Protein 3CIN (pdb70)

InterPro domains:
  IPR002587 Myo-inositol-1-phosphate synthase [PIRSF015578] (1-375)
  IPR013021 Myo-inositol-1-phosphate synthase, GAPDH-like [PF01658] (212-317)
  IPR036291 NAD(P)-binding domain superfamily [SSF51735] (1-379)
  IPR052199 Myo-inositol 1-phosphate synthase [PTHR43125] (1-376)

Structure (mmCIF, N/CA/C/O backbone):
data_3CIN
#
_entry.id   3CIN
#
_cell.length_a   69.304
_cell.length_b   104.950
_cell.length_c   117.013
_cell.angle_alpha   90.000
_cell.angle_beta   90.000
_cell.angle_gamma   90.000
#
_symmetry.space_group_name_H-M   'I 2 2 2'
#
loop_
_entity.id
_entity.type
_entity.pdbx_description
1 polymer 'Myo-inositol-1-phosphate synthase-related protein'
2 non-polymer 'CHLORIDE ION'
3 non-polymer 'MAGNESIUM ION'
4 non-polymer NICOTINAMIDE-ADENINE-DINUCLEOTIDE
5 water water
#
loop_
_atom_site.group_PDB
_atom_site.id
_atom_site.type_symbol
_atom_site.label_atom_id
_atom_site.label_alt_id
_atom_site.label_comp_id
_atom_site.label_asym_id
_atom_site.label_entity_id
_atom_site.label_seq_id
_atom_site.pdbx_PDB_ins_code
_atom_site.Cartn_x
_atom_site.Cartn_y
_atom_site.Cartn_z
_atom_site.occupancy
_atom_site.B_iso_or_equiv
_atom_site.auth_seq_id
_atom_site.auth_comp_id
_atom_site.auth_asym_id
_atom_site.auth_atom_id
_atom_site.pdbx_PDB_model_num
ATOM 1 N N . HIS A 1 12 ? 4.575 35.713 49.711 1.00 60.73 0 HIS A N 1
ATOM 2 C CA . HIS A 1 12 ? 5.951 35.118 49.709 1.00 60.38 0 HIS A CA 1
ATOM 3 C C . HIS A 1 12 ? 5.913 33.661 49.226 1.00 57.95 0 HIS A C 1
ATOM 4 O O . HIS A 1 12 ? 6.002 32.736 50.031 1.00 58.64 0 HIS A O 1
ATOM 11 N N . MET A 1 13 ? 5.791 33.492 47.905 1.00 53.47 1 MET A N 1
ATOM 12 C CA . MET A 1 13 ? 5.464 32.220 47.252 1.00 52.54 1 MET A CA 1
ATOM 13 C C . MET A 1 13 ? 6.524 31.858 46.216 1.00 45.73 1 MET A C 1
ATOM 14 O O . MET A 1 13 ? 7.203 32.738 45.673 1.00 46.18 1 MET A O 1
ATOM 19 N N . VAL A 1 14 ? 6.652 30.567 45.927 1.00 35.16 2 VAL A N 1
ATOM 20 C CA . VAL A 1 14 ? 7.529 30.133 44.849 1.00 31.18 2 VAL A CA 1
ATOM 21 C C . VAL A 1 14 ? 6.836 29.028 44.068 1.00 31.81 2 VAL A C 1
ATOM 22 O O . VAL A 1 14 ? 6.432 28.016 44.632 1.00 30.83 2 VAL A O 1
ATOM 26 N N . LYS A 1 15 ? 6.693 29.227 42.765 1.00 28.17 3 LYS A N 1
ATOM 27 C CA . LYS A 1 15 ? 6.102 28.218 41.889 1.00 27.94 3 LYS A CA 1
ATOM 28 C C . LYS A 1 15 ? 7.247 27.460 41.238 1.00 26.81 3 LYS A C 1
ATOM 29 O O . LYS A 1 15 ? 8.147 28.076 40.655 1.00 28.33 3 LYS A O 1
ATOM 34 N N . VAL A 1 16 ? 7.159 26.138 41.265 1.00 27.58 4 VAL A N 1
ATOM 35 C CA . VAL A 1 16 ? 8.230 25.247 40.851 1.00 26.20 4 VAL A CA 1
ATOM 36 C C . VAL A 1 16 ? 7.761 24.291 39.767 1.00 28.75 4 VAL A C 1
ATOM 37 O O . VAL A 1 16 ? 6.715 23.636 39.900 1.00 29.29 4 VAL A O 1
ATOM 41 N N . LEU A 1 17 ? 8.612 24.159 38.735 1.00 28.73 5 LEU A N 1
ATOM 42 C CA . LEU A 1 17 ? 8.374 23.197 37.648 1.00 27.75 5 LEU A CA 1
ATOM 43 C C . LEU A 1 17 ? 9.490 22.149 37.730 1.00 29.57 5 LEU A C 1
ATOM 44 O O . LEU A 1 17 ? 10.640 22.521 37.797 1.00 30.76 5 LEU A O 1
ATOM 52 N N . ILE A 1 18 ? 9.143 20.881 37.633 1.00 28.20 6 ILE A N 1
ATOM 53 C CA . ILE A 1 18 ? 10.134 19.801 37.737 1.00 27.83 6 ILE A CA 1
ATOM 54 C C . ILE A 1 18 ? 10.370 19.197 36.375 1.00 29.47 6 ILE A C 1
ATOM 55 O O . ILE A 1 18 ? 9.412 18.848 35.675 1.00 29.08 6 ILE A O 1
ATOM 60 N N . LEU A 1 19 ? 11.632 18.985 36.034 1.00 27.56 7 LEU A N 1
ATOM 61 C CA . LEU A 1 19 ? 12.017 18.241 34.822 1.00 27.76 7 LEU A CA 1
ATOM 62 C C . LEU A 1 19 ? 12.603 16.920 35.296 1.00 30.75 7 LEU A C 1
ATOM 63 O O . LEU A 1 19 ? 13.651 16.902 35.932 1.00 30.90 7 LEU A O 1
ATOM 68 N N . GLY A 1 20 ? 11.872 15.842 35.030 1.00 27.77 8 GLY A N 1
ATOM 69 C CA . GLY A 1 20 ? 12.308 14.455 35.276 1.00 32.25 8 GLY A CA 1
ATOM 70 C C . GLY A 1 20 ? 11.685 13.956 36.552 1.00 30.68 8 GLY A C 1
ATOM 71 O O . GLY A 1 20 ? 12.253 14.193 37.651 1.00 31.55 8 GLY A O 1
ATOM 72 N N . GLN A 1 21 ? 10.559 13.269 36.440 1.00 29.94 9 GLN A N 1
ATOM 73 C CA . GLN A 1 21 ? 9.771 12.848 37.632 1.00 28.97 9 GLN A CA 1
ATOM 74 C C . GLN A 1 21 ? 10.143 11.441 38.118 1.00 26.52 9 GLN A C 1
ATOM 75 O O . GLN A 1 21 ? 9.388 10.489 37.969 1.00 30.06 9 GLN A O 1
ATOM 81 N N . GLY A 1 22 ? 11.369 11.330 38.652 1.00 26.53 10 GLY A N 1
ATOM 82 C CA . GLY A 1 22 ? 11.866 10.059 39.165 1.00 28.26 10 GLY A CA 1
ATOM 83 C C . GLY A 1 22 ? 12.012 10.068 40.694 1.00 27.23 10 GLY A C 1
ATOM 84 O O . GLY A 1 22 ? 11.211 10.674 41.421 1.00 28.22 10 GLY A O 1
ATOM 85 N N . TYR A 1 23 ? 13.028 9.387 41.185 1.00 27.81 11 TYR A N 1
ATOM 86 C CA . TYR A 1 23 ? 13.193 9.212 42.622 1.00 28.28 11 TYR A CA 1
ATOM 87 C C . TYR A 1 23 ? 13.452 10.511 43.342 1.00 28.47 11 TYR A C 1
ATOM 88 O O . TYR A 1 23 ? 12.756 10.802 44.326 1.00 29.66 11 TYR A O 1
ATOM 97 N N . VAL A 1 24 ? 14.426 11.283 42.884 1.00 26.38 12 VAL A N 1
ATOM 98 C CA . VAL A 1 24 ? 14.711 12.592 43.553 1.00 28.13 12 VAL A CA 1
ATOM 99 C C . VAL A 1 24 ? 13.511 13.493 43.548 1.00 27.79 12 VAL A C 1
ATOM 100 O O . VAL A 1 24 ? 13.072 14.028 44.597 1.00 28.84 12 VAL A O 1
ATOM 104 N N . ALA A 1 25 ? 12.952 13.673 42.362 1.00 29.38 13 ALA A N 1
ATOM 105 C CA . ALA A 1 25 ? 11.800 14.516 42.217 1.00 29.47 13 ALA A CA 1
ATOM 106 C C . ALA A 1 25 ? 10.620 14.100 43.076 1.00 27.85 13 ALA A C 1
ATOM 107 O O . ALA A 1 25 ? 9.885 14.948 43.642 1.00 28.44 13 ALA A O 1
ATOM 109 N N . SER A 1 26 ? 10.350 12.797 43.112 1.00 26.34 14 SER A N 1
ATOM 110 C CA . SER A 1 26 ? 9.237 12.297 43.822 1.00 26.92 14 SER A CA 1
ATOM 111 C C . SER A 1 26 ? 9.468 12.377 45.349 1.00 27.82 14 SER A C 1
ATOM 112 O O . SER A 1 26 ? 8.544 12.579 46.095 1.00 28.80 14 SER A O 1
ATOM 115 N N . THR A 1 27 ? 10.710 12.250 45.797 1.00 27.68 15 THR A N 1
ATOM 116 C CA . THR A 1 27 ? 11.008 12.391 47.220 1.00 29.78 15 THR A CA 1
ATOM 117 C C . THR A 1 27 ? 10.854 13.867 47.626 1.00 29.40 15 THR A C 1
ATOM 118 O O . THR A 1 27 ? 10.314 14.149 48.703 1.00 30.44 15 THR A O 1
ATOM 122 N N . PHE A 1 28 ? 11.306 14.778 46.777 1.00 30.81 16 PHE A N 1
ATOM 123 C CA . PHE A 1 28 ? 11.098 16.241 46.964 1.00 27.38 16 PHE A CA 1
ATOM 124 C C . PHE A 1 28 ? 9.641 16.534 47.135 1.00 30.72 16 PHE A C 1
ATOM 125 O O . PHE A 1 28 ? 9.233 17.215 48.076 1.00 31.55 16 PHE A O 1
ATOM 133 N N . VAL A 1 29 ? 8.822 15.970 46.265 1.00 29.37 17 VAL A N 1
ATOM 134 C CA . VAL A 1 29 ? 7.380 16.268 46.311 1.00 30.00 17 VAL A CA 1
ATOM 135 C C . VAL A 1 29 ? 6.733 15.670 47.546 1.00 29.11 17 VAL A C 1
ATOM 136 O O . VAL A 1 29 ? 5.931 16.320 48.253 1.00 29.31 17 VAL A O 1
ATOM 140 N N . ALA A 1 30 ? 7.077 14.432 47.824 1.00 28.57 18 ALA A N 1
ATOM 141 C CA . ALA A 1 30 ? 6.424 13.713 48.932 1.00 29.88 18 ALA A CA 1
ATOM 142 C C . ALA A 1 30 ? 6.852 14.328 50.276 1.00 30.01 18 ALA A C 1
ATOM 143 O O . ALA A 1 30 ? 6.034 14.481 51.211 1.00 28.97 18 ALA A O 1
ATOM 145 N N . GLY A 1 31 ? 8.136 14.640 50.377 1.00 28.67 19 GLY A N 1
ATOM 146 C CA . GLY A 1 31 ? 8.681 15.274 51.579 1.00 30.72 19 GLY A CA 1
ATOM 147 C C . GLY A 1 31 ? 8.044 16.633 51.811 1.00 30.89 19 GLY A C 1
ATOM 148 O O . GLY A 1 31 ? 7.658 16.983 52.944 1.00 30.17 19 GLY A O 1
ATOM 149 N N A LEU A 1 32 ? 7.932 17.411 50.742 0.50 30.58 20 LEU A N 1
ATOM 150 N N B LEU A 1 32 ? 7.952 17.420 50.741 0.50 30.63 20 LEU A N 1
ATOM 151 C CA A LEU A 1 32 ? 7.370 18.741 50.844 0.50 33.00 20 LEU A CA 1
ATOM 152 C CA B LEU A 1 32 ? 7.341 18.740 50.822 0.50 33.11 20 LEU A CA 1
ATOM 153 C C A LEU A 1 32 ? 5.914 18.677 51.272 0.50 33.28 20 LEU A C 1
ATOM 154 C C B LEU A 1 32 ? 5.929 18.629 51.327 0.50 33.40 20 LEU A C 1
ATOM 155 O O A LEU A 1 32 ? 5.446 19.533 52.015 0.50 34.05 20 LEU A O 1
ATOM 156 O O B LEU A 1 32 ? 5.504 19.397 52.176 0.50 35.16 20 LEU A O 1
ATOM 165 N N . GLU A 1 33 ? 5.183 17.690 50.767 1.00 31.53 21 GLU A N 1
ATOM 166 C CA . GLU A 1 33 ? 3.797 17.490 51.198 1.00 34.27 21 GLU A CA 1
ATOM 167 C C . GLU A 1 33 ? 3.699 17.248 52.693 1.00 34.82 21 GLU A C 1
ATOM 168 O O . GLU A 1 33 ? 2.865 17.868 53.363 1.00 33.92 21 GLU A O 1
ATOM 174 N N . LYS A 1 34 ? 4.545 16.360 53.231 1.00 33.69 22 LYS A N 1
ATOM 175 C CA . LYS A 1 34 ? 4.569 16.110 54.675 1.00 34.50 22 LYS A CA 1
ATOM 176 C C . LYS A 1 34 ? 4.970 17.337 55.447 1.00 32.98 22 LYS A C 1
ATOM 177 O O . LYS A 1 34 ? 4.426 17.571 56.514 1.00 34.45 22 LYS A O 1
ATOM 183 N N . LEU A 1 35 ? 5.884 18.135 54.908 1.00 33.71 23 LEU A N 1
ATOM 184 C CA . LEU A 1 35 ? 6.297 19.364 55.587 1.00 34.07 23 LEU A CA 1
ATOM 185 C C . LEU A 1 35 ? 5.231 20.444 55.656 1.00 40.87 23 LEU A C 1
ATOM 186 O O . LEU A 1 35 ? 5.133 21.132 56.667 1.00 44.39 23 LEU A O 1
ATOM 191 N N . ARG A 1 36 ? 4.468 20.634 54.584 1.00 37.09 24 ARG A N 1
ATOM 192 C CA . ARG A 1 36 ? 3.352 21.557 54.619 1.00 41.04 24 ARG A CA 1
ATOM 193 C C . ARG A 1 36 ? 2.212 20.975 55.492 1.00 43.47 24 ARG A C 1
ATOM 194 O O . ARG A 1 36 ? 1.456 21.736 56.077 1.00 45.04 24 ARG A O 1
ATOM 202 N N . LYS A 1 37 ? 2.104 19.645 55.599 1.00 39.87 25 LYS A N 1
ATOM 203 C CA . LYS A 1 37 ? 1.075 19.023 56.423 1.00 43.41 25 LYS A CA 1
ATOM 204 C C . LYS A 1 37 ? 1.600 18.753 57.862 1.00 45.57 25 LYS A C 1
ATOM 205 O O . LYS A 1 37 ? 0.920 18.125 58.670 1.00 47.10 25 LYS A O 1
ATOM 211 N N . GLY A 1 38 ? 2.797 19.236 58.183 1.00 42.18 26 GLY A N 1
ATOM 212 C CA . GLY A 1 38 ? 3.357 19.144 59.536 1.00 41.60 26 GLY A CA 1
ATOM 213 C C . GLY A 1 38 ? 3.576 17.749 60.046 1.00 41.32 26 GLY A C 1
ATOM 214 O O . GLY A 1 38 ? 3.666 17.527 61.265 1.00 45.03 26 GLY A O 1
ATOM 215 N N . GLU A 1 39 ? 3.619 16.791 59.138 1.00 39.20 27 GLU A N 1
ATOM 216 C CA . GLU A 1 39 ? 3.709 15.410 59.517 1.00 42.48 27 GLU A CA 1
ATOM 217 C C . GLU A 1 39 ? 5.139 15.112 59.841 1.00 41.49 27 GLU A C 1
ATOM 218 O O . GLU A 1 39 ? 5.418 14.062 60.400 1.00 43.95 27 GLU A O 1
ATOM 224 N N . ILE A 1 40 ? 6.056 16.004 59.447 1.00 37.64 28 ILE A N 1
ATOM 225 C CA . ILE A 1 40 ? 7.459 15.811 59.770 1.00 36.45 28 ILE A CA 1
ATOM 226 C C . ILE A 1 40 ? 8.167 17.130 59.994 1.00 35.55 28 ILE A C 1
ATOM 227 O O . ILE A 1 40 ? 7.743 18.152 59.471 1.00 31.68 28 ILE A O 1
ATOM 232 N N . GLU A 1 41 ? 9.307 17.074 60.677 1.00 33.68 29 GLU A N 1
ATOM 233 C CA . GLU A 1 41 ? 10.178 18.228 60.812 1.00 31.75 29 GLU A CA 1
ATOM 234 C C . GLU A 1 41 ? 11.101 18.307 59.616 1.00 31.54 29 GLU A C 1
ATOM 235 O O . GLU A 1 41 ? 11.367 17.293 58.993 1.00 30.25 29 GLU A O 1
ATOM 241 N N . PRO A 1 42 ? 11.609 19.520 59.278 1.00 30.22 30 PRO A N 1
ATOM 242 C CA . PRO A 1 42 ? 12.486 19.672 58.135 1.00 29.77 30 PRO A CA 1
ATOM 243 C C . PRO A 1 42 ? 13.941 19.234 58.322 1.00 29.86 30 PRO A C 1
ATOM 244 O O . PRO A 1 42 ? 14.859 19.928 57.855 1.00 28.09 30 PRO A O 1
ATOM 248 N N . TYR A 1 43 ? 14.146 18.078 58.944 1.00 27.12 31 TYR A N 1
ATOM 249 C CA . TYR A 1 43 ? 15.493 17.491 58.918 1.00 27.87 31 TYR A CA 1
ATOM 250 C C . TYR A 1 43 ? 15.945 17.275 57.502 1.00 28.31 31 TYR A C 1
ATOM 251 O O . TYR A 1 43 ? 15.136 16.993 56.590 1.00 29.15 31 TYR A O 1
ATOM 260 N N . GLY A 1 44 ? 17.230 17.457 57.260 1.00 27.14 32 GLY A N 1
ATOM 261 C CA . GLY A 1 44 ? 17.783 17.412 55.912 1.00 28.95 32 GLY A CA 1
ATOM 262 C C . GLY A 1 44 ? 17.579 18.643 55.030 1.00 28.29 32 GLY A C 1
ATOM 263 O O . GLY A 1 44 ? 18.093 18.718 53.888 1.00 32.41 32 GLY A O 1
ATOM 264 N N . VAL A 1 45 ? 16.830 19.614 55.534 1.00 29.74 33 VAL A N 1
ATOM 265 C CA . VAL A 1 45 ? 16.662 20.905 54.838 1.00 28.65 33 VAL A CA 1
ATOM 266 C C . VAL A 1 45 ? 17.551 21.916 55.590 1.00 28.24 33 VAL A C 1
ATOM 267 O O . VAL A 1 45 ? 17.207 22.352 56.700 1.00 28.46 33 VAL A O 1
ATOM 271 N N . PRO A 1 46 ? 18.722 22.231 55.027 1.00 28.43 34 PRO A N 1
ATOM 272 C CA . PRO A 1 46 ? 19.697 23.015 55.810 1.00 29.69 34 PRO A CA 1
ATOM 273 C C . PRO A 1 46 ? 19.204 24.267 56.457 1.00 29.99 34 PRO A C 1
ATOM 274 O O . PRO A 1 46 ? 19.486 24.453 57.655 1.00 32.21 34 PRO A O 1
ATOM 278 N N . LEU A 1 47 ? 18.438 25.089 55.745 1.00 30.22 35 LEU A N 1
ATOM 279 C CA . LEU A 1 47 ? 17.979 26.360 56.279 1.00 30.03 35 LEU A CA 1
ATOM 280 C C . LEU A 1 47 ? 16.594 26.263 56.882 1.00 29.31 35 LEU A C 1
ATOM 281 O O . LEU A 1 47 ? 16.095 27.226 57.413 1.00 31.99 35 LEU A O 1
ATOM 286 N N . ALA A 1 48 ? 16.002 25.068 56.863 1.00 29.92 36 ALA A N 1
ATOM 287 C CA . ALA A 1 48 ? 14.767 24.796 57.611 1.00 28.74 36 ALA A CA 1
ATOM 288 C C . ALA A 1 48 ? 13.776 25.948 57.484 1.00 29.84 36 ALA A C 1
ATOM 289 O O . ALA A 1 48 ? 13.416 26.287 56.365 1.00 29.59 36 ALA A O 1
ATOM 291 N N . ARG A 1 49 ? 13.311 26.502 58.597 1.00 31.15 37 ARG A N 1
ATOM 292 C CA . ARG A 1 49 ? 12.312 27.566 58.590 1.00 31.78 37 ARG A CA 1
ATOM 293 C C . ARG A 1 49 ? 12.905 28.962 58.754 1.00 32.41 37 ARG A C 1
ATOM 294 O O . ARG A 1 49 ? 12.183 29.908 59.118 1.00 31.07 37 ARG A O 1
ATOM 302 N N . GLU A 1 50 ? 14.198 29.107 58.474 1.00 30.33 38 GLU A N 1
ATOM 303 C CA . GLU A 1 50 ? 14.880 30.409 58.620 1.00 31.96 38 GLU A CA 1
ATOM 304 C C . GLU A 1 50 ? 14.616 31.370 57.464 1.00 33.47 38 GLU A C 1
ATOM 305 O O . GLU A 1 50 ? 14.867 32.559 57.583 1.00 33.67 38 GLU A O 1
ATOM 311 N N . LEU A 1 51 ? 14.133 30.855 56.338 1.00 34.64 39 LEU A N 1
ATOM 312 C CA . LEU A 1 51 ? 13.895 31.723 55.171 1.00 33.92 39 LEU A CA 1
ATOM 313 C C . LEU A 1 51 ? 12.498 32.312 55.252 1.00 35.95 39 LEU A C 1
ATOM 314 O O . LEU A 1 51 ? 11.628 31.765 55.928 1.00 39.59 39 LEU A O 1
ATOM 319 N N . PRO A 1 52 ? 12.275 33.440 54.570 1.00 38.23 40 PRO A N 1
ATOM 320 C CA . PRO A 1 52 ? 10.941 34.090 54.560 1.00 37.78 40 PRO A CA 1
ATOM 321 C C . PRO A 1 52 ? 9.840 33.304 53.861 1.00 37.25 40 PRO A C 1
ATOM 322 O O . PRO A 1 52 ? 8.666 33.613 54.046 1.00 38.12 40 PRO A O 1
ATOM 326 N N . ILE A 1 53 ? 10.213 32.356 53.003 1.00 32.80 41 ILE A N 1
ATOM 327 C CA . ILE A 1 53 ? 9.304 31.523 52.272 1.00 33.76 41 ILE A CA 1
ATOM 328 C C . ILE A 1 53 ? 9.148 30.242 53.087 1.00 32.70 41 ILE A C 1
ATOM 329 O O . ILE A 1 53 ? 10.153 29.585 53.439 1.00 30.49 41 ILE A O 1
ATOM 334 N N . GLY A 1 54 ? 7.915 29.948 53.480 1.00 33.91 42 GLY A N 1
ATOM 335 C CA . GLY A 1 54 ? 7.641 28.736 54.236 1.00 35.99 42 GLY A CA 1
ATOM 336 C C . GLY A 1 54 ? 7.294 27.568 53.333 1.00 36.97 42 GLY A C 1
ATOM 337 O O . GLY A 1 54 ? 7.082 27.747 52.136 1.00 37.89 42 GLY A O 1
ATOM 338 N N . PHE A 1 55 ? 7.187 26.378 53.909 1.00 35.04 43 PHE A N 1
ATOM 339 C CA . PHE A 1 55 ? 7.029 25.178 53.091 1.00 32.94 43 PHE A CA 1
ATOM 340 C C . PHE A 1 55 ? 5.663 25.164 52.386 1.00 33.30 43 PHE A C 1
ATOM 341 O O . PHE A 1 55 ? 5.569 24.686 51.257 1.00 36.69 43 PHE A O 1
ATOM 349 N N . GLU A 1 56 ? 4.647 25.716 53.029 1.00 30.87 44 GLU A N 1
ATOM 350 C CA . GLU A 1 56 ? 3.309 25.847 52.462 1.00 34.15 44 GLU A CA 1
ATOM 351 C C . GLU A 1 56 ? 3.252 26.774 51.245 1.00 34.21 44 GLU A C 1
ATOM 352 O O . GLU A 1 56 ? 2.301 26.704 50.461 1.00 36.69 44 GLU A O 1
ATOM 358 N N . ASP A 1 57 ? 4.247 27.647 51.125 1.00 34.78 45 ASP A N 1
ATOM 359 C CA . ASP A 1 57 ? 4.379 28.631 50.051 1.00 34.56 45 ASP A CA 1
ATOM 360 C C . ASP A 1 57 ? 5.097 28.112 48.777 1.00 32.81 45 ASP A C 1
ATOM 361 O O . ASP A 1 57 ? 5.285 28.876 47.830 1.00 34.49 45 ASP A O 1
ATOM 366 N N . ILE A 1 58 ? 5.546 26.848 48.773 1.00 30.39 46 ILE A N 1
ATOM 367 C CA . ILE A 1 58 ? 6.172 26.220 47.616 1.00 28.59 46 ILE A CA 1
ATOM 368 C C . ILE A 1 58 ? 5.076 25.442 46.874 1.00 30.64 46 ILE A C 1
ATOM 369 O O . ILE A 1 58 ? 4.451 24.541 47.455 1.00 31.10 46 ILE A O 1
ATOM 374 N N . LYS A 1 59 ? 4.782 25.830 45.627 1.00 28.73 47 LYS A N 1
ATOM 375 C CA . LYS A 1 59 ? 3.714 25.202 44.835 1.00 29.07 47 LYS A CA 1
ATOM 376 C C . LYS A 1 59 ? 4.300 24.513 43.616 1.00 29.32 47 LYS A C 1
ATOM 377 O O . LYS A 1 59 ? 4.974 25.156 42.821 1.00 28.37 47 LYS A O 1
ATOM 383 N N . ILE A 1 60 ? 4.029 23.218 43.445 1.00 28.94 48 ILE A N 1
ATOM 384 C CA . ILE A 1 60 ? 4.462 22.499 42.238 1.00 27.83 48 ILE A CA 1
ATOM 385 C C . ILE A 1 60 ? 3.470 22.772 41.130 1.00 30.27 48 ILE A C 1
ATOM 386 O O . ILE A 1 60 ? 2.281 22.335 41.213 1.00 30.30 48 ILE A O 1
ATOM 391 N N . VAL A 1 61 ? 3.895 23.521 40.113 1.00 27.44 49 VAL A N 1
ATOM 392 C CA . VAL A 1 61 ? 3.011 23.831 38.972 1.00 28.09 49 VAL A CA 1
ATOM 393 C C . VAL A 1 61 ? 3.151 22.919 37.747 1.00 29.83 49 VAL A C 1
ATOM 394 O O . VAL A 1 61 ? 2.366 22.997 36.807 1.00 30.52 49 VAL A O 1
ATOM 398 N N . GLY A 1 62 ? 4.142 22.049 37.730 1.00 29.51 50 GLY A N 1
ATOM 399 C CA . GLY A 1 62 ? 4.316 21.213 36.568 1.00 31.95 50 GLY A CA 1
ATOM 400 C C . GLY A 1 62 ? 5.391 20.189 36.753 1.00 30.59 50 GLY A C 1
ATOM 401 O O . GLY A 1 62 ? 6.264 20.356 37.594 1.00 28.98 50 GLY A O 1
ATOM 402 N N . SER A 1 63 ? 5.272 19.116 35.964 1.00 29.28 51 SER A N 1
ATOM 403 C CA . SER A 1 63 ? 6.219 18.038 35.971 1.00 28.55 51 SER A CA 1
ATOM 404 C C . SER A 1 63 ? 6.314 17.461 34.572 1.00 29.23 51 SER A C 1
ATOM 405 O O . SER A 1 63 ? 5.311 17.162 33.961 1.00 28.95 51 SER A O 1
ATOM 408 N N . TYR A 1 64 ? 7.532 17.330 34.072 1.00 26.37 52 TYR A N 1
ATOM 409 C CA . TYR A 1 64 ? 7.804 16.782 32.735 1.00 27.45 52 TYR A CA 1
ATOM 410 C C . TYR A 1 64 ? 8.610 15.495 32.794 1.00 28.76 52 TYR A C 1
ATOM 411 O O . TYR A 1 64 ? 9.499 15.328 33.634 1.00 28.96 52 TYR A O 1
ATOM 420 N N . ASP A 1 65 ? 8.303 14.594 31.875 1.00 27.83 53 ASP A N 1
ATOM 421 C CA . ASP A 1 65 ? 9.069 13.368 31.722 1.00 28.87 53 ASP A CA 1
ATOM 422 C C . ASP A 1 65 ? 9.070 12.961 30.237 1.00 29.84 53 ASP A C 1
ATOM 423 O O . ASP A 1 65 ? 8.475 13.644 29.393 1.00 30.79 53 ASP A O 1
ATOM 428 N N . VAL A 1 66 ? 9.767 11.869 29.952 1.00 27.42 54 VAL A N 1
ATOM 429 C CA . VAL A 1 66 ? 9.775 11.282 28.641 1.00 27.22 54 VAL A CA 1
ATOM 430 C C . VAL A 1 66 ? 9.321 9.845 28.698 1.00 29.22 54 VAL A C 1
ATOM 431 O O . VAL A 1 66 ? 9.172 9.237 27.671 1.00 29.48 54 VAL A O 1
ATOM 435 N N . ASP A 1 67 ? 9.093 9.306 29.900 1.00 30.11 55 ASP A N 1
ATOM 436 C CA . ASP A 1 67 ? 8.584 7.961 30.065 1.00 29.68 55 ASP A CA 1
ATOM 437 C C . ASP A 1 67 ? 7.115 7.864 29.694 1.00 33.17 55 ASP A C 1
ATOM 438 O O . ASP A 1 67 ? 6.245 8.538 30.259 1.00 31.40 55 ASP A O 1
ATOM 443 N N . ARG A 1 68 ? 6.819 7.007 28.717 1.00 31.43 56 ARG A N 1
ATOM 444 C CA . ARG A 1 68 ? 5.468 6.860 28.246 1.00 34.82 56 ARG A CA 1
ATOM 445 C C . ARG A 1 68 ? 4.554 6.332 29.360 1.00 35.28 56 ARG A C 1
ATOM 446 O O . ARG A 1 68 ? 3.366 6.607 29.359 1.00 34.60 56 ARG A O 1
ATOM 454 N N . ALA A 1 69 ? 5.131 5.572 30.283 1.00 34.41 57 ALA A N 1
ATOM 455 C CA . ALA A 1 69 ? 4.416 5.066 31.472 1.00 33.66 57 ALA A CA 1
ATOM 456 C C . ALA A 1 69 ? 4.006 6.183 32.456 1.00 32.60 57 ALA A C 1
ATOM 457 O O . ALA A 1 69 ? 3.077 5.983 33.230 1.00 32.99 57 ALA A O 1
ATOM 459 N N . LYS A 1 70 ? 4.680 7.342 32.415 1.00 27.93 58 LYS A N 1
ATOM 460 C CA . LYS A 1 70 ? 4.415 8.463 33.324 1.00 28.23 58 LYS A CA 1
ATOM 461 C C . LYS A 1 70 ? 3.649 9.604 32.688 1.00 29.55 58 LYS A C 1
ATOM 462 O O . LYS A 1 70 ? 2.870 10.264 33.359 1.00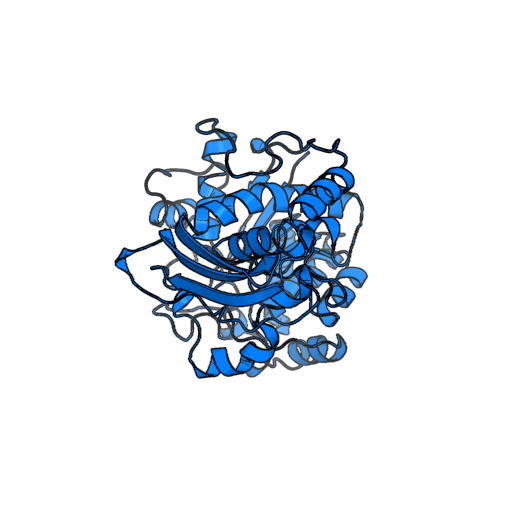 29.97 58 LYS A O 1
ATOM 468 N N . ILE A 1 71 ? 3.882 9.878 31.395 1.00 30.01 59 ILE A N 1
ATOM 469 C CA . ILE A 1 71 ? 3.261 11.031 30.735 1.00 30.33 59 ILE A CA 1
ATOM 470 C C . ILE A 1 71 ? 1.738 10.870 30.761 1.00 30.17 59 ILE A C 1
ATOM 471 O O . ILE A 1 71 ? 1.216 9.849 30.354 1.00 30.68 59 ILE A O 1
ATOM 476 N N . GLY A 1 72 ? 1.046 11.887 31.258 1.00 31.70 60 GLY A N 1
ATOM 477 C CA . GLY A 1 72 ? -0.415 11.893 31.359 1.00 31.22 60 GLY A CA 1
ATOM 478 C C . GLY A 1 72 ? -0.965 11.419 32.685 1.00 33.98 60 GLY A C 1
ATOM 479 O O . GLY A 1 72 ? -2.188 11.539 32.912 1.00 33.60 60 GLY A O 1
ATOM 480 N N A LYS A 1 73 ? -0.109 10.825 33.528 0.50 32.72 61 LYS A N 1
ATOM 481 N N B LYS A 1 73 ? -0.114 10.816 33.529 0.50 32.39 61 LYS A N 1
ATOM 482 C CA A LYS A 1 73 ? -0.488 10.451 34.896 0.50 30.57 61 LYS A CA 1
ATOM 483 C CA B LYS A 1 73 ? -0.498 10.437 34.898 0.50 30.05 61 LYS A CA 1
ATOM 484 C C A LYS A 1 73 ? -0.534 11.697 35.763 0.50 30.53 61 LYS A C 1
ATOM 485 C C B LYS A 1 73 ? -0.470 11.650 35.809 0.50 29.95 61 LYS A C 1
ATOM 486 O O A LYS A 1 73 ? 0.125 12.714 35.462 0.50 30.26 61 LYS A O 1
ATOM 487 O O B LYS A 1 73 ? 0.325 12.591 35.596 0.50 30.11 61 LYS A O 1
ATOM 498 N N . LYS A 1 74 ? -1.328 11.654 36.826 1.00 30.30 62 LYS A N 1
ATOM 499 C CA . LYS A 1 74 ? -1.242 12.732 37.819 1.00 31.69 62 LYS A CA 1
ATOM 500 C C . LYS A 1 74 ? 0.090 12.573 38.565 1.00 29.45 62 LYS A C 1
ATOM 501 O O . LYS A 1 74 ? 0.580 11.447 38.768 1.00 30.01 62 LYS A O 1
ATOM 505 N N . LEU A 1 75 ? 0.674 13.696 38.972 1.00 29.25 63 LEU A N 1
ATOM 506 C CA . LEU A 1 75 ? 1.877 13.696 39.796 1.00 31.50 63 LEU A CA 1
ATOM 507 C C . LEU A 1 75 ? 1.758 12.718 40.989 1.00 30.04 63 LEU A C 1
ATOM 508 O O . LEU A 1 75 ? 2.664 11.940 41.238 1.00 30.53 63 LEU A O 1
ATOM 513 N N . SER A 1 76 ? 0.631 12.737 41.696 1.00 29.29 64 SER A N 1
ATOM 514 C CA . SER A 1 76 ? 0.369 11.825 42.824 1.00 28.01 64 SER A CA 1
ATOM 515 C C . SER A 1 76 ? 0.516 10.331 42.513 1.00 30.12 64 SER A C 1
ATOM 516 O O . SER A 1 76 ? 1.012 9.577 43.351 1.00 31.13 64 SER A O 1
ATOM 519 N N . GLU A 1 77 ? 0.087 9.917 41.320 1.00 28.38 65 GLU A N 1
ATOM 520 C CA . GLU A 1 77 ? 0.117 8.495 40.908 1.00 32.45 65 GLU A CA 1
ATOM 521 C C . GLU A 1 77 ? 1.570 8.026 40.746 1.00 29.62 65 GLU A C 1
ATOM 522 O O . GLU A 1 77 ? 1.915 6.896 41.128 1.00 30.96 65 GLU A O 1
ATOM 528 N N . VAL A 1 78 ? 2.411 8.917 40.238 1.00 29.48 66 VAL A N 1
ATOM 529 C CA . VAL A 1 78 ? 3.828 8.634 40.043 1.00 28.70 66 VAL A CA 1
ATOM 530 C C . VAL A 1 78 ? 4.562 8.703 41.370 1.00 30.38 66 VAL A C 1
ATOM 531 O O . VAL A 1 78 ? 5.342 7.791 41.709 1.00 34.66 66 VAL A O 1
ATOM 535 N N . VAL A 1 79 ? 4.318 9.761 42.140 1.00 29.18 67 VAL A N 1
ATOM 536 C CA . VAL A 1 79 ? 4.950 9.878 43.491 1.00 30.59 67 VAL A CA 1
ATOM 537 C C . VAL A 1 79 ? 4.664 8.635 44.373 1.00 29.18 67 VAL A C 1
ATOM 538 O O . VAL A 1 79 ? 5.604 8.102 45.010 1.00 30.48 67 VAL A O 1
ATOM 542 N N . LYS A 1 80 ? 3.421 8.115 44.373 1.00 28.93 68 LYS A N 1
ATOM 543 C CA . LYS A 1 80 ? 3.083 6.929 45.168 1.00 30.43 68 LYS A CA 1
ATOM 544 C C . LYS A 1 80 ? 3.862 5.692 44.756 1.00 30.88 68 LYS A C 1
ATOM 545 O O . LYS A 1 80 ? 4.056 4.804 45.572 1.00 29.84 68 LYS A O 1
ATOM 551 N N . GLN A 1 81 ? 4.326 5.622 43.516 1.00 32.90 69 GLN A N 1
ATOM 552 C CA . GLN A 1 81 ? 5.164 4.509 43.119 1.00 35.78 69 GLN A CA 1
ATOM 553 C C . GLN A 1 81 ? 6.459 4.529 43.891 1.00 35.08 69 GLN A C 1
ATOM 554 O O . GLN A 1 81 ? 7.038 3.488 44.087 1.00 38.60 69 GLN A O 1
ATOM 560 N N . TYR A 1 82 ? 6.944 5.711 44.291 1.00 31.24 70 TYR A N 1
ATOM 561 C CA . TYR A 1 82 ? 8.197 5.804 45.057 1.00 31.20 70 TYR A CA 1
ATOM 562 C C . TYR A 1 82 ? 7.976 5.813 46.579 1.00 34.71 70 TYR A C 1
ATOM 563 O O . TYR A 1 82 ? 8.773 5.228 47.344 1.00 34.20 70 TYR A O 1
ATOM 572 N N . TRP A 1 83 ? 6.880 6.453 47.000 1.00 31.90 71 TRP A N 1
ATOM 573 C CA . TRP A 1 83 ? 6.510 6.605 48.414 1.00 31.70 71 TRP A CA 1
ATOM 574 C C . TRP A 1 83 ? 5.065 6.256 48.605 1.00 33.12 71 TRP A C 1
ATOM 575 O O . TRP A 1 83 ? 4.160 7.065 48.363 1.00 29.47 71 TRP A O 1
ATOM 586 N N . ASN A 1 84 ? 4.847 5.005 49.007 1.00 32.66 72 ASN A N 1
ATOM 587 C CA . ASN A 1 84 ? 3.522 4.408 49.023 1.00 35.47 72 ASN A CA 1
ATOM 588 C C . ASN A 1 84 ? 2.561 5.094 49.998 1.00 32.32 72 ASN A C 1
ATOM 589 O O . ASN A 1 84 ? 1.351 4.914 49.903 1.00 35.33 72 ASN A O 1
ATOM 594 N N . ASP A 1 85 ? 3.119 5.858 50.941 1.00 34.00 73 ASP A N 1
ATOM 595 C CA . ASP A 1 85 ? 2.313 6.555 51.961 1.00 40.52 73 ASP A CA 1
ATOM 596 C C . ASP A 1 85 ? 1.602 7.817 51.415 1.00 39.37 73 ASP A C 1
ATOM 597 O O . ASP A 1 85 ? 0.637 8.323 52.005 1.00 40.82 73 ASP A O 1
ATOM 602 N N . VAL A 1 86 ? 2.015 8.267 50.244 1.00 35.58 74 VAL A N 1
ATOM 603 C CA . VAL A 1 86 ? 1.410 9.439 49.629 1.00 36.13 74 VAL A CA 1
ATOM 604 C C . VAL A 1 86 ? 0.155 9.054 48.855 1.00 39.44 74 VAL A C 1
ATOM 605 O O . VAL A 1 86 ? 0.250 8.411 47.816 1.00 44.52 74 VAL A O 1
ATOM 609 N N . ASP A 1 87 ? -1.025 9.426 49.352 1.00 39.79 75 ASP A N 1
ATOM 610 C CA . ASP A 1 87 ? -2.269 9.129 48.643 1.00 40.47 75 ASP A CA 1
ATOM 611 C C . ASP A 1 87 ? -2.930 10.336 47.976 1.00 40.97 75 ASP A C 1
ATOM 612 O O . ASP A 1 87 ? -3.934 10.164 47.292 1.00 38.60 75 ASP A O 1
ATOM 617 N N . SER A 1 88 ? -2.386 11.528 48.187 1.00 38.51 76 SER A N 1
ATOM 618 C CA . SER A 1 88 ? -2.845 12.732 47.521 1.00 37.76 76 SER A CA 1
ATOM 619 C C . SER A 1 88 ? -1.821 13.831 47.666 1.00 35.89 76 SER A C 1
ATOM 620 O O . SER A 1 88 ? -0.901 13.741 48.499 1.00 37.27 76 SER A O 1
ATOM 623 N N . LEU A 1 89 ? -1.977 14.852 46.827 1.00 31.85 77 LEU A N 1
ATOM 624 C CA . LEU A 1 89 ? -1.108 16.008 46.855 1.00 31.51 77 LEU A CA 1
ATOM 625 C C . LEU A 1 89 ? -1.956 17.267 46.718 1.00 33.30 77 LEU A C 1
ATOM 626 O O . LEU A 1 89 ? -2.962 17.277 46.001 1.00 33.39 77 LEU A O 1
ATOM 631 N N . THR A 1 90 ? -1.481 18.334 47.353 1.00 37.13 78 THR A N 1
ATOM 632 C CA . THR A 1 90 ? -2.163 19.634 47.396 1.00 38.09 78 THR A CA 1
ATOM 633 C C . THR A 1 90 ? -2.245 20.252 45.998 1.00 37.72 78 THR A C 1
ATOM 634 O O . THR A 1 90 ? -3.253 20.831 45.625 1.00 39.53 78 THR A O 1
ATOM 638 N N . SER A 1 91 ? -1.141 20.189 45.267 1.00 36.11 79 SER A N 1
ATOM 639 C CA . SER A 1 91 ? -1.126 20.524 43.829 1.00 33.96 79 SER A CA 1
ATOM 640 C C . SER A 1 91 ? -0.711 19.252 43.095 1.00 33.76 79 SER A C 1
ATOM 641 O O . SER A 1 91 ? 0.337 18.678 43.398 1.00 32.33 79 SER A O 1
ATOM 644 N N . ASP A 1 92 ? -1.545 18.805 42.157 1.00 32.14 80 ASP A N 1
ATOM 645 C CA . ASP A 1 92 ? -1.408 17.481 41.529 1.00 31.77 80 ASP A CA 1
ATOM 646 C C . ASP A 1 92 ? -1.550 17.544 39.993 1.00 31.80 80 ASP A C 1
ATOM 647 O O . ASP A 1 92 ? -2.501 16.981 39.411 1.00 29.98 80 ASP A O 1
ATOM 652 N N . PRO A 1 93 ? -0.622 18.252 39.339 1.00 31.09 81 PRO A N 1
ATOM 653 C CA . PRO A 1 93 ? -0.636 18.421 37.906 1.00 31.82 81 PRO A CA 1
ATOM 654 C C . PRO A 1 93 ? -0.356 17.135 37.145 1.00 34.58 81 PRO A C 1
ATOM 655 O O . PRO A 1 93 ? 0.322 16.227 37.673 1.00 34.26 81 PRO A O 1
ATOM 659 N N . GLU A 1 94 ? -0.818 17.079 35.895 1.00 35.31 82 GLU A N 1
ATOM 660 C CA . GLU A 1 94 ? -0.520 15.929 35.063 1.00 36.31 82 GLU A CA 1
ATOM 661 C C . GLU A 1 94 ? 0.851 16.053 34.490 1.00 32.37 82 GLU A C 1
ATOM 662 O O . GLU A 1 94 ? 1.264 17.136 34.118 1.00 31.55 82 GLU A O 1
ATOM 668 N N . ILE A 1 95 ? 1.555 14.938 34.394 1.00 29.43 83 ILE A N 1
ATOM 669 C CA . ILE A 1 95 ? 2.927 14.950 33.888 1.00 28.29 83 ILE A CA 1
ATOM 670 C C . ILE A 1 95 ? 2.887 15.115 32.373 1.00 28.33 83 ILE A C 1
ATOM 671 O O . ILE A 1 95 ? 2.091 14.477 31.651 1.00 28.62 83 ILE A O 1
ATOM 676 N N . ARG A 1 96 ? 3.738 16.030 31.896 1.00 26.99 84 ARG A N 1
ATOM 677 C CA . ARG A 1 96 ? 3.771 16.429 30.524 1.00 27.81 84 ARG A CA 1
ATOM 678 C C . ARG A 1 96 ? 4.991 15.886 29.789 1.00 29.36 84 ARG A C 1
ATOM 679 O O . ARG A 1 96 ? 5.968 15.528 30.418 1.00 30.20 84 ARG A O 1
ATOM 687 N N . LYS A 1 97 ? 4.888 15.847 28.449 1.00 28.27 85 LYS A N 1
ATOM 688 C CA . LYS A 1 97 ? 5.977 15.352 27.600 1.00 29.27 85 LYS A CA 1
ATOM 689 C C . LYS A 1 97 ? 7.050 16.416 27.393 1.00 28.35 85 LYS A C 1
ATOM 690 O O . LYS A 1 97 ? 6.770 17.542 26.925 1.00 31.02 85 LYS A O 1
ATOM 696 N N . GLY A 1 98 ? 8.287 16.018 27.695 1.00 27.89 86 GLY A N 1
ATOM 697 C CA . GLY A 1 98 ? 9.474 16.792 27.406 1.00 27.40 86 GLY A CA 1
ATOM 698 C C . GLY A 1 98 ? 10.172 16.477 26.090 1.00 29.55 86 GLY A C 1
ATOM 699 O O . GLY A 1 98 ? 9.531 16.213 25.096 1.00 30.43 86 GLY A O 1
ATOM 700 N N . VAL A 1 99 ? 11.499 16.608 26.096 1.00 29.83 87 VAL A N 1
ATOM 701 C CA . VAL A 1 99 ? 12.374 16.290 24.975 1.00 29.40 87 VAL A CA 1
ATOM 702 C C . VAL A 1 99 ? 13.353 15.235 25.463 1.00 29.23 87 VAL A C 1
ATOM 703 O O . VAL A 1 99 ? 13.954 15.399 26.534 1.00 31.20 87 VAL A O 1
ATOM 707 N N . HIS A 1 100 ? 13.542 14.167 24.703 1.00 30.09 88 HIS A N 1
ATOM 708 C CA . HIS A 1 100 ? 14.296 13.013 25.221 1.00 29.86 88 HIS A CA 1
ATOM 709 C C . HIS A 1 100 ? 15.746 13.003 24.854 1.00 29.65 88 HIS A C 1
ATOM 710 O O . HIS A 1 100 ? 16.599 12.624 25.653 1.00 30.39 88 HIS A O 1
ATOM 717 N N A LEU A 1 101 ? 16.023 13.402 23.623 0.50 30.71 89 LEU A N 1
ATOM 718 N N B LEU A 1 101 ? 16.040 13.461 23.647 0.50 30.50 89 LEU A N 1
ATOM 719 C CA A LEU A 1 101 ? 17.336 13.206 23.035 0.50 31.52 89 LEU A CA 1
ATOM 720 C CA B LEU A 1 101 ? 17.367 13.297 23.078 0.50 31.21 89 LEU A CA 1
ATOM 721 C C A LEU A 1 101 ? 17.902 11.833 23.428 0.50 31.63 89 LEU A C 1
ATOM 722 C C B LEU A 1 101 ? 17.907 11.884 23.420 0.50 31.68 89 LEU A C 1
ATOM 723 O O A LEU A 1 101 ? 17.217 10.819 23.259 0.50 33.66 89 LEU A O 1
ATOM 724 O O B LEU A 1 101 ? 17.199 10.893 23.198 0.50 34.23 89 LEU A O 1
ATOM 733 N N . GLY A 1 102 ? 19.107 11.760 23.954 1.00 31.89 90 GLY A N 1
ATOM 734 C CA . GLY A 1 102 ? 19.679 10.429 24.243 1.00 30.77 90 GLY A CA 1
ATOM 735 C C . GLY A 1 102 ? 19.458 9.904 25.652 1.00 32.42 90 GLY A C 1
ATOM 736 O O . GLY A 1 102 ? 20.064 8.914 26.049 1.00 32.57 90 GLY A O 1
ATOM 737 N N . SER A 1 103 ? 18.627 10.599 26.439 1.00 31.07 91 SER A N 1
ATOM 738 C CA . SER A 1 103 ? 18.655 10.423 27.895 1.00 29.95 91 SER A CA 1
ATOM 739 C C . SER A 1 103 ? 18.468 8.979 28.390 1.00 26.74 91 SER A C 1
ATOM 740 O O . SER A 1 103 ? 19.245 8.514 29.213 1.00 27.51 91 SER A O 1
ATOM 743 N N . VAL A 1 104 ? 17.409 8.362 27.894 1.00 27.93 92 VAL A N 1
ATOM 744 C CA . VAL A 1 104 ? 16.964 7.022 28.351 1.00 29.50 92 VAL A CA 1
ATOM 745 C C . VAL A 1 104 ? 17.253 5.870 27.373 1.00 31.15 92 VAL A C 1
ATOM 746 O O . VAL A 1 104 ? 16.728 4.762 27.506 1.00 29.59 92 VAL A O 1
ATOM 750 N N . ARG A 1 105 ? 18.152 6.124 26.420 1.00 32.55 93 ARG A N 1
ATOM 751 C CA . ARG A 1 105 ? 18.459 5.178 25.354 1.00 35.18 93 ARG A CA 1
ATOM 752 C C . ARG A 1 105 ? 18.958 3.817 25.865 1.00 32.85 93 ARG A C 1
ATOM 753 O O . ARG A 1 105 ? 18.708 2.754 25.239 1.00 34.24 93 ARG A O 1
ATOM 761 N N . ASN A 1 106 ? 19.655 3.841 26.996 1.00 32.58 94 ASN A N 1
ATOM 762 C CA . ASN A 1 106 ? 20.196 2.662 27.600 1.00 34.17 94 ASN A CA 1
ATOM 763 C C . ASN A 1 106 ? 19.367 2.043 28.729 1.00 34.53 94 ASN A C 1
ATOM 764 O O . ASN A 1 106 ? 19.825 1.068 29.344 1.00 35.24 94 ASN A O 1
ATOM 769 N N . LEU A 1 107 ? 18.176 2.585 28.978 1.00 32.73 95 LEU A N 1
ATOM 770 C CA . LEU A 1 107 ? 17.289 2.131 30.036 1.00 31.97 95 LEU A CA 1
ATOM 771 C C . LEU A 1 107 ? 16.016 1.519 29.506 1.00 33.53 95 LEU A C 1
ATOM 772 O O . LEU A 1 107 ? 15.564 1.854 28.412 1.00 34.76 95 LEU A O 1
ATOM 777 N N . PRO A 1 108 ? 15.386 0.652 30.310 1.00 35.56 96 PRO A N 1
ATOM 778 C CA . PRO A 1 108 ? 14.157 -0.002 29.908 1.00 35.67 96 PRO A CA 1
ATOM 779 C C . PRO A 1 108 ? 12.949 0.911 30.060 1.00 36.08 96 PRO A C 1
ATOM 780 O O . PRO A 1 108 ? 12.037 0.616 30.832 1.00 37.78 96 PRO A O 1
ATOM 784 N N . ILE A 1 109 ? 12.989 2.029 29.337 1.00 38.00 97 ILE A N 1
ATOM 785 C CA . ILE A 1 109 ? 11.958 3.050 29.356 1.00 36.37 97 ILE A CA 1
ATOM 786 C C . ILE A 1 109 ? 11.540 3.259 27.915 1.00 39.01 97 ILE A C 1
ATOM 787 O O . ILE A 1 109 ? 12.393 3.431 27.040 1.00 38.83 97 ILE A O 1
ATOM 792 N N . GLU A 1 110 ? 10.229 3.262 27.671 1.00 35.29 98 GLU A N 1
ATOM 793 C CA . GLU A 1 110 ? 9.672 3.601 26.386 1.00 36.25 98 GLU A CA 1
ATOM 794 C C . GLU A 1 110 ? 9.564 5.122 26.312 1.00 35.51 98 GLU A C 1
ATOM 795 O O . GLU A 1 110 ? 8.729 5.729 26.997 1.00 34.60 98 GLU A O 1
ATOM 801 N N . ALA A 1 111 ? 10.438 5.732 25.513 1.00 32.07 99 ALA A N 1
ATOM 802 C CA . ALA A 1 111 ? 10.584 7.191 25.473 1.00 32.21 99 ALA A CA 1
ATOM 803 C C . ALA A 1 111 ? 9.650 7.886 24.505 1.00 32.45 99 ALA A C 1
ATOM 804 O O . ALA A 1 111 ? 9.377 7.384 23.406 1.00 33.37 99 ALA A O 1
ATOM 806 N N . GLU A 1 112 ? 9.141 9.050 24.901 1.00 34.64 100 GLU A N 1
ATOM 807 C CA . GLU A 1 112 ? 8.534 9.980 23.958 1.00 37.17 100 GLU A CA 1
ATOM 808 C C . GLU A 1 112 ? 8.945 11.419 24.217 1.00 37.14 100 GLU A C 1
ATOM 809 O O . GLU A 1 112 ? 9.215 11.837 25.345 1.00 33.92 100 GLU A O 1
ATOM 815 N N . GLY A 1 113 ? 9.003 12.180 23.138 1.00 31.57 101 GLY A N 1
ATOM 816 C CA . GLY A 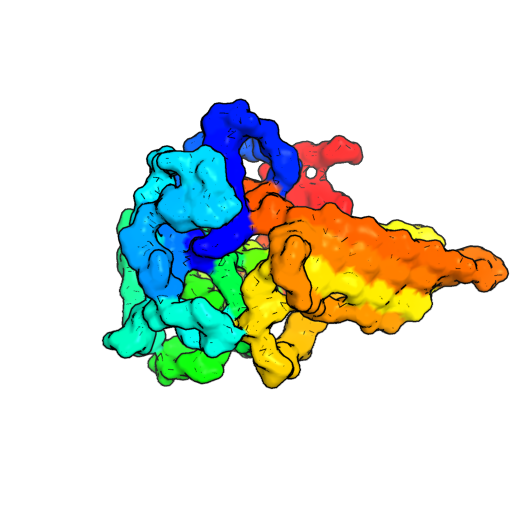1 113 ? 9.593 13.503 23.159 1.00 31.89 101 GLY A CA 1
ATOM 817 C C . GLY A 1 113 ? 8.997 14.413 22.129 1.00 29.13 101 GLY A C 1
ATOM 818 O O . GLY A 1 113 ? 8.567 13.971 21.051 1.00 29.24 101 GLY A O 1
ATOM 819 N N . LEU A 1 114 ? 8.922 15.685 22.458 1.00 31.80 102 LEU A N 1
ATOM 820 C CA . LEU A 1 114 ? 8.446 16.686 21.495 1.00 30.94 102 LEU A CA 1
ATOM 821 C C . LEU A 1 114 ? 9.235 16.582 20.183 1.00 33.88 102 LEU A C 1
ATOM 822 O O . LEU A 1 114 ? 8.671 16.700 19.102 1.00 34.16 102 LEU A O 1
ATOM 827 N N . GLU A 1 115 ? 10.522 16.275 20.260 1.00 30.69 103 GLU A N 1
ATOM 828 C CA . GLU A 1 115 ? 11.403 16.417 19.077 1.00 33.58 103 GLU A CA 1
ATOM 829 C C . GLU A 1 115 ? 11.263 15.218 18.125 1.00 35.40 103 GLU A C 1
ATOM 830 O O . GLU A 1 115 ? 11.909 15.166 17.085 1.00 37.18 103 GLU A O 1
ATOM 836 N N . ASP A 1 116 ? 10.390 14.275 18.493 1.00 34.82 104 ASP A N 1
ATOM 837 C CA . ASP A 1 116 ? 9.951 13.180 17.618 1.00 35.57 104 ASP A CA 1
ATOM 838 C C . ASP A 1 116 ? 9.053 13.694 16.491 1.00 35.70 104 ASP A C 1
ATOM 839 O O . ASP A 1 116 ? 8.931 13.052 15.450 1.00 34.82 104 ASP A O 1
ATOM 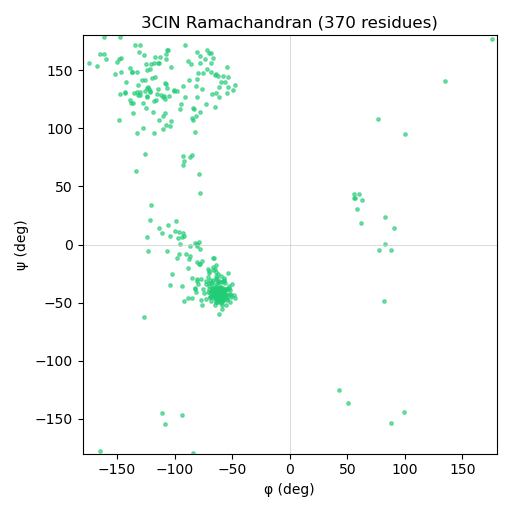844 N N . SER A 1 117 ? 8.400 14.834 16.707 1.00 39.30 105 SER A N 1
ATOM 845 C CA . SER A 1 117 ? 7.469 15.376 15.722 1.00 38.84 105 SER A CA 1
ATOM 846 C C . SER A 1 117 ? 7.797 16.791 15.275 1.00 39.05 105 SER A C 1
ATOM 847 O O . SER A 1 117 ? 7.001 17.415 14.548 1.00 38.36 105 SER A O 1
ATOM 850 N N . MET A 1 118 ? 8.937 17.323 15.716 1.00 36.75 106 MET A N 1
ATOM 851 C CA . MET A 1 118 ? 9.299 18.714 15.419 1.00 35.91 106 MET A CA 1
ATOM 852 C C . MET A 1 118 ? 10.794 18.916 15.625 1.00 35.01 106 MET A C 1
ATOM 853 O O . MET A 1 118 ? 11.469 18.060 16.198 1.00 34.42 106 MET A O 1
ATOM 858 N N . THR A 1 119 ? 11.336 20.016 15.098 1.00 33.05 107 THR A N 1
ATOM 859 C CA . THR A 1 119 ? 12.748 20.330 15.331 1.00 32.94 107 THR A CA 1
ATOM 860 C C . THR A 1 119 ? 13.020 20.752 16.783 1.00 30.06 107 THR A C 1
ATOM 861 O O . THR A 1 119 ? 12.110 21.114 17.516 1.00 30.08 107 THR A O 1
ATOM 865 N N . LEU A 1 120 ? 14.299 20.758 17.181 1.00 31.35 108 LEU A N 1
ATOM 866 C CA . LEU A 1 120 ? 14.633 21.215 18.533 1.00 32.44 108 LEU A CA 1
ATOM 867 C C . LEU A 1 120 ? 14.163 22.675 18.762 1.00 31.89 108 LEU A C 1
ATOM 868 O O . LEU A 1 120 ? 13.659 23.048 19.832 1.00 29.06 108 LEU A O 1
ATOM 873 N N . LYS A 1 121 ? 14.341 23.507 17.746 1.00 32.54 109 LYS A N 1
ATOM 874 C CA . LYS A 1 121 ? 13.967 24.906 17.867 1.00 34.35 109 LYS A CA 1
ATOM 875 C C . LYS A 1 121 ? 12.462 25.023 18.105 1.00 34.20 109 LYS A C 1
ATOM 876 O O . LYS A 1 121 ? 12.004 25.837 18.910 1.00 35.72 109 LYS A O 1
ATOM 882 N N . GLU A 1 122 ? 11.698 24.232 17.375 1.00 32.78 110 GLU A N 1
ATOM 883 C CA . GLU A 1 122 ? 10.253 24.176 17.582 1.00 33.79 110 GLU A CA 1
ATOM 884 C C . GLU A 1 122 ? 9.842 23.632 18.941 1.00 32.62 110 GLU A C 1
ATOM 885 O O . GLU A 1 122 ? 8.885 24.144 19.559 1.00 30.75 110 GLU A O 1
ATOM 891 N N . ALA A 1 123 ? 10.532 22.567 19.372 1.00 31.89 111 ALA A N 1
ATOM 892 C CA . ALA A 1 123 ? 10.288 21.917 20.674 1.00 31.75 111 ALA A CA 1
ATOM 893 C C . ALA A 1 123 ? 10.537 22.921 21.819 1.00 29.14 111 ALA A C 1
ATOM 894 O O . ALA A 1 123 ? 9.727 23.049 22.759 1.00 30.56 111 ALA A O 1
ATOM 896 N N . VAL A 1 124 ? 11.617 23.682 21.707 1.00 30.06 112 VAL A N 1
ATOM 897 C CA . VAL A 1 124 ? 11.904 24.739 22.666 1.00 30.91 112 VAL A CA 1
ATOM 898 C C . VAL A 1 124 ? 10.788 25.792 22.724 1.00 31.81 112 VAL A C 1
ATOM 899 O O . VAL A 1 124 ? 10.305 26.134 23.809 1.00 31.13 112 VAL A O 1
ATOM 903 N N . ASP A 1 125 ? 10.373 26.300 21.563 1.00 31.99 113 ASP A N 1
ATOM 904 C CA . ASP A 1 125 ? 9.278 27.279 21.529 1.00 33.42 113 ASP A CA 1
ATOM 905 C C . ASP A 1 125 ? 7.986 26.698 22.125 1.00 30.93 113 ASP A C 1
ATOM 906 O O . ASP A 1 125 ? 7.232 27.388 22.785 1.00 33.43 113 ASP A O 1
ATOM 911 N N . THR A 1 126 ? 7.734 25.427 21.889 1.00 30.91 114 THR A N 1
ATOM 912 C CA . THR A 1 126 ? 6.598 24.734 22.496 1.00 31.53 114 THR A CA 1
ATOM 913 C C . THR A 1 126 ? 6.701 24.647 24.032 1.00 31.85 114 THR A C 1
ATOM 914 O O . THR A 1 126 ? 5.733 24.921 24.743 1.00 30.57 114 THR A O 1
ATOM 918 N N . LEU A 1 127 ? 7.850 24.209 24.548 1.00 30.34 115 LEU A N 1
ATOM 919 C CA . LEU A 1 127 ? 8.111 24.282 25.986 1.00 29.30 115 LEU A CA 1
ATOM 920 C C . LEU A 1 127 ? 7.878 25.675 26.553 1.00 28.81 115 LEU A C 1
ATOM 921 O O . LEU A 1 127 ? 7.182 25.814 27.556 1.00 31.27 115 LEU A O 1
ATOM 926 N N . VAL A 1 128 ? 8.429 26.694 25.929 1.00 29.42 116 VAL A N 1
ATOM 927 C CA . VAL A 1 128 ? 8.323 28.053 26.419 1.00 30.33 116 VAL A CA 1
ATOM 928 C C . VAL A 1 128 ? 6.839 28.438 26.504 1.00 28.35 116 VAL A C 1
ATOM 929 O O . VAL A 1 128 ? 6.400 28.986 27.506 1.00 29.81 116 VAL A O 1
ATOM 933 N N . LYS A 1 129 ? 6.075 28.186 25.437 1.00 31.44 117 LYS A N 1
ATOM 934 C CA . LYS A 1 129 ? 4.656 28.491 25.493 1.00 29.39 117 LYS A CA 1
ATOM 935 C C . LYS A 1 129 ? 3.936 27.762 26.651 1.00 30.15 117 LYS A C 1
ATOM 936 O O . LYS A 1 129 ? 3.157 28.378 27.397 1.00 29.69 117 LYS A O 1
ATOM 941 N N . GLU A 1 130 ? 4.197 26.459 26.806 1.00 29.71 118 GLU A N 1
ATOM 942 C CA . GLU A 1 130 ? 3.614 25.718 27.956 1.00 30.28 118 GLU A CA 1
ATOM 943 C C . GLU A 1 130 ? 4.005 26.313 29.372 1.00 39.01 118 GLU A C 1
ATOM 944 O O . GLU A 1 130 ? 3.172 26.497 30.283 1.00 27.28 118 GLU A O 1
ATOM 950 N N . TRP A 1 131 ? 5.282 26.612 29.526 1.00 37.69 119 TRP A N 1
ATOM 951 C CA . TRP 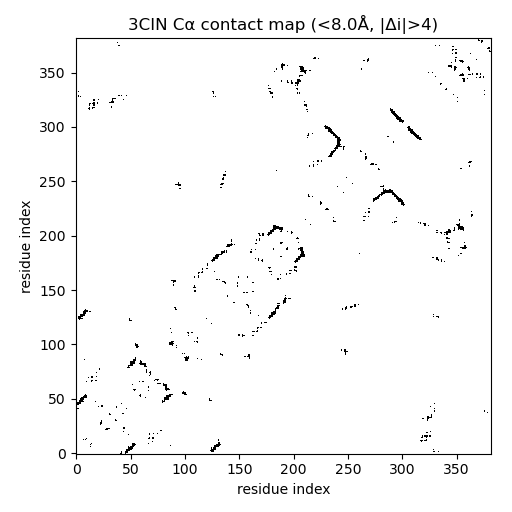A 1 131 ? 5.796 27.119 30.728 1.00 30.07 119 TRP A CA 1
ATOM 952 C C . TRP A 1 131 ? 5.235 28.501 31.045 1.00 28.99 119 TRP A C 1
ATOM 953 O O . TRP A 1 131 ? 5.021 28.812 32.190 1.00 29.46 119 TRP A O 1
ATOM 964 N N . THR A 1 132 ? 4.979 29.329 30.031 1.00 29.96 120 THR A N 1
ATOM 965 C CA . THR A 1 132 ? 4.395 30.631 30.268 1.00 30.50 120 THR A CA 1
ATOM 966 C C . THR A 1 132 ? 3.032 30.517 30.905 1.00 30.74 120 THR A C 1
ATOM 967 O O . THR A 1 132 ? 2.689 31.384 31.717 1.00 32.90 120 THR A O 1
ATOM 971 N N . GLU A 1 133 ? 2.272 29.448 30.604 1.00 30.44 121 GLU A N 1
ATOM 972 C CA . GLU A 1 133 ? 0.961 29.256 31.230 1.00 29.78 121 GLU A CA 1
ATOM 973 C C . GLU A 1 133 ? 1.034 28.668 32.636 1.00 32.74 121 GLU A C 1
ATOM 974 O O . GLU A 1 133 ? 0.202 28.966 33.457 1.00 32.38 121 GLU A O 1
ATOM 980 N N . LEU A 1 134 ? 2.042 27.833 32.884 1.00 31.55 122 LEU A N 1
ATOM 981 C CA . LEU A 1 134 ? 2.274 27.219 34.210 1.00 30.35 122 LEU A CA 1
ATOM 982 C C . LEU A 1 134 ? 2.918 28.239 35.168 1.00 32.51 122 LEU A C 1
ATOM 983 O O . LEU A 1 134 ? 2.728 28.186 36.382 1.00 31.89 122 LEU A O 1
ATOM 988 N N . ASP A 1 135 ? 3.672 29.156 34.586 1.00 30.58 123 ASP A N 1
ATOM 989 C CA . ASP A 1 135 ? 4.262 30.308 35.266 1.00 29.06 123 ASP A CA 1
ATOM 990 C C . ASP A 1 135 ? 5.232 30.024 36.412 1.00 28.06 123 ASP A C 1
ATOM 991 O O . ASP A 1 135 ? 5.208 30.714 37.448 1.00 31.44 123 ASP A O 1
ATOM 996 N N . PRO A 1 136 ? 6.151 29.044 36.239 1.00 27.61 124 PRO A N 1
ATOM 997 C CA . PRO A 1 136 ? 7.080 28.819 37.349 1.00 29.06 124 PRO A CA 1
ATOM 998 C C . PRO A 1 136 ? 8.057 29.942 37.580 1.00 27.48 124 PRO A C 1
ATOM 999 O O . PRO A 1 136 ? 8.486 30.598 36.622 1.00 28.55 124 PRO A O 1
ATOM 1003 N N . ASP A 1 137 ? 8.441 30.120 38.846 1.00 28.32 125 ASP A N 1
ATOM 1004 C CA . ASP A 1 137 ? 9.596 30.961 39.218 1.00 28.84 125 ASP A CA 1
ATOM 1005 C C . ASP A 1 137 ? 10.889 30.150 39.051 1.00 27.76 125 ASP A C 1
ATOM 1006 O O . ASP A 1 137 ? 11.937 30.723 38.685 1.00 28.72 125 ASP A O 1
ATOM 1011 N N . VAL A 1 138 ? 10.820 28.863 39.400 1.00 28.94 126 VAL A N 1
ATOM 1012 C CA . VAL A 1 138 ? 12.009 28.017 39.487 1.00 27.65 126 VAL A CA 1
ATOM 1013 C C . VAL A 1 138 ? 11.791 26.728 38.727 1.00 27.98 126 VAL A C 1
ATOM 1014 O O . VAL A 1 138 ? 10.769 26.034 38.929 1.00 28.44 126 VAL A O 1
ATOM 1018 N N . ILE A 1 139 ? 12.724 26.385 37.849 1.00 28.56 127 ILE A N 1
ATOM 1019 C CA . ILE A 1 139 ? 12.694 25.127 37.102 1.00 27.31 127 ILE A CA 1
ATOM 1020 C C . ILE A 1 139 ? 13.790 24.252 37.667 1.00 30.14 127 ILE A C 1
ATOM 1021 O O . ILE A 1 139 ? 14.936 24.700 37.713 1.00 30.09 127 ILE A O 1
ATOM 1026 N N . VAL A 1 140 ? 13.430 23.037 38.085 1.00 27.28 128 VAL A N 1
ATOM 1027 C CA . VAL A 1 140 ? 14.365 22.088 38.707 1.00 28.03 128 VAL A CA 1
ATOM 1028 C C . VAL A 1 140 ? 14.654 20.927 37.772 1.00 28.60 128 VAL A C 1
ATOM 1029 O O . VAL A 1 140 ? 13.717 20.262 37.318 1.00 31.21 128 VAL A O 1
ATOM 1033 N N . ASN A 1 141 ? 15.938 20.645 37.533 1.00 28.72 129 ASN A N 1
ATOM 1034 C CA . ASN A 1 141 ? 16.342 19.628 36.627 1.00 29.56 129 ASN A CA 1
ATOM 1035 C C . ASN A 1 141 ? 16.790 18.414 37.434 1.00 32.54 129 ASN A C 1
ATOM 1036 O O . ASN A 1 141 ? 17.866 18.434 38.071 1.00 33.83 129 ASN A O 1
ATOM 1041 N N . THR A 1 142 ? 15.949 17.370 37.428 1.00 31.11 130 THR A N 1
ATOM 1042 C CA . THR A 1 142 ? 16.259 16.064 38.032 1.00 31.54 130 THR A CA 1
ATOM 1043 C C . THR A 1 142 ? 16.204 14.882 36.996 1.00 32.70 130 THR A C 1
ATOM 1044 O O . THR A 1 142 ? 15.765 13.736 37.340 1.00 31.00 130 THR A O 1
ATOM 1048 N N . CYS A 1 143 ? 16.589 15.176 35.741 1.00 30.98 131 CYS A N 1
ATOM 1049 C CA . CYS A 1 143 ? 16.606 14.204 34.654 1.00 29.59 131 CYS A CA 1
ATOM 1050 C C . CYS A 1 143 ? 17.762 13.199 34.789 1.00 30.82 131 CYS A C 1
ATOM 1051 O O . CYS A 1 143 ? 18.727 13.465 35.474 1.00 31.14 131 CYS A O 1
ATOM 1054 N N . THR A 1 144 ? 17.626 12.052 34.113 1.00 28.30 132 THR A N 1
ATOM 1055 C CA . THR A 1 144 ? 18.618 10.995 34.001 1.00 29.65 132 THR A CA 1
ATOM 1056 C C . THR A 1 144 ? 19.988 11.571 33.641 1.00 29.66 132 THR A C 1
ATOM 1057 O O . THR A 1 144 ? 20.112 12.470 32.835 1.00 31.07 132 THR A O 1
ATOM 1061 N N . THR A 1 145 ? 21.029 11.064 34.297 1.00 29.62 133 THR A N 1
ATOM 1062 C CA . THR A 1 145 ? 22.410 11.437 33.956 1.00 29.84 133 THR A CA 1
ATOM 1063 C C . THR A 1 145 ? 22.732 11.243 32.472 1.00 30.67 133 THR A C 1
ATOM 1064 O O . THR A 1 145 ? 22.316 10.267 31.864 1.00 29.23 133 THR A O 1
ATOM 1068 N N . GLU A 1 146 ? 23.565 12.153 31.912 1.00 31.56 134 GLU A N 1
ATOM 1069 C CA . GLU A 1 146 ? 23.764 12.352 30.473 1.00 29.73 134 GLU A CA 1
ATOM 1070 C C . GLU A 1 146 ? 25.224 12.324 30.085 1.00 30.99 134 GLU A C 1
ATOM 1071 O O . GLU A 1 146 ? 26.081 12.771 30.856 1.00 30.53 134 GLU A O 1
ATOM 1077 N N . ALA A 1 147 ? 25.503 11.722 28.930 1.00 30.30 135 ALA A N 1
ATOM 1078 C CA . ALA A 1 147 ? 26.846 11.820 28.328 1.00 31.03 135 ALA A CA 1
ATOM 1079 C C . ALA A 1 147 ? 26.888 13.173 27.580 1.00 33.22 135 ALA A C 1
ATOM 1080 O O . ALA A 1 147 ? 26.424 13.266 26.451 1.00 37.28 135 ALA A O 1
ATOM 1082 N N . PHE A 1 148 ? 27.426 14.216 28.210 1.00 31.84 136 PHE A N 1
ATOM 1083 C CA . PHE A 1 148 ? 27.364 15.585 27.674 1.00 29.53 136 PHE A CA 1
ATOM 1084 C C . PHE A 1 148 ? 28.764 16.026 27.299 1.00 28.94 136 PHE A C 1
ATOM 1085 O O . PHE A 1 148 ? 29.772 15.451 27.773 1.00 28.86 136 PHE A O 1
ATOM 1093 N N . VAL A 1 149 ? 28.808 17.053 26.469 1.00 30.56 137 VAL A N 1
ATOM 1094 C CA . VAL A 1 149 ? 30.030 17.791 26.188 1.00 29.52 137 VAL A CA 1
ATOM 1095 C C . VAL A 1 149 ? 29.658 19.279 26.224 1.00 30.82 137 VAL A C 1
ATOM 1096 O O . VAL A 1 149 ? 28.762 19.695 25.507 1.00 27.96 137 VAL A O 1
ATOM 1100 N N . PRO A 1 150 ? 30.305 20.060 27.078 1.00 26.47 138 PRO A N 1
ATOM 1101 C CA . PRO A 1 150 ? 29.962 21.477 27.124 1.00 28.95 138 PRO A CA 1
ATOM 1102 C C . PRO A 1 150 ? 30.369 22.242 25.855 1.00 26.68 138 PRO A C 1
ATOM 1103 O O . PRO A 1 150 ? 31.178 21.781 25.012 1.00 27.08 138 PRO A O 1
ATOM 1107 N N . PHE A 1 151 ? 29.784 23.438 25.740 1.00 29.98 139 PHE A N 1
ATOM 1108 C CA . PHE A 1 151 ? 30.012 24.337 24.608 1.00 26.33 139 PHE A CA 1
ATOM 1109 C C . PHE A 1 151 ? 31.144 25.334 24.828 1.00 28.85 139 PHE A C 1
ATOM 1110 O O . PHE A 1 151 ? 31.969 25.537 23.957 1.00 32.53 139 PHE A O 1
ATOM 1118 N N . GLY A 1 152 ? 31.151 26.012 25.958 1.00 29.83 140 GLY A N 1
ATOM 1119 C CA . GLY A 1 152 ? 32.160 27.017 26.215 1.00 29.63 140 GLY A CA 1
ATOM 1120 C C . GLY A 1 152 ? 31.853 28.364 25.578 1.00 33.18 140 GLY A C 1
ATOM 1121 O O . GLY A 1 152 ? 31.967 29.397 26.239 1.00 35.65 140 GLY A O 1
ATOM 1122 N N . ASN A 1 153 ? 31.497 28.351 24.288 1.00 29.98 141 ASN A N 1
ATOM 1123 C CA . ASN A 1 153 ? 31.109 29.536 23.556 1.00 28.11 141 ASN A CA 1
ATOM 1124 C C . ASN A 1 153 ? 29.629 29.453 23.277 1.00 29.48 141 ASN A C 1
ATOM 1125 O O . ASN A 1 153 ? 29.162 28.476 22.718 1.00 29.85 141 ASN A O 1
ATOM 1130 N N . LYS A 1 154 ? 28.909 30.503 23.649 1.00 31.73 142 LYS A N 1
ATOM 1131 C CA . LYS A 1 154 ? 27.480 30.592 23.396 1.00 30.66 142 LYS A CA 1
ATOM 1132 C C . LYS A 1 154 ? 27.121 30.367 21.915 1.00 29.06 142 LYS A C 1
ATOM 1133 O O . LYS A 1 154 ? 26.118 29.713 21.621 1.00 30.50 142 LYS A O 1
ATOM 1139 N N . GLU A 1 155 ? 27.937 30.879 20.997 1.00 31.64 143 GLU A N 1
ATOM 1140 C CA . GLU A 1 155 ? 27.650 30.778 19.562 1.00 31.20 143 GLU A CA 1
ATOM 1141 C C . GLU A 1 155 ? 27.464 29.320 19.135 1.00 30.53 143 GLU A C 1
ATOM 1142 O O . GLU A 1 155 ? 26.588 28.982 18.339 1.00 29.50 143 GLU A O 1
ATOM 1148 N N . ASP A 1 156 ? 28.264 28.427 19.713 1.00 30.52 144 ASP A N 1
ATOM 1149 C CA . ASP A 1 156 ? 28.146 27.005 19.389 1.00 30.88 144 ASP A CA 1
ATOM 1150 C C . ASP A 1 156 ? 26.846 26.369 19.932 1.00 29.52 144 ASP A C 1
ATOM 1151 O O . ASP A 1 156 ? 26.234 25.515 19.271 1.00 30.90 144 ASP A O 1
ATOM 1156 N N . LEU A 1 157 ? 26.401 26.808 21.106 1.00 28.20 145 LEU A N 1
ATOM 1157 C CA . LEU A 1 157 ? 25.108 26.382 21.654 1.00 28.53 145 LEU A CA 1
ATOM 1158 C C . LEU A 1 157 ? 24.004 26.865 20.725 1.00 28.85 145 LEU A C 1
ATOM 1159 O O . LEU A 1 157 ? 23.124 26.109 20.360 1.00 30.83 145 LEU A O 1
ATOM 1164 N N . LEU A 1 158 ? 24.072 28.124 20.318 1.00 29.33 146 LEU A N 1
ATOM 1165 C CA . LEU A 1 158 ? 23.004 28.679 19.469 1.00 29.00 146 LEU A CA 1
ATOM 1166 C C . LEU A 1 158 ? 22.933 27.956 18.139 1.00 29.78 146 LEU A C 1
ATOM 1167 O O . LEU A 1 158 ? 21.849 27.632 17.659 1.00 31.19 146 LEU A O 1
ATOM 1172 N N . LYS A 1 159 ? 24.091 27.668 17.562 1.00 28.02 147 LYS A N 1
ATOM 1173 C CA . LYS A 1 159 ? 24.129 26.961 16.291 1.00 30.41 147 LYS A CA 1
ATOM 1174 C C . LYS A 1 159 ? 23.592 25.535 16.402 1.00 29.40 147 LYS A C 1
ATOM 1175 O O . LYS A 1 159 ? 22.878 25.053 15.498 1.00 30.95 147 LYS A O 1
ATOM 1181 N N . ALA A 1 160 ? 23.905 24.871 17.516 1.00 27.95 148 ALA A N 1
ATOM 1182 C CA . ALA A 1 160 ? 23.387 23.511 17.792 1.00 27.80 148 ALA A CA 1
ATOM 1183 C C . ALA A 1 160 ? 21.878 23.467 17.815 1.00 28.77 148 ALA A C 1
ATOM 1184 O O . ALA A 1 160 ? 21.241 22.605 17.155 1.00 30.77 148 ALA A O 1
ATOM 1186 N N . ILE A 1 161 ? 21.270 24.461 18.453 1.00 29.98 149 ILE A N 1
ATOM 1187 C CA . ILE A 1 161 ? 19.804 24.519 18.450 1.00 30.22 149 ILE A CA 1
ATOM 1188 C C . ILE A 1 161 ? 19.251 24.826 17.052 1.00 30.82 149 ILE A C 1
ATOM 1189 O O . ILE A 1 161 ? 18.299 24.146 16.528 1.00 31.51 149 ILE A O 1
ATOM 1194 N N . GLU A 1 162 ? 19.828 25.854 16.433 1.00 29.89 150 GLU A N 1
ATOM 1195 C CA . GLU A 1 162 ? 19.364 26.351 15.137 1.00 29.52 150 GLU A CA 1
ATOM 1196 C C . GLU A 1 162 ? 19.405 25.244 14.083 1.00 30.21 150 GLU A C 1
ATOM 1197 O O . GLU A 1 162 ? 18.516 25.141 13.244 1.00 33.11 150 GLU A O 1
ATOM 1203 N N . ASN A 1 163 ? 20.450 24.425 14.135 1.00 30.25 151 ASN A N 1
ATOM 1204 C CA . ASN A 1 163 ? 20.667 23.398 13.134 1.00 30.62 151 ASN A CA 1
ATOM 1205 C C . ASN A 1 163 ? 20.071 22.046 13.484 1.00 30.79 151 ASN A C 1
ATOM 1206 O O . ASN A 1 163 ? 20.371 21.064 12.782 1.00 32.80 151 ASN A O 1
ATOM 1211 N N . ASN A 1 164 ? 19.254 21.994 14.544 1.00 30.99 152 ASN A N 1
ATOM 1212 C CA . ASN A 1 164 ? 18.569 20.775 14.987 1.00 31.00 152 ASN A CA 1
ATOM 1213 C C . ASN A 1 164 ? 19.580 19.649 15.236 1.00 31.54 152 ASN A C 1
ATOM 1214 O O . ASN A 1 164 ? 19.394 18.509 14.782 1.00 29.47 152 ASN A O 1
ATOM 1219 N N . ASP A 1 165 ? 20.684 20.004 15.886 1.00 30.13 153 ASP A N 1
ATOM 1220 C CA . ASP A 1 165 ? 21.833 19.099 15.999 1.00 31.86 153 ASP A CA 1
ATOM 1221 C C . ASP A 1 165 ? 21.644 18.189 17.227 1.00 33.33 153 ASP A C 1
ATOM 1222 O O . ASP A 1 165 ? 22.302 18.322 18.297 1.00 31.87 153 ASP A O 1
ATOM 1227 N N . LYS A 1 166 ? 20.763 17.222 17.042 1.00 32.61 154 LYS A N 1
ATOM 1228 C CA . LYS A 1 166 ? 20.364 16.342 18.119 1.00 31.83 154 LYS A CA 1
ATOM 1229 C C . LYS A 1 166 ? 21.517 15.503 18.634 1.00 31.90 154 LYS A C 1
ATOM 1230 O O . LYS A 1 166 ? 21.625 15.313 19.853 1.00 38.40 154 LYS A O 1
ATOM 1236 N N . GLU A 1 167 ? 22.401 15.042 17.752 1.00 31.39 155 GLU A N 1
ATOM 1237 C CA . GLU A 1 167 ? 23.544 14.235 18.178 1.00 30.48 155 GLU A CA 1
ATOM 1238 C C . GLU A 1 167 ? 24.494 15.013 19.079 1.00 31.35 155 GLU A C 1
ATOM 1239 O O . GLU A 1 167 ? 25.234 14.409 19.872 1.00 37.89 155 GLU A O 1
ATOM 1241 N N . ARG A 1 168 ? 24.478 16.346 18.976 1.00 30.03 156 ARG A N 1
ATOM 1242 C CA . ARG A 1 168 ? 25.401 17.201 19.780 1.00 30.08 156 ARG A CA 1
ATOM 1243 C C . ARG A 1 168 ? 24.895 17.538 21.197 1.00 31.65 156 ARG A C 1
ATOM 1244 O O . ARG A 1 168 ? 25.678 17.789 22.098 1.00 29.58 156 ARG A O 1
ATOM 1252 N N . LEU A 1 169 ? 23.579 17.588 21.362 1.00 31.55 157 LEU A N 1
ATOM 1253 C CA . LEU A 1 169 ? 22.950 18.153 22.536 1.00 31.62 157 LEU A CA 1
ATOM 1254 C C . LEU A 1 169 ? 22.433 17.089 23.494 1.00 33.10 157 LEU A C 1
ATOM 1255 O O . LEU A 1 169 ? 22.118 15.972 23.075 1.00 32.58 157 LEU A O 1
ATOM 1260 N N . THR A 1 170 ? 22.367 17.433 24.766 1.00 27.57 158 THR A N 1
ATOM 1261 C CA . THR A 1 170 ? 21.626 16.630 25.725 1.00 30.49 158 THR A CA 1
ATOM 1262 C C . THR A 1 170 ? 20.329 17.347 26.114 1.00 28.80 158 THR A C 1
ATOM 1263 O O . THR A 1 170 ? 20.146 18.550 25.899 1.00 29.11 158 THR A O 1
ATOM 1267 N N . ALA A 1 171 ? 19.449 16.609 26.775 1.00 30.18 159 ALA A N 1
ATOM 1268 C CA . ALA A 1 171 ? 18.159 17.181 27.182 1.00 28.84 159 ALA A CA 1
ATOM 1269 C C . ALA A 1 171 ? 18.342 18.365 28.116 1.00 28.90 159 ALA A C 1
ATOM 1270 O O . ALA A 1 171 ? 17.680 19.378 27.966 1.00 29.34 159 ALA A O 1
ATOM 1272 N N . THR A 1 172 ? 19.179 18.233 29.124 1.00 29.09 160 THR A N 1
ATOM 1273 C CA . THR A 1 172 ? 19.431 19.318 30.078 1.00 30.33 160 THR A CA 1
ATOM 1274 C C . THR A 1 172 ? 19.934 20.562 29.357 1.00 28.39 160 THR A C 1
ATOM 1275 O O . THR A 1 172 ? 19.522 21.693 29.705 1.00 30.89 160 THR A O 1
ATOM 1279 N N . GLN A 1 173 ? 20.776 20.395 28.315 1.00 28.00 161 GLN A N 1
ATOM 1280 C CA . GLN A 1 173 ? 21.244 21.560 27.552 1.00 25.62 161 GLN A CA 1
ATOM 1281 C C . GLN A 1 173 ? 20.074 22.247 26.841 1.00 26.74 161 GLN A C 1
ATOM 1282 O O . GLN A 1 173 ? 19.985 23.438 26.811 1.00 30.88 161 GLN A O 1
ATOM 1288 N N . VAL A 1 174 ? 19.169 21.464 26.264 1.00 28.23 162 VAL A N 1
ATOM 1289 C CA . VAL A 1 174 ? 17.998 22.008 25.590 1.00 27.71 162 VAL A CA 1
ATOM 1290 C C . VAL A 1 174 ? 17.063 22.653 26.608 1.00 28.20 162 VAL A C 1
ATOM 1291 O O . VAL A 1 174 ? 16.532 23.786 26.369 1.00 28.53 162 VAL A O 1
ATOM 1295 N N . TYR A 1 175 ? 16.839 21.990 27.738 1.00 30.53 163 TYR A N 1
ATOM 1296 C CA . TYR A 1 175 ? 15.984 22.583 28.785 1.00 27.06 163 TYR A CA 1
ATOM 1297 C C . TYR A 1 175 ? 16.501 23.915 29.373 1.00 29.11 163 TYR A C 1
ATOM 1298 O O . TYR A 1 175 ? 15.702 24.838 29.566 1.00 28.64 163 TYR A O 1
ATOM 1307 N N . ALA A 1 176 ? 17.799 24.017 29.654 1.00 27.40 164 ALA A N 1
ATOM 1308 C CA . ALA A 1 176 ? 18.394 25.263 30.123 1.00 27.10 164 ALA A CA 1
ATOM 1309 C C . ALA A 1 176 ? 18.282 26.417 29.073 1.00 34.42 164 ALA A C 1
ATOM 1310 O O . ALA A 1 176 ? 18.096 27.589 29.412 1.00 30.16 164 ALA A O 1
ATOM 1312 N N . TYR A 1 177 ? 18.477 26.063 27.816 1.00 25.56 165 TYR A N 1
ATOM 1313 C CA . TYR A 1 177 ? 18.252 26.974 26.715 1.00 28.68 165 TYR A CA 1
ATOM 1314 C C . TYR A 1 177 ? 16.798 27.458 26.725 1.00 27.83 165 TYR A C 1
ATOM 1315 O O . TYR A 1 177 ? 16.559 28.678 26.694 1.00 27.59 165 TYR A O 1
ATOM 1324 N N . ALA A 1 178 ? 15.853 26.530 26.705 1.00 28.63 166 ALA A N 1
ATOM 1325 C CA . ALA A 1 178 ? 14.444 26.878 26.859 1.00 30.37 166 ALA A CA 1
ATOM 1326 C C . ALA A 1 178 ? 14.147 27.751 28.102 1.00 29.54 166 ALA A C 1
ATOM 1327 O O . ALA A 1 178 ? 13.346 28.695 28.022 1.00 27.98 166 ALA A O 1
ATOM 1329 N N . ALA A 1 179 ? 14.811 27.465 29.219 1.00 26.66 167 ALA A N 1
ATOM 1330 C CA . ALA A 1 179 ? 14.630 28.219 30.451 1.00 26.77 167 ALA A CA 1
ATOM 1331 C C . ALA A 1 179 ? 15.038 29.675 30.257 1.00 28.38 167 ALA A C 1
ATOM 1332 O O . ALA A 1 179 ? 14.373 30.569 30.811 1.00 28.86 167 ALA A O 1
ATOM 1334 N N . ALA A 1 180 ? 16.114 29.940 29.494 1.00 30.08 168 ALA A N 1
ATOM 1335 C CA . ALA A 1 180 ? 16.553 31.317 29.245 1.00 29.22 168 ALA A CA 1
ATOM 1336 C C . ALA A 1 180 ? 15.511 32.012 28.391 1.00 27.09 168 ALA A C 1
ATOM 1337 O O . ALA A 1 180 ? 15.172 33.172 28.635 1.00 30.91 168 ALA A O 1
ATOM 1339 N N . LEU A 1 181 ? 14.999 31.315 27.367 1.00 28.93 169 LEU A N 1
ATOM 1340 C CA . LEU A 1 181 ? 14.004 31.954 26.481 1.00 28.56 169 LEU A CA 1
ATOM 1341 C C . LEU A 1 181 ? 12.735 32.251 27.279 1.00 30.68 169 LEU A C 1
ATOM 1342 O O . LEU A 1 181 ? 12.139 33.348 27.147 1.00 29.80 169 LEU A O 1
ATOM 1347 N N . TYR A 1 182 ? 12.351 31.300 28.117 1.00 29.24 170 TYR A N 1
ATOM 1348 C CA . TYR A 1 182 ? 11.206 31.460 29.010 1.00 27.33 170 TYR A CA 1
ATOM 1349 C C . TYR A 1 182 ? 11.406 32.625 29.971 1.00 28.60 170 TYR A C 1
ATOM 1350 O O . TYR A 1 182 ? 10.524 33.493 30.135 1.00 30.71 170 TYR A O 1
ATOM 1359 N N . ALA A 1 183 ? 12.579 32.685 30.592 1.00 28.57 171 ALA A N 1
ATOM 1360 C CA . ALA A 1 183 ? 12.931 33.763 31.527 1.00 29.20 171 ALA A CA 1
ATOM 1361 C C . ALA A 1 183 ? 12.829 35.111 30.893 1.00 30.28 171 ALA A C 1
ATOM 1362 O O . ALA A 1 183 ? 12.310 36.084 31.510 1.00 27.30 171 ALA A O 1
ATOM 1364 N N . ASN A 1 184 ? 13.311 35.189 29.649 1.00 29.33 172 ASN A N 1
ATOM 1365 C CA . ASN A 1 184 ? 13.240 36.443 28.922 1.00 31.00 172 ASN A CA 1
ATOM 1366 C C . ASN A 1 184 ? 11.797 36.831 28.668 1.00 31.48 172 ASN A C 1
ATOM 1367 O O . ASN A 1 184 ? 11.434 37.975 28.918 1.00 33.52 172 ASN A O 1
ATOM 1372 N N . LYS A 1 185 ? 10.950 35.878 28.269 1.00 31.34 173 LYS A N 1
ATOM 1373 C CA . LYS A 1 185 ? 9.538 36.221 28.008 1.00 32.96 173 LYS A CA 1
ATOM 1374 C C . LYS A 1 185 ? 8.781 36.563 29.293 1.00 36.29 173 LYS A C 1
ATOM 1375 O O . LYS A 1 185 ? 7.800 37.334 29.287 1.00 32.80 173 LYS A O 1
ATOM 1378 N N . ARG A 1 186 ? 9.194 35.944 30.388 1.00 35.14 174 ARG A N 1
ATOM 1379 C CA . ARG A 1 186 ? 8.490 36.080 31.674 1.00 35.93 174 ARG A CA 1
ATOM 1380 C C . ARG A 1 186 ? 8.954 37.255 32.512 1.00 36.55 174 ARG A C 1
ATOM 1381 O O . ARG A 1 186 ? 8.222 37.689 33.410 1.00 39.66 174 ARG A O 1
ATOM 1389 N N . GLY A 1 187 ? 10.148 37.769 32.253 1.00 34.58 175 GLY A N 1
ATOM 1390 C CA . GLY A 1 187 ? 10.741 38.794 33.081 1.00 35.97 175 GLY A CA 1
ATOM 1391 C C . GLY A 1 187 ? 11.599 38.270 34.228 1.00 39.11 175 GLY A C 1
ATOM 1392 O O . GLY A 1 187 ? 11.927 39.008 35.157 1.00 45.15 175 GLY A O 1
ATOM 1393 N N . GLY A 1 188 ? 11.950 36.997 34.170 1.00 32.15 176 GLY A N 1
ATOM 1394 C CA . GLY A 1 188 ? 12.901 36.411 35.106 1.00 31.01 176 GLY A CA 1
ATOM 1395 C C . GLY A 1 188 ? 12.477 35.074 35.650 1.00 30.03 176 GLY A C 1
ATOM 1396 O O . GLY A 1 188 ? 11.307 34.859 36.020 1.00 31.88 176 GLY A O 1
ATOM 1397 N N . ALA A 1 189 ? 13.452 34.176 35.789 1.00 27.27 177 ALA A N 1
ATOM 1398 C CA . ALA A 1 189 ? 13.196 32.871 36.370 1.00 28.89 177 ALA A CA 1
ATOM 1399 C C . ALA A 1 189 ? 14.519 32.281 36.805 1.00 27.73 177 ALA A C 1
ATOM 1400 O O . ALA A 1 189 ? 15.573 32.909 36.619 1.00 26.55 177 ALA A O 1
ATOM 1402 N N . ALA A 1 190 ? 14.473 31.088 37.398 1.00 30.35 178 ALA A N 1
ATOM 1403 C CA . ALA A 1 190 ? 15.666 30.422 37.891 1.00 30.05 178 ALA A CA 1
ATOM 1404 C C . ALA A 1 190 ? 15.645 28.987 37.431 1.00 27.18 178 ALA A C 1
ATOM 1405 O O . ALA A 1 190 ? 14.554 28.359 37.261 1.00 28.39 178 ALA A O 1
ATOM 1407 N N . PHE A 1 191 ? 16.849 28.457 37.213 1.00 27.96 179 PHE A N 1
ATOM 1408 C CA . PHE A 1 191 ? 17.028 27.089 36.756 1.00 28.27 179 PHE A CA 1
ATOM 1409 C C . PHE A 1 191 ? 18.007 26.430 37.738 1.00 29.05 179 PHE A C 1
ATOM 1410 O O . PHE A 1 191 ? 19.122 26.929 37.925 1.00 29.61 179 PHE A O 1
ATOM 1418 N N . VAL A 1 192 ? 17.567 25.342 38.363 1.00 27.10 180 VAL A N 1
ATOM 1419 C CA . VAL A 1 192 ? 18.392 24.593 39.355 1.00 26.83 180 VAL A CA 1
ATOM 1420 C C . VAL A 1 192 ? 18.827 23.275 38.772 1.00 29.04 180 VAL A C 1
ATOM 1421 O O . VAL A 1 192 ? 18.048 22.399 38.548 1.00 29.58 180 VAL A O 1
ATOM 1425 N N . ASN A 1 193 ? 20.125 23.119 38.540 1.00 28.03 181 ASN A N 1
ATOM 1426 C CA . ASN A 1 193 ? 20.645 21.934 37.917 1.00 26.04 181 ASN A CA 1
ATOM 1427 C C . ASN A 1 193 ? 21.374 21.082 38.909 1.00 27.62 181 ASN A C 1
ATOM 1428 O O . ASN A 1 193 ? 22.485 21.388 39.268 1.00 31.94 181 ASN A O 1
ATOM 1433 N N . VAL A 1 194 ? 20.720 20.032 39.342 1.00 30.61 182 VAL A N 1
ATOM 1434 C CA . VAL A 1 194 ? 21.338 19.154 40.329 1.00 30.32 182 VAL A CA 1
ATOM 1435 C C . VAL A 1 194 ? 21.948 17.907 39.737 1.00 33.64 182 VAL A C 1
ATOM 1436 O O . VAL A 1 194 ? 22.342 17.049 40.499 1.00 35.30 182 VAL A O 1
ATOM 1440 N N . ILE A 1 195 ? 22.078 17.824 38.412 1.00 31.71 183 ILE A N 1
ATOM 1441 C CA . ILE A 1 195 ? 22.762 16.705 37.735 1.00 30.53 183 ILE A CA 1
ATOM 1442 C C . ILE A 1 195 ? 24.137 17.154 37.208 1.00 32.07 183 ILE A C 1
ATOM 1443 O O . ILE A 1 195 ? 24.464 18.347 37.287 1.00 31.13 183 ILE A O 1
ATOM 1448 N N . PRO A 1 196 ? 24.990 16.185 36.799 1.00 32.07 184 PRO A N 1
ATOM 1449 C CA . PRO A 1 196 ? 26.370 16.510 36.450 1.00 32.48 184 PRO A CA 1
ATOM 1450 C C . PRO A 1 196 ? 26.609 17.415 35.259 1.00 32.66 184 PRO A C 1
ATOM 1451 O O . PRO A 1 196 ? 27.630 18.100 35.188 1.00 30.48 184 PRO A O 1
ATOM 1455 N N . THR A 1 197 ? 25.689 17.419 34.303 1.00 31.15 185 THR A N 1
ATOM 1456 C CA . THR A 1 197 ? 25.887 18.154 33.072 1.00 30.28 185 THR A CA 1
ATOM 1457 C C . THR A 1 197 ? 26.211 19.594 33.353 1.00 31.27 185 THR A C 1
ATOM 1458 O O . THR A 1 197 ? 25.555 20.254 34.162 1.00 32.33 185 THR A O 1
ATOM 1462 N N . PHE A 1 198 ? 27.276 20.094 32.732 1.00 28.95 186 PHE A N 1
ATOM 1463 C CA . PHE A 1 198 ? 27.668 21.480 32.942 1.00 27.55 186 PHE A CA 1
ATOM 1464 C C . PHE A 1 198 ? 26.600 22.466 32.408 1.00 31.65 186 PHE A C 1
ATOM 1465 O O . PHE A 1 198 ? 26.250 22.465 31.220 1.00 31.71 186 PHE A O 1
ATOM 1473 N N . ILE A 1 199 ? 26.051 23.266 33.319 1.00 29.95 187 ILE A N 1
ATOM 1474 C CA . ILE A 1 199 ? 25.207 24.394 32.968 1.00 29.66 187 ILE A CA 1
ATOM 1475 C C . ILE A 1 199 ? 25.789 25.648 33.673 1.00 26.46 187 ILE A C 1
ATOM 1476 O O . ILE A 1 199 ? 26.329 26.602 33.042 1.00 28.09 187 ILE A O 1
ATOM 1481 N N . ALA A 1 200 ? 25.805 25.621 35.015 1.00 29.11 188 ALA A N 1
ATOM 1482 C CA . ALA A 1 200 ? 26.520 26.656 35.778 1.00 28.12 188 ALA A CA 1
ATOM 1483 C C . ALA A 1 200 ? 28.015 26.764 35.437 1.00 28.24 188 ALA A C 1
ATOM 1484 O O . ALA A 1 200 ? 28.598 27.833 35.442 1.00 28.04 188 ALA A O 1
ATOM 1486 N N . ASN A 1 201 ? 28.618 25.621 35.071 1.00 28.11 189 ASN A N 1
ATOM 1487 C CA . ASN A 1 201 ? 30.034 25.538 34.710 1.00 28.82 189 ASN A CA 1
ATOM 1488 C C . ASN A 1 201 ? 30.338 25.604 33.218 1.00 30.90 189 ASN A C 1
ATOM 1489 O O . ASN A 1 201 ? 31.465 25.408 32.784 1.00 31.27 189 ASN A O 1
ATOM 1494 N N . ASP A 1 202 ? 29.334 25.954 32.418 1.00 29.57 190 ASP A N 1
ATOM 1495 C CA . ASP A 1 202 ? 29.527 26.150 30.970 1.00 27.90 190 ASP A CA 1
ATOM 1496 C C . ASP A 1 202 ? 29.303 27.622 30.705 1.00 29.43 190 ASP A C 1
ATOM 1497 O O . ASP A 1 202 ? 28.216 28.108 30.835 1.00 29.85 190 ASP A O 1
ATOM 1502 N N . PRO A 1 203 ? 30.380 28.349 30.440 1.00 27.35 191 PRO A N 1
ATOM 1503 C CA . PRO A 1 203 ? 30.220 29.770 30.194 1.00 29.89 191 PRO A CA 1
ATOM 1504 C C . PRO A 1 203 ? 29.211 30.127 29.107 1.00 31.55 191 PRO A C 1
ATOM 1505 O O . PRO A 1 203 ? 28.623 31.228 29.133 1.00 31.39 191 PRO A O 1
ATOM 1509 N N . ALA A 1 204 ? 28.946 29.214 28.165 1.00 32.38 192 ALA A N 1
ATOM 1510 C CA . ALA A 1 204 ? 27.918 29.486 27.152 1.00 32.15 192 ALA A CA 1
ATOM 1511 C C . ALA A 1 204 ? 26.571 29.715 27.806 1.00 29.21 192 ALA A C 1
ATOM 1512 O O . ALA A 1 204 ? 25.825 30.625 27.412 1.00 31.85 192 ALA A O 1
ATOM 1514 N N . PHE A 1 205 ? 26.243 28.900 28.795 1.00 29.82 193 PHE A N 1
ATOM 1515 C CA . PHE A 1 205 ? 24.952 28.968 29.454 1.00 27.55 193 PHE A CA 1
ATOM 1516 C C . PHE A 1 205 ? 24.921 30.110 30.483 1.00 29.21 193 PHE A C 1
ATOM 1517 O O . PHE A 1 205 ? 23.873 30.730 30.710 1.00 29.79 193 PHE A O 1
ATOM 1525 N N . VAL A 1 206 ? 26.053 30.379 31.137 1.00 29.92 194 VAL A N 1
ATOM 1526 C CA . VAL A 1 206 ? 26.101 31.471 32.126 1.00 31.47 194 VAL A CA 1
ATOM 1527 C C . VAL A 1 206 ? 25.858 32.802 31.379 1.00 30.47 194 VAL A C 1
ATOM 1528 O O . VAL A 1 206 ? 25.067 33.634 31.831 1.00 33.46 194 VAL A O 1
ATOM 1532 N N . GLU A 1 207 ? 26.487 32.961 30.230 1.00 32.35 195 GLU A N 1
ATOM 1533 C CA . GLU A 1 207 ? 26.264 34.166 29.418 1.00 32.59 195 GLU A CA 1
ATOM 1534 C C . GLU A 1 207 ? 24.836 34.267 28.874 1.00 32.77 195 GLU A C 1
ATOM 1535 O O . GLU A 1 207 ? 24.224 35.338 28.924 1.00 33.10 195 GLU A O 1
ATOM 1541 N N . LEU A 1 208 ? 24.313 33.178 28.325 1.00 29.76 196 LEU A N 1
ATOM 1542 C CA . LEU A 1 208 ? 22.942 33.161 27.843 1.00 26.75 196 LEU A CA 1
ATOM 1543 C C . LEU A 1 208 ? 22.018 33.524 29.004 1.00 30.88 196 LEU A C 1
ATOM 1544 O O . LEU A 1 208 ? 21.084 34.296 28.831 1.00 31.53 196 LEU A O 1
ATOM 1549 N N . ALA A 1 209 ? 22.295 32.981 30.202 1.00 30.58 197 ALA A N 1
ATOM 1550 C CA . ALA A 1 209 ? 21.440 33.259 31.373 1.00 32.75 197 ALA A CA 1
ATOM 1551 C C . ALA A 1 209 ? 21.476 34.750 31.779 1.00 31.49 197 ALA A C 1
ATOM 1552 O O . ALA A 1 209 ? 20.405 35.366 32.021 1.00 32.33 197 ALA A O 1
ATOM 1554 N N . LYS A 1 210 ? 22.669 35.322 31.835 1.00 30.45 198 LYS A N 1
ATOM 1555 C CA . LYS A 1 210 ? 22.849 36.704 32.266 1.00 36.98 198 LYS A CA 1
ATOM 1556 C C . LYS A 1 210 ? 22.088 37.594 31.330 1.00 37.15 198 LYS A C 1
ATOM 1557 O O . LYS A 1 210 ? 21.508 38.603 31.764 1.00 40.28 198 LYS A O 1
ATOM 1563 N N . GLU A 1 211 ? 22.103 37.235 30.041 1.00 34.20 199 GLU A N 1
ATOM 1564 C CA . GLU A 1 211 ? 21.473 38.073 29.017 1.00 32.47 199 GLU A CA 1
ATOM 1565 C C . GLU A 1 211 ? 19.973 37.937 28.976 1.00 32.85 199 GLU A C 1
ATOM 1566 O O . GLU A 1 211 ? 19.321 38.777 28.343 1.00 33.66 199 GLU A O 1
ATOM 1572 N N . ASN A 1 212 ? 19.422 36.873 29.592 1.00 31.16 200 ASN A N 1
ATOM 1573 C CA . ASN A 1 212 ? 18.019 36.547 29.466 1.00 27.24 200 ASN A CA 1
ATOM 1574 C C . ASN A 1 212 ? 17.197 36.484 30.763 1.00 28.52 200 ASN A C 1
ATOM 1575 O O . ASN A 1 212 ? 16.122 35.868 30.819 1.00 31.18 200 ASN A O 1
ATOM 1580 N N . ASN A 1 213 ? 17.707 37.138 31.791 1.00 29.76 201 ASN A N 1
ATOM 1581 C CA . ASN A 1 213 ? 17.030 37.235 33.083 1.00 28.98 201 ASN A CA 1
ATOM 1582 C C . ASN A 1 213 ? 16.837 35.882 33.760 1.00 28.55 201 ASN A C 1
ATOM 1583 O O . ASN A 1 213 ? 15.802 35.613 34.374 1.00 27.60 201 ASN A O 1
ATOM 1592 N N . LEU A 1 214 ? 17.849 35.037 33.629 1.00 28.20 202 LEU A N 1
ATOM 1593 C CA . LEU A 1 214 ? 17.843 33.742 34.254 1.00 27.50 202 LEU A CA 1
ATOM 1594 C C . LEU A 1 214 ? 18.931 33.567 35.312 1.00 28.62 202 LEU A C 1
ATOM 1595 O O . LEU A 1 214 ? 20.101 33.885 35.077 1.00 29.22 202 LEU A O 1
ATOM 1600 N N . VAL A 1 215 ? 18.508 33.100 36.482 1.00 28.41 203 VAL A N 1
ATOM 1601 C CA . VAL A 1 215 ? 19.419 32.698 37.566 1.00 29.14 203 VAL A CA 1
ATOM 1602 C C . VAL A 1 215 ? 19.673 31.202 37.410 1.00 29.95 203 VAL A C 1
ATOM 1603 O O . VAL A 1 215 ? 18.754 30.402 37.227 1.00 30.36 203 VAL A O 1
ATOM 1607 N N . VAL A 1 216 ? 20.927 30.806 37.553 1.00 28.87 204 VAL A N 1
ATOM 1608 C CA . VAL A 1 216 ? 21.289 29.432 37.429 1.00 30.32 204 VAL A CA 1
ATOM 1609 C C . VAL A 1 216 ? 22.003 28.996 38.703 1.00 29.52 204 VAL A C 1
ATOM 1610 O O . VAL A 1 216 ? 22.937 29.663 39.128 1.00 30.75 204 VAL A O 1
ATOM 1614 N N . PHE A 1 217 ? 21.526 27.908 39.304 1.00 29.23 205 PHE A N 1
ATOM 1615 C CA . PHE A 1 217 ? 22.325 27.206 40.336 1.00 27.63 205 PHE A CA 1
ATOM 1616 C C . PHE A 1 217 ? 22.800 25.893 39.721 1.00 30.53 205 PHE A C 1
ATOM 1617 O O . PHE A 1 217 ? 22.030 25.137 39.075 1.00 28.35 205 PHE A O 1
ATOM 1625 N N . GLY A 1 218 ? 24.044 25.558 39.999 1.00 28.13 206 GLY A N 1
ATOM 1626 C CA . GLY A 1 218 ? 24.577 24.275 39.518 1.00 27.10 206 GLY A CA 1
ATOM 1627 C C . GLY A 1 218 ? 26.046 24.175 39.867 1.00 30.49 206 GLY A C 1
ATOM 1628 O O . GLY A 1 218 ? 26.607 25.139 40.385 1.00 27.65 206 GLY A O 1
ATOM 1629 N N . ASP A 1 219 ? 26.674 23.045 39.552 1.00 28.62 207 ASP A N 1
ATOM 1630 C CA . ASP A 1 219 ? 26.072 21.817 38.964 1.00 29.78 207 ASP A CA 1
ATOM 1631 C C . ASP A 1 219 ? 26.334 20.606 39.905 1.00 32.20 207 ASP A C 1
ATOM 1632 O O . ASP A 1 219 ? 27.342 20.571 40.588 1.00 33.11 207 ASP A O 1
ATOM 1637 N N . ASP A 1 220 ? 25.433 19.638 39.884 1.00 31.85 208 ASP A N 1
ATOM 1638 C CA . ASP A 1 220 ? 25.548 18.300 40.521 1.00 32.91 208 ASP A CA 1
ATOM 1639 C C . ASP A 1 220 ? 25.308 18.448 42.027 1.00 32.57 208 ASP A C 1
ATOM 1640 O O . ASP A 1 220 ? 26.160 18.945 42.738 1.00 33.97 208 ASP A O 1
ATOM 1645 N N . GLY A 1 221 ? 24.177 17.978 42.518 1.00 32.06 209 GLY A N 1
ATOM 1646 C CA . GLY A 1 221 ? 23.868 18.115 43.948 1.00 34.37 209 GLY A CA 1
ATOM 1647 C C . GLY A 1 221 ? 24.927 17.517 44.891 1.00 35.13 209 GLY A C 1
ATOM 1648 O O . GLY A 1 221 ? 25.487 16.462 44.599 1.00 34.53 209 GLY A O 1
ATOM 1649 N N . ALA A 1 222 ? 25.201 18.217 45.999 1.00 34.53 210 ALA A N 1
ATOM 1650 C CA . ALA A 1 222 ? 26.276 17.830 46.945 1.00 33.59 210 ALA A CA 1
ATOM 1651 C C . ALA A 1 222 ? 25.782 16.810 47.931 1.00 35.12 210 ALA A C 1
ATOM 1652 O O . ALA A 1 222 ? 25.539 17.132 49.116 1.00 36.55 210 ALA A O 1
ATOM 1654 N N . THR A 1 223 ? 25.668 15.570 47.479 1.00 32.72 211 THR A N 1
ATOM 1655 C CA . THR A 1 223 ? 25.250 14.494 48.342 1.00 31.92 211 THR A CA 1
ATOM 1656 C C . THR A 1 223 ? 26.165 13.318 48.098 1.00 35.23 211 THR A C 1
ATOM 1657 O O . THR A 1 223 ? 26.992 13.331 47.183 1.00 34.72 211 THR A O 1
ATOM 1661 N N . GLY A 1 224 ? 26.015 12.304 48.935 1.00 36.83 212 GLY A N 1
ATOM 1662 C CA . GLY A 1 224 ? 26.731 11.055 48.742 1.00 35.17 212 GLY A CA 1
ATOM 1663 C C . GLY A 1 224 ? 28.113 11.016 49.378 1.00 33.66 212 GLY A C 1
ATOM 1664 O O . GLY A 1 224 ? 28.408 11.720 50.298 1.00 34.57 212 GLY A O 1
ATOM 1665 N N . ALA A 1 225 ? 28.991 10.207 48.815 1.00 32.36 213 ALA A N 1
ATOM 1666 C CA . ALA A 1 225 ? 30.311 10.015 49.403 1.00 32.35 213 ALA A CA 1
ATOM 1667 C C . ALA A 1 225 ? 31.243 11.191 49.231 1.00 33.65 213 ALA A C 1
ATOM 1668 O O . ALA A 1 225 ? 32.075 11.429 50.101 1.00 35.76 213 ALA A O 1
ATOM 1670 N N . THR A 1 226 ? 31.149 11.905 48.120 1.00 31.79 214 THR A N 1
ATOM 1671 C CA . THR A 1 226 ? 32.191 12.899 47.787 1.00 32.83 214 THR A CA 1
ATOM 1672 C C . THR A 1 226 ? 32.252 14.009 48.796 1.00 36.16 214 THR A C 1
ATOM 1673 O O . THR A 1 226 ? 33.336 14.432 49.175 1.00 33.50 214 THR A O 1
ATOM 1677 N N . PRO A 1 227 ? 31.085 14.525 49.244 1.00 33.47 215 PRO A N 1
ATOM 1678 C CA . PRO A 1 227 ? 31.153 15.538 50.304 1.00 36.06 215 PRO A CA 1
ATOM 1679 C C . PRO A 1 227 ? 31.782 15.060 51.629 1.00 33.55 215 PRO A C 1
ATOM 1680 O O . PRO A 1 227 ? 32.423 15.862 52.344 1.00 36.14 215 PRO A O 1
ATOM 1684 N N . PHE A 1 228 ? 31.615 13.791 51.968 1.00 34.67 216 PHE A N 1
ATOM 1685 C CA . PHE A 1 228 ? 32.271 13.229 53.140 1.00 34.98 216 PHE A CA 1
ATOM 1686 C C . PHE A 1 228 ? 33.777 13.166 52.912 1.00 34.34 216 PHE A C 1
ATOM 1687 O O . PHE A 1 228 ? 34.555 13.588 53.791 1.00 34.98 216 PHE A O 1
ATOM 1695 N N . THR A 1 229 ? 34.210 12.703 51.740 1.00 33.40 217 THR A N 1
ATOM 1696 C CA . THR A 1 229 ? 35.668 12.710 51.413 1.00 32.44 217 THR A CA 1
ATOM 1697 C C . THR A 1 229 ? 36.251 14.126 51.519 1.00 31.84 217 THR A C 1
ATOM 1698 O O . THR A 1 229 ? 37.299 14.342 52.141 1.00 33.40 217 THR A O 1
ATOM 1702 N N . ALA A 1 230 ? 35.501 15.096 51.008 1.00 31.84 218 ALA A N 1
ATOM 1703 C CA . ALA A 1 230 ? 35.938 16.461 50.993 1.00 31.81 218 ALA A CA 1
ATOM 1704 C C . ALA A 1 230 ? 36.084 17.015 52.420 1.00 31.22 218 ALA A C 1
ATOM 1705 O O . ALA A 1 230 ? 37.035 17.709 52.721 1.00 31.61 218 ALA A O 1
ATOM 1707 N N . ASP A 1 231 ? 35.145 16.684 53.288 1.00 32.13 219 ASP A N 1
ATOM 1708 C CA . ASP A 1 231 ? 35.209 17.066 54.689 1.00 32.15 219 ASP A CA 1
ATOM 1709 C C . ASP A 1 231 ? 36.466 16.513 55.372 1.00 29.12 219 ASP A C 1
ATOM 1710 O O . ASP A 1 231 ? 37.184 17.237 56.089 1.00 32.16 219 ASP A O 1
ATOM 1715 N N . VAL A 1 232 ? 36.754 15.229 55.174 1.00 31.04 220 VAL A N 1
ATOM 1716 C CA . VAL A 1 232 ? 37.976 14.676 55.730 1.00 31.38 220 VAL A CA 1
ATOM 1717 C C . VAL A 1 232 ? 39.192 15.379 55.157 1.00 31.25 220 VAL A C 1
ATOM 1718 O O . VAL A 1 232 ? 40.098 15.749 55.902 1.00 29.94 220 VAL A O 1
ATOM 1722 N N . LEU A 1 233 ? 39.223 15.577 53.846 1.00 29.94 221 LEU A N 1
ATOM 1723 C CA . LEU A 1 233 ? 40.383 16.255 53.257 1.00 29.76 221 LEU A CA 1
ATOM 1724 C C . LEU A 1 233 ? 40.597 17.662 53.868 1.00 30.32 221 LEU A C 1
ATOM 1725 O O . LEU A 1 233 ? 41.745 18.089 54.072 1.00 29.46 221 LEU A O 1
ATOM 1730 N N . SER A 1 234 ? 39.502 18.370 54.125 1.00 29.88 222 SER A N 1
ATOM 1731 C CA . SER A 1 234 ? 39.592 19.710 54.686 1.00 29.68 222 SER A CA 1
ATOM 1732 C C . SER A 1 234 ? 40.278 19.656 56.055 1.00 28.55 222 SER A C 1
ATOM 1733 O O . SER A 1 234 ? 41.154 20.471 56.335 1.00 33.68 222 SER A O 1
ATOM 1736 N N . HIS A 1 235 ? 39.874 18.713 56.900 1.00 28.96 223 HIS A N 1
ATOM 1737 C CA A HIS A 1 235 ? 40.465 18.391 58.235 0.50 29.49 223 HIS A CA 1
ATOM 1738 C CA B HIS A 1 235 ? 40.521 18.613 58.203 0.50 29.02 223 HIS A CA 1
ATOM 1739 C C . HIS A 1 235 ? 41.958 18.157 58.123 1.00 31.42 223 HIS A C 1
ATOM 1740 O O . HIS A 1 235 ? 42.795 18.671 58.865 1.00 32.77 223 HIS A O 1
ATOM 1753 N N . LEU A 1 236 ? 42.302 17.260 57.210 1.00 29.74 224 LEU A N 1
ATOM 1754 C CA . LEU A 1 236 ? 43.695 16.945 57.036 1.00 26.58 224 LEU A CA 1
ATOM 1755 C C . LEU A 1 236 ? 44.543 18.086 56.563 1.00 27.44 224 LEU A C 1
ATOM 1756 O O . LEU A 1 236 ? 45.661 18.214 57.024 1.00 29.33 224 LEU A O 1
ATOM 1761 N N . ALA A 1 237 ? 44.025 18.859 55.598 1.00 28.30 225 ALA A N 1
ATOM 1762 C CA . ALA A 1 237 ? 44.710 20.073 55.068 1.00 29.06 225 ALA A CA 1
ATOM 1763 C C . ALA A 1 237 ? 45.063 21.058 56.201 1.00 29.35 225 ALA A C 1
ATOM 1764 O O . ALA A 1 237 ? 46.196 21.524 56.299 1.00 29.99 225 ALA A O 1
ATOM 1766 N N . GLN A 1 238 ? 44.090 21.313 57.078 1.00 31.94 226 GLN A N 1
ATOM 1767 C CA . GLN A 1 238 ? 44.282 22.187 58.248 1.00 31.48 226 GLN A CA 1
ATOM 1768 C C . GLN A 1 238 ? 45.449 21.847 59.137 1.00 30.35 226 GLN A C 1
ATOM 1769 O O . GLN A 1 238 ? 46.130 22.735 59.655 1.00 30.98 226 GLN A O 1
ATOM 1775 N N . ARG A 1 239 ? 45.682 20.551 59.292 1.00 27.33 227 ARG A N 1
ATOM 1776 C CA . ARG A 1 239 ? 46.707 20.002 60.140 1.00 29.72 227 ARG A CA 1
ATOM 1777 C C . ARG A 1 239 ? 47.993 19.739 59.394 1.00 24.75 227 ARG A C 1
ATOM 1778 O O . ARG A 1 239 ? 48.938 19.234 59.967 1.00 27.21 227 ARG A O 1
ATOM 1792 N N . ASN A 1 240 ? 48.031 20.172 58.119 1.00 26.88 228 ASN A N 1
ATOM 1793 C CA . ASN A 1 240 ? 49.211 19.995 57.251 1.00 26.32 228 ASN A CA 1
ATOM 1794 C C . ASN A 1 240 ? 49.607 18.546 57.173 1.00 27.60 228 ASN A C 1
ATOM 1795 O O . ASN A 1 240 ? 50.786 18.190 57.242 1.00 30.22 228 ASN A O 1
ATOM 1800 N N . ARG A 1 241 ? 48.607 17.671 57.092 1.00 26.63 229 ARG A N 1
ATOM 1801 C CA . ARG A 1 241 ? 48.864 16.249 56.949 1.00 25.18 229 ARG A CA 1
ATOM 1802 C C . ARG A 1 241 ? 48.920 15.908 55.455 1.00 29.91 229 ARG A C 1
ATOM 1803 O O . ARG A 1 241 ? 47.990 16.247 54.742 1.00 34.60 229 ARG A O 1
ATOM 1811 N N . TYR A 1 242 ? 49.984 15.254 54.997 1.00 27.59 230 TYR A N 1
ATOM 1812 C CA . TYR A 1 242 ? 50.185 15.050 53.567 1.00 27.84 230 TYR A CA 1
ATOM 1813 C C . TYR A 1 242 ? 49.387 13.803 53.127 1.00 28.11 230 TYR A C 1
ATOM 1814 O O . TYR A 1 242 ? 49.624 12.710 53.630 1.00 27.08 230 TYR A O 1
ATOM 1823 N N . VAL A 1 243 ? 48.429 14.008 52.239 1.00 27.54 231 VAL A N 1
ATOM 1824 C CA . VAL A 1 243 ? 47.551 12.970 51.775 1.00 26.11 231 VAL A CA 1
ATOM 1825 C C . VAL A 1 243 ? 48.228 12.167 50.650 1.00 28.05 231 VAL A C 1
ATOM 1826 O O . VAL A 1 243 ? 48.537 12.723 49.577 1.00 29.59 231 VAL A O 1
ATOM 1830 N N . LYS A 1 244 ? 48.439 10.881 50.942 1.00 26.24 232 LYS A N 1
ATOM 1831 C CA . LYS A 1 244 ? 49.120 9.979 50.036 1.00 26.64 232 LYS A CA 1
ATOM 1832 C C . LYS A 1 244 ? 48.186 9.422 48.968 1.00 27.26 232 LYS A C 1
ATOM 1833 O O . LYS A 1 244 ? 48.615 9.164 47.834 1.00 28.83 232 LYS A O 1
ATOM 1837 N N . ASP A 1 245 ? 46.957 9.141 49.353 1.00 27.11 233 ASP A N 1
ATOM 1838 C CA . ASP A 1 245 ? 45.992 8.539 48.438 1.00 28.47 233 ASP A CA 1
ATOM 1839 C C . ASP A 1 245 ? 44.586 8.592 49.002 1.00 31.13 233 ASP A C 1
ATOM 1840 O O . ASP A 1 245 ? 44.420 8.589 50.210 1.00 29.63 233 ASP A O 1
ATOM 1845 N N . VAL A 1 246 ? 43.601 8.596 48.113 1.00 27.54 234 VAL A N 1
ATOM 1846 C CA . VAL A 1 246 ? 42.198 8.670 48.451 1.00 28.44 234 VAL A CA 1
ATOM 1847 C C . VAL A 1 246 ? 41.466 7.698 47.557 1.00 30.87 234 VAL A C 1
ATOM 1848 O O . VAL A 1 246 ? 41.574 7.818 46.333 1.00 28.86 234 VAL A O 1
ATOM 1852 N N . ALA A 1 247 ? 40.749 6.730 48.144 1.00 26.59 235 ALA A N 1
ATOM 1853 C CA . ALA A 1 247 ? 39.924 5.788 47.373 1.00 27.59 235 ALA A CA 1
ATOM 1854 C C . ALA A 1 247 ? 38.516 5.877 47.850 1.00 29.94 235 ALA A C 1
ATOM 1855 O O . ALA A 1 247 ? 38.274 5.861 49.072 1.00 31.01 235 ALA A O 1
ATOM 1857 N N . GLN A 1 248 ? 37.573 5.959 46.918 1.00 28.94 236 GLN A N 1
ATOM 1858 C CA . GLN A 1 248 ? 36.159 6.143 47.275 1.00 26.63 236 GLN A CA 1
ATOM 1859 C C . GLN A 1 248 ? 35.395 5.138 46.471 1.00 30.08 236 GLN A C 1
ATOM 1860 O O . GLN A 1 248 ? 35.688 4.973 45.269 1.00 31.14 236 GLN A O 1
ATOM 1866 N N . PHE A 1 249 ? 34.506 4.392 47.114 1.00 27.68 237 PHE A N 1
ATOM 1867 C CA . PHE A 1 249 ? 33.672 3.421 46.426 1.00 27.77 237 PHE A CA 1
ATOM 1868 C C . PHE A 1 249 ? 32.264 3.786 46.716 1.00 29.58 237 PHE A C 1
ATOM 1869 O O . PHE A 1 249 ? 31.975 4.083 47.871 1.00 27.96 237 PHE A O 1
ATOM 1884 N N . ASN A 1 250 ? 31.388 3.771 45.698 1.00 28.25 238 ASN A N 1
ATOM 1885 C CA . ASN A 1 250 ? 29.979 4.106 45.918 1.00 27.76 238 ASN A CA 1
ATOM 1886 C C . ASN A 1 250 ? 29.119 3.212 45.030 1.00 29.01 238 ASN A C 1
ATOM 1887 O O . ASN A 1 250 ? 29.422 3.041 43.862 1.00 28.84 238 ASN A O 1
ATOM 1892 N N . ILE A 1 251 ? 28.092 2.598 45.591 1.00 25.66 239 ILE A N 1
ATOM 1893 C CA . ILE A 1 251 ? 27.266 1.651 44.862 1.00 24.56 239 ILE A CA 1
ATOM 1894 C C . ILE A 1 251 ? 25.831 1.744 45.375 1.00 27.86 239 ILE A C 1
ATOM 1895 O O . ILE A 1 251 ? 25.604 1.971 46.561 1.00 27.47 239 ILE A O 1
ATOM 1900 N N . GLY A 1 252 ? 24.885 1.505 44.490 1.00 29.91 240 GLY A N 1
ATOM 1901 C CA . GLY A 1 252 ? 23.472 1.563 44.862 1.00 28.03 240 GLY A CA 1
ATOM 1902 C C . GLY A 1 252 ? 22.618 0.891 43.803 1.00 28.54 240 GLY A C 1
ATOM 1903 O O . GLY A 1 252 ? 23.140 0.352 42.837 1.00 26.27 240 GLY A O 1
ATOM 1904 N N . GLY A 1 253 ? 21.308 0.934 44.015 1.00 27.29 241 GLY A N 1
ATOM 1905 C CA . GLY A 1 253 ? 20.353 0.150 43.254 1.00 25.18 241 GLY A CA 1
ATOM 1906 C C . GLY A 1 253 ? 19.404 0.942 42.381 1.00 25.84 241 GLY A C 1
ATOM 1907 O O . GLY A 1 253 ? 18.395 0.369 41.896 1.00 30.18 241 GLY A O 1
ATOM 1908 N N . ASN A 1 254 ? 19.712 2.204 42.166 1.00 30.75 242 ASN A N 1
ATOM 1909 C CA . ASN A 1 254 ? 18.908 3.056 41.279 1.00 34.73 242 ASN A CA 1
ATOM 1910 C C . ASN A 1 254 ? 19.250 2.853 39.794 1.00 33.38 242 ASN A C 1
ATOM 1911 O O . ASN A 1 254 ? 20.423 2.744 39.371 1.00 34.37 242 ASN A O 1
ATOM 1916 N N . MET A 1 255 ? 18.191 2.773 38.982 1.00 36.41 243 MET A N 1
ATOM 1917 C CA . MET A 1 255 ? 18.300 2.498 37.556 1.00 39.25 243 MET A CA 1
ATOM 1918 C C . MET A 1 255 ? 19.206 3.543 36.863 1.00 34.89 243 MET A C 1
ATOM 1919 O O . MET A 1 255 ? 19.924 3.228 35.901 1.00 33.41 243 MET A O 1
ATOM 1924 N N . ASP A 1 256 ? 19.212 4.755 37.393 1.00 32.93 244 ASP A N 1
ATOM 1925 C CA . ASP A 1 256 ? 19.995 5.844 36.823 1.00 35.38 244 ASP A CA 1
ATOM 1926 C C . ASP A 1 256 ? 21.468 5.525 36.715 1.00 35.31 244 ASP A C 1
ATOM 1927 O O . ASP A 1 256 ? 22.176 6.095 35.880 1.00 36.43 244 ASP A O 1
ATOM 1932 N N . PHE A 1 257 ? 21.948 4.674 37.600 1.00 32.96 245 PHE A N 1
ATOM 1933 C CA . PHE A 1 257 ? 23.367 4.240 37.554 1.00 33.02 245 PHE A CA 1
ATOM 1934 C C . PHE A 1 257 ? 23.762 3.404 36.326 1.00 34.58 245 PHE A C 1
ATOM 1935 O O . PHE A 1 257 ? 24.964 3.192 36.077 1.00 38.65 245 PHE A O 1
ATOM 1943 N N . LEU A 1 258 ? 22.771 2.959 35.568 1.00 32.68 246 LEU A N 1
ATOM 1944 C CA . LEU A 1 258 ? 23.024 2.246 34.336 1.00 33.45 246 LEU A CA 1
ATOM 1945 C C . LEU A 1 258 ? 22.778 3.116 33.082 1.00 34.55 246 LEU A C 1
ATOM 1946 O O . LEU A 1 258 ? 22.843 2.615 31.957 1.00 36.47 246 LEU A O 1
ATOM 1951 N N . ALA A 1 259 ? 22.535 4.401 33.283 1.00 34.59 247 ALA A N 1
ATOM 1952 C CA . ALA A 1 259 ? 22.128 5.297 32.197 1.00 34.10 247 ALA A CA 1
ATOM 1953 C C . ALA A 1 259 ? 23.159 5.448 31.081 1.00 31.27 247 ALA A C 1
ATOM 1954 O O . ALA A 1 259 ? 22.772 5.545 29.922 1.00 33.23 247 ALA A O 1
ATOM 1956 N N . LEU A 1 260 ? 24.449 5.381 31.406 1.00 34.82 248 LEU A N 1
ATOM 1957 C CA . LEU A 1 260 ? 25.485 5.722 30.458 1.00 31.86 248 LEU A CA 1
ATOM 1958 C C . LEU A 1 260 ? 26.182 4.412 30.015 1.00 39.42 248 LEU A C 1
ATOM 1959 O O . LEU A 1 260 ? 26.445 3.522 30.836 1.00 39.43 248 LEU A O 1
ATOM 1964 N N . THR A 1 261 ? 26.461 4.306 28.727 1.00 39.84 249 THR A N 1
ATOM 1965 C CA . THR A 1 261 ? 27.296 3.226 28.231 1.00 45.41 249 THR A CA 1
ATOM 1966 C C . THR A 1 261 ? 28.741 3.475 28.659 1.00 47.37 249 THR A C 1
ATOM 1967 O O . THR A 1 261 ? 29.067 4.554 29.124 1.00 46.65 249 THR A O 1
ATOM 1971 N N . ASP A 1 262 ? 29.608 2.478 28.518 1.00 48.60 250 ASP A N 1
ATOM 1972 C CA . ASP A 1 262 ? 31.039 2.717 28.713 1.00 50.27 250 ASP A CA 1
ATOM 1973 C C . ASP A 1 262 ? 31.542 3.835 27.772 1.00 49.10 250 ASP A C 1
ATOM 1974 O O . ASP A 1 262 ? 32.306 4.707 28.189 1.00 47.37 250 ASP A O 1
ATOM 1979 N N . ASP A 1 263 ? 31.063 3.833 26.533 1.00 45.84 251 ASP A N 1
ATOM 1980 C CA . ASP A 1 263 ? 31.394 4.885 25.573 1.00 48.35 251 ASP A CA 1
ATOM 1981 C C . ASP A 1 263 ? 30.942 6.291 26.030 1.00 48.93 251 ASP A C 1
ATOM 1982 O O . ASP A 1 263 ? 31.721 7.252 25.981 1.00 50.27 251 ASP A O 1
ATOM 1987 N N . GLY A 1 264 ? 29.690 6.414 26.467 1.00 48.22 252 GLY A N 1
ATOM 1988 C CA . GLY A 1 264 ? 29.177 7.711 26.967 1.00 47.69 252 GLY A CA 1
ATOM 1989 C C . GLY A 1 264 ? 29.981 8.214 28.160 1.00 47.13 252 GLY A C 1
ATOM 1990 O O . GLY A 1 264 ? 30.306 9.411 28.266 1.00 47.79 252 GLY A O 1
ATOM 1991 N N . LYS A 1 265 ? 30.314 7.291 29.056 1.00 46.42 253 LYS A N 1
ATOM 1992 C CA . LYS A 1 265 ? 31.196 7.591 30.180 1.00 50.72 253 LYS A CA 1
ATOM 1993 C C . LYS A 1 265 ? 32.547 8.084 29.712 1.00 50.22 253 LYS A C 1
ATOM 1994 O O . LYS A 1 265 ? 33.074 9.036 30.287 1.00 52.51 253 LYS A O 1
ATOM 2000 N N . ASN A 1 266 ? 33.110 7.428 28.696 1.00 52.66 254 ASN A N 1
ATOM 2001 C CA . ASN A 1 266 ? 34.416 7.831 28.128 1.00 53.47 254 ASN A CA 1
ATOM 2002 C C . ASN A 1 266 ? 34.353 9.235 27.528 1.00 52.13 254 ASN A C 1
ATOM 2003 O O . ASN A 1 266 ? 35.287 10.015 27.652 1.00 51.92 254 ASN A O 1
ATOM 2008 N N . LYS A 1 267 ? 33.232 9.542 26.893 1.00 50.59 255 LYS A N 1
ATOM 2009 C CA . LYS A 1 267 ? 33.047 10.812 26.194 1.00 51.07 255 LYS A CA 1
ATOM 2010 C C . LYS A 1 267 ? 32.996 12.024 27.163 1.00 49.01 255 LYS A C 1
ATOM 2011 O O . LYS A 1 267 ? 33.509 13.107 26.852 1.00 48.07 255 LYS A O 1
ATOM 2017 N N . SER A 1 268 ? 32.372 11.829 28.325 1.00 46.21 256 SER A N 1
ATOM 2018 C CA . SER A 1 268 ? 32.156 12.892 29.295 1.00 43.54 256 SER A CA 1
ATOM 2019 C C . SER A 1 268 ? 33.168 12.927 30.432 1.00 43.14 256 SER A C 1
ATOM 2020 O O . SER A 1 268 ? 33.168 13.895 31.188 1.00 41.94 256 SER A O 1
ATOM 2023 N N . LYS A 1 269 ? 33.985 11.860 30.549 1.00 43.01 257 LYS A N 1
ATOM 2024 C CA . LYS A 1 269 ? 34.964 11.675 31.634 1.00 43.36 257 LYS A CA 1
ATOM 2025 C C . LYS A 1 269 ? 35.838 12.932 31.867 1.00 41.04 257 LYS A C 1
ATOM 2026 O O . LYS A 1 269 ? 36.039 13.362 33.014 1.00 44.64 257 LYS A O 1
ATOM 2029 N N . GLU A 1 270 ? 36.291 13.541 30.776 1.00 41.91 258 GLU A N 1
ATOM 2030 C CA . GLU A 1 270 ? 37.096 14.788 30.843 1.00 40.77 258 GLU A CA 1
ATOM 2031 C C . GLU A 1 270 ? 36.402 15.838 31.737 1.00 37.41 258 GLU A C 1
ATOM 2032 O O . GLU A 1 270 ? 37.047 16.614 32.464 1.00 37.39 258 GLU A O 1
ATOM 2038 N N . PHE A 1 271 ? 35.069 15.841 31.708 1.00 32.72 259 PHE A N 1
ATOM 2039 C CA . PHE A 1 271 ? 34.285 16.804 32.431 1.00 32.77 259 PHE A CA 1
ATOM 2040 C C . PHE A 1 271 ? 33.664 16.275 33.726 1.00 37.43 259 PHE A C 1
ATOM 2041 O O . PHE A 1 271 ? 33.474 17.028 34.652 1.00 41.38 259 PHE A O 1
ATOM 2049 N N . THR A 1 272 ? 33.443 14.972 33.829 1.00 39.31 260 THR A N 1
ATOM 2050 C CA . THR A 1 272 ? 32.813 14.439 35.021 1.00 38.58 260 THR A CA 1
ATOM 2051 C C . THR A 1 272 ? 33.814 14.049 36.096 1.00 40.36 260 THR A C 1
ATOM 2052 O O . THR A 1 272 ? 33.408 13.796 37.208 1.00 47.39 260 THR A O 1
ATOM 2056 N N . LYS A 1 273 ? 35.095 14.082 35.785 1.00 37.51 261 LYS A N 1
ATOM 2057 C CA . LYS A 1 273 ? 36.160 13.763 36.767 1.00 40.33 261 LYS A CA 1
ATOM 2058 C C . LYS A 1 273 ? 36.114 14.752 37.933 1.00 42.75 261 LYS A C 1
ATOM 2059 O O . LYS A 1 273 ? 36.006 15.930 37.690 1.00 43.88 261 LYS A O 1
ATOM 2063 N N . SER A 1 274 ? 36.218 14.297 39.194 1.00 44.71 262 SER A N 1
ATOM 2064 C CA . SER A 1 274 ? 36.107 15.261 40.324 1.00 44.81 262 SER A CA 1
ATOM 2065 C C . SER A 1 274 ? 37.392 16.043 40.401 1.00 42.66 262 SER A C 1
ATOM 2066 O O . SER A 1 274 ? 38.427 15.540 39.993 1.00 40.92 262 SER A O 1
ATOM 2071 N N . SER A 1 275 ? 37.300 17.303 40.812 1.00 41.50 263 SER A N 1
ATOM 2072 C CA . SER A 1 275 ? 38.493 18.077 41.136 1.00 43.27 263 SER A CA 1
ATOM 2073 C C . SER A 1 275 ? 38.529 18.327 42.636 1.00 37.13 263 SER A C 1
ATOM 2074 O O . SER A 1 275 ? 39.350 19.108 43.097 1.00 37.51 263 SER A O 1
ATOM 2077 N N . ILE A 1 276 ? 37.652 17.674 43.400 1.00 36.75 264 ILE A N 1
ATOM 2078 C CA . ILE A 1 276 ? 37.576 17.919 44.826 1.00 35.19 264 ILE A CA 1
ATOM 2079 C C . ILE A 1 276 ? 38.906 17.825 45.556 1.00 34.45 264 ILE A C 1
ATOM 2080 O O . ILE A 1 276 ? 39.223 18.651 46.385 1.00 33.91 264 ILE A O 1
ATOM 2085 N N . VAL A 1 277 ? 39.712 16.829 45.242 1.00 33.08 265 VAL A N 1
ATOM 2086 C CA . VAL A 1 277 ? 40.969 16.627 45.965 1.00 31.99 265 VAL A CA 1
ATOM 2087 C C . VAL A 1 277 ? 41.950 17.771 45.784 1.00 31.88 265 VAL A C 1
ATOM 2088 O O . VAL A 1 277 ? 42.491 18.301 46.754 1.00 32.64 265 VAL A O 1
ATOM 2092 N N . LYS A 1 278 ? 42.191 18.188 44.545 1.00 32.17 266 LYS A N 1
ATOM 2093 C CA . LYS A 1 278 ? 43.098 19.283 44.340 1.00 29.94 266 LYS A CA 1
ATOM 2094 C C . LYS A 1 278 ? 42.463 20.600 44.833 1.00 30.47 266 LYS A C 1
ATOM 2095 O O . LYS A 1 278 ? 43.188 21.479 45.315 1.00 32.33 266 LYS A O 1
ATOM 2101 N N . ASP A 1 279 ? 41.143 20.725 44.699 1.00 35.29 267 ASP A N 1
ATOM 2102 C CA . ASP A 1 279 ? 40.441 21.947 45.103 1.00 33.85 267 ASP A CA 1
ATOM 2103 C C . ASP A 1 279 ? 40.715 22.198 46.594 1.00 34.67 267 ASP A C 1
ATOM 2104 O O . ASP A 1 279 ? 41.014 23.312 47.011 1.00 34.53 267 ASP A O 1
ATOM 2109 N N . ILE A 1 280 ? 40.581 21.149 47.390 1.00 34.09 268 ILE A N 1
ATOM 2110 C CA . ILE A 1 280 ? 40.653 21.288 48.859 1.00 32.19 268 ILE A CA 1
ATOM 2111 C C . ILE A 1 280 ? 42.098 21.248 49.324 1.00 34.29 268 ILE A C 1
ATOM 2112 O O . ILE A 1 280 ? 42.514 22.074 50.135 1.00 33.40 268 ILE A O 1
ATOM 2117 N N . LEU A 1 281 ? 42.898 20.298 48.823 1.00 30.08 269 LEU A N 1
ATOM 2118 C CA . LEU A 1 281 ? 44.270 20.166 49.277 1.00 31.50 269 LEU A CA 1
ATOM 2119 C C . LEU A 1 281 ? 45.298 21.132 48.656 1.00 31.47 269 LEU A C 1
ATOM 2120 O O . LEU A 1 281 ? 46.326 21.445 49.270 1.00 31.64 269 LEU A O 1
ATOM 2125 N N . GLY A 1 282 ? 45.033 21.521 47.422 1.00 32.57 270 GLY A N 1
ATOM 2126 C CA . GLY A 1 282 ? 45.973 22.326 46.647 1.00 35.91 270 GLY A CA 1
ATOM 2127 C C . GLY A 1 282 ? 47.002 21.541 45.847 1.00 35.52 270 GLY A C 1
ATOM 2128 O O . GLY A 1 282 ? 47.808 22.123 45.140 1.00 35.04 270 GLY A O 1
ATOM 2129 N N . TYR A 1 283 ? 47.024 20.227 45.996 1.00 31.47 271 TYR A N 1
ATOM 2130 C CA . TYR A 1 283 ? 47.921 19.338 45.235 1.00 29.81 271 TYR A CA 1
ATOM 2131 C C . TYR A 1 283 ? 47.045 18.118 44.855 1.00 29.59 271 TYR A C 1
ATOM 2132 O O . TYR A 1 283 ? 46.085 17.804 45.546 1.00 29.80 271 TYR A O 1
ATOM 2141 N N . ASP A 1 284 ? 47.371 17.474 43.741 1.00 32.28 272 ASP A N 1
ATOM 2142 C CA . ASP A 1 284 ? 46.522 16.435 43.193 1.00 33.75 272 ASP A CA 1
ATOM 2143 C C . ASP A 1 284 ? 46.947 15.054 43.704 1.00 33.38 272 ASP A C 1
ATOM 2144 O O . ASP A 1 284 ? 47.536 14.228 42.979 1.00 33.51 272 ASP A O 1
ATOM 2149 N N . ALA A 1 285 ? 46.595 14.776 44.947 1.00 30.49 273 ALA A N 1
ATOM 2150 C CA . ALA A 1 285 ? 46.930 13.491 45.539 1.00 29.54 273 ALA A CA 1
ATOM 2151 C C . ALA A 1 285 ? 46.280 12.405 44.707 1.00 28.42 273 ALA A C 1
ATOM 2152 O O . ALA A 1 285 ? 45.133 12.613 44.321 1.00 31.70 273 ALA A O 1
ATOM 2154 N N . PRO A 1 286 ? 46.983 11.267 44.456 1.00 29.75 274 PRO A N 1
ATOM 2155 C CA . PRO A 1 286 ? 46.392 10.182 43.686 1.00 31.81 274 PRO A CA 1
ATOM 2156 C C . PRO A 1 286 ? 45.078 9.765 44.272 1.00 29.06 274 PRO A C 1
ATOM 2157 O O . PRO A 1 286 ? 44.977 9.614 45.483 1.00 30.25 274 PRO A O 1
ATOM 2161 N N . HIS A 1 287 ? 44.084 9.568 43.425 1.00 29.27 275 HIS A N 1
ATOM 2162 C CA . HIS A 1 287 ? 42.785 9.256 43.927 1.00 28.65 275 HIS A CA 1
ATOM 2163 C C . HIS A 1 287 ? 42.002 8.401 42.965 1.00 33.18 275 HIS A C 1
ATOM 2164 O O . HIS A 1 287 ? 42.264 8.369 41.740 1.00 32.98 275 HIS A O 1
ATOM 2171 N N . TYR A 1 288 ? 41.041 7.703 43.548 1.00 30.96 276 TYR A N 1
ATOM 2172 C CA . TYR A 1 288 ? 40.107 6.844 42.807 1.00 33.57 276 TYR A CA 1
ATOM 2173 C C . TYR A 1 288 ? 38.721 7.259 43.209 1.00 35.14 276 TYR A C 1
ATOM 2174 O O . TYR A 1 288 ? 38.256 6.987 44.322 1.00 33.96 276 TYR A O 1
ATOM 2183 N N . ILE A 1 289 ? 38.068 8.059 42.365 1.00 35.64 277 ILE A N 1
ATOM 2184 C CA . ILE A 1 289 ? 36.733 8.569 42.627 1.00 35.53 277 ILE A CA 1
ATOM 2185 C C . ILE A 1 289 ? 35.956 8.425 41.303 1.00 42.54 277 ILE A C 1
ATOM 2186 O O . ILE A 1 289 ? 36.297 9.075 40.303 1.00 39.00 277 ILE A O 1
ATOM 2191 N N . LYS A 1 290 ? 34.948 7.554 41.299 1.00 38.33 278 LYS A N 1
ATOM 2192 C CA . LYS A 1 290 ? 34.293 7.065 40.053 1.00 37.90 278 LYS A CA 1
ATOM 2193 C C . LYS A 1 290 ? 32.796 7.182 40.206 1.00 41.81 278 LYS A C 1
ATOM 2194 O O . LYS A 1 290 ? 32.287 7.452 41.286 1.00 36.12 278 LYS A O 1
ATOM 2200 N N . PRO A 1 291 ? 32.078 7.064 39.085 1.00 41.14 279 PRO A N 1
ATOM 2201 C CA . PRO A 1 291 ? 30.631 6.928 39.140 1.00 39.41 279 PRO A CA 1
ATOM 2202 C C . PRO A 1 291 ? 30.123 5.773 40.017 1.00 35.87 279 PRO A C 1
ATOM 2203 O O . PRO A 1 291 ? 30.812 4.718 40.155 1.00 34.62 279 PRO A O 1
ATOM 2207 N N . THR A 1 292 ? 28.915 5.968 40.531 1.00 37.51 280 THR A N 1
ATOM 2208 C CA . THR A 1 292 ? 28.254 4.971 41.340 1.00 37.59 280 THR A CA 1
ATOM 2209 C C . THR A 1 292 ? 27.978 3.721 40.520 1.00 37.49 280 THR A C 1
ATOM 2210 O O . THR A 1 292 ? 27.433 3.808 39.395 1.00 34.02 280 THR A O 1
ATOM 2214 N N . GLY A 1 293 ? 28.372 2.567 41.088 1.00 34.34 281 GLY A N 1
ATOM 2215 C CA . GLY A 1 293 ? 28.115 1.231 40.564 1.00 36.48 281 GLY A CA 1
ATOM 2216 C C . GLY A 1 293 ? 26.700 0.740 40.894 1.00 30.55 281 GLY A C 1
ATOM 2217 O O . GLY A 1 293 ? 26.013 1.339 41.723 1.00 29.85 281 GLY A O 1
ATOM 2218 N N . TYR A 1 294 ? 26.263 -0.317 40.230 1.00 30.65 282 TYR A N 1
ATOM 2219 C CA . TYR A 1 294 ? 24.880 -0.815 40.379 1.00 29.00 282 TYR A CA 1
ATOM 2220 C C . TYR A 1 294 ? 24.767 -2.139 41.066 1.00 29.76 282 TYR A C 1
ATOM 2221 O O . TYR A 1 294 ? 25.389 -3.158 40.650 1.00 26.79 282 TYR A O 1
ATOM 2230 N N . LEU A 1 295 ? 23.900 -2.186 42.091 1.00 26.77 283 LEU A N 1
ATOM 2231 C CA . LEU A 1 295 ? 23.531 -3.415 42.759 1.00 22.47 283 LEU A CA 1
ATOM 2232 C C . LEU A 1 295 ? 22.088 -3.255 43.239 1.00 27.84 283 LEU A C 1
ATOM 2233 O O . LEU A 1 295 ? 21.789 -2.523 44.158 1.00 25.61 283 LEU A O 1
ATOM 2238 N N . GLU A 1 296 ? 21.203 -3.943 42.569 1.00 24.84 284 GLU A N 1
ATOM 2239 C CA . GLU A 1 296 ? 19.774 -3.666 42.649 1.00 26.15 284 GLU A CA 1
ATOM 2240 C C . GLU A 1 296 ? 19.170 -3.699 44.063 1.00 28.18 284 GLU A C 1
ATOM 2241 O O . GLU A 1 296 ? 18.388 -2.824 44.399 1.00 27.86 284 GLU A O 1
ATOM 2247 N N . PRO A 1 297 ? 19.513 -4.713 44.870 1.00 26.85 285 PRO A N 1
ATOM 2248 C CA . PRO A 1 297 ? 18.810 -4.749 46.194 1.00 27.21 285 PRO A CA 1
ATOM 2249 C C . PRO A 1 297 ? 19.121 -3.612 47.168 1.00 28.93 285 PRO A C 1
ATOM 2250 O O . PRO A 1 297 ? 18.457 -3.517 48.187 1.00 29.86 285 PRO A O 1
ATOM 2254 N N . LEU A 1 298 ? 20.153 -2.801 46.907 1.00 26.59 286 LEU A N 1
ATOM 2255 C CA . LEU A 1 298 ? 20.477 -1.680 47.772 1.00 25.92 286 LEU A CA 1
ATOM 2256 C C . LEU A 1 298 ? 19.418 -0.613 47.615 1.00 28.15 286 LEU A C 1
ATOM 2257 O O . LEU A 1 298 ? 19.297 0.239 48.493 1.00 30.98 286 LEU A O 1
ATOM 2262 N N . GLY A 1 299 ? 18.685 -0.627 46.505 1.00 27.90 287 GLY A N 1
ATOM 2263 C CA . GLY A 1 299 ? 17.709 0.421 46.217 1.00 30.46 287 GLY A CA 1
ATOM 2264 C C . GLY A 1 299 ? 18.278 1.812 46.357 1.00 28.21 287 GLY A C 1
ATOM 2265 O O . GLY A 1 299 ? 19.423 2.138 45.923 1.00 33.13 287 GLY A O 1
ATOM 2266 N N . ASP A 1 300 ? 17.478 2.681 46.993 1.00 32.46 288 ASP A N 1
ATOM 2267 C CA . ASP A 1 300 ? 17.828 4.071 47.107 1.00 32.43 288 ASP A CA 1
ATOM 2268 C C . ASP A 1 300 ? 18.877 4.352 48.203 1.00 34.18 288 ASP A C 1
ATOM 2269 O O . ASP A 1 300 ? 19.350 5.484 48.326 1.00 39.37 288 ASP A O 1
ATOM 2274 N N . LYS A 1 301 ? 19.349 3.313 48.866 1.00 31.69 289 LYS A N 1
ATOM 2275 C CA . LYS A 1 301 ? 20.298 3.514 49.974 1.00 29.05 289 LYS A CA 1
ATOM 2276 C C . LYS A 1 301 ? 21.711 3.024 49.617 1.00 30.51 289 LYS A C 1
ATOM 2277 O O . LYS A 1 301 ? 21.979 1.841 49.761 1.00 33.45 289 LYS A O 1
ATOM 2283 N N . LYS A 1 302 ? 22.553 3.973 49.236 1.00 29.45 290 LYS A N 1
ATOM 2284 C CA . LYS A 1 302 ? 23.919 3.715 48.748 1.00 27.49 290 LYS A CA 1
ATOM 2285 C C . LYS A 1 302 ? 24.758 3.114 49.822 1.00 31.26 290 LYS A C 1
ATOM 2286 O O . LYS A 1 302 ? 24.541 3.401 50.996 1.00 30.00 290 LYS A O 1
ATOM 2292 N N . PHE A 1 303 ? 25.690 2.230 49.441 1.00 26.34 291 PHE A N 1
ATOM 2293 C CA . PHE A 1 303 ? 26.783 1.849 50.312 1.00 25.28 291 PHE A CA 1
ATOM 2294 C C . PHE A 1 303 ? 27.977 2.648 49.831 1.00 28.16 291 PHE A C 1
ATOM 2295 O O . PHE A 1 303 ? 28.237 2.707 48.639 1.00 26.76 291 PHE A O 1
ATOM 2303 N N . ILE A 1 304 ? 28.693 3.265 50.755 1.00 28.04 292 ILE A N 1
ATOM 2304 C CA . ILE A 1 304 ? 29.924 3.989 50.437 1.00 28.40 292 ILE A CA 1
ATOM 2305 C C . ILE A 1 304 ? 31.081 3.436 51.273 1.00 27.51 292 ILE A C 1
ATOM 2306 O O . ILE A 1 304 ? 30.921 3.006 52.405 1.00 23.87 292 ILE A O 1
ATOM 2311 N N . ALA A 1 305 ? 32.306 3.504 50.715 1.00 27.03 293 ALA A N 1
ATOM 2312 C CA . ALA A 1 305 ? 33.508 3.116 51.432 1.00 24.67 293 ALA A CA 1
ATOM 2313 C C . ALA A 1 305 ? 34.593 4.083 51.008 1.00 29.00 293 ALA A C 1
ATOM 2314 O O . ALA A 1 305 ? 34.741 4.362 49.850 1.00 30.24 293 ALA A O 1
ATOM 2316 N N . ILE A 1 306 ? 35.311 4.673 51.954 1.00 26.66 294 ILE A N 1
ATOM 2317 C CA . ILE A 1 306 ? 36.338 5.678 51.639 1.00 27.81 294 ILE A CA 1
ATOM 2318 C C . ILE A 1 306 ? 37.584 5.264 52.428 1.00 27.71 294 ILE A C 1
ATOM 2319 O O . ILE A 1 306 ? 37.5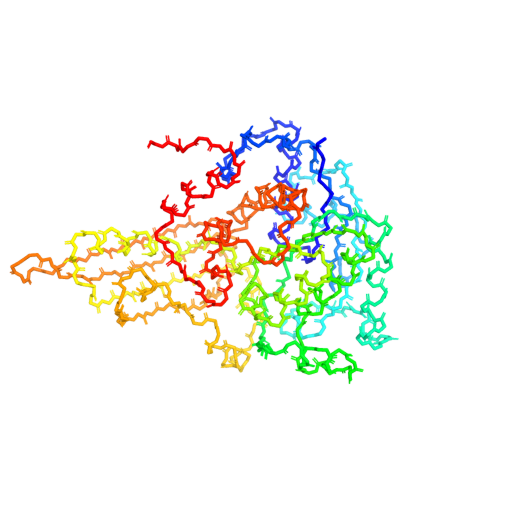00 4.911 53.574 1.00 28.42 294 ILE A O 1
ATOM 2324 N N . HIS A 1 307 ? 38.759 5.332 51.788 1.00 26.91 295 HIS A N 1
ATOM 2325 C CA . HIS A 1 307 ? 40.010 5.058 52.445 1.00 27.24 295 HIS A CA 1
ATOM 2326 C C . HIS A 1 307 ? 40.966 6.160 52.128 1.00 28.94 295 HIS A C 1
ATOM 2327 O O . HIS A 1 307 ? 41.187 6.495 50.960 1.00 28.31 295 HIS A O 1
ATOM 2334 N N . ILE A 1 308 ? 41.571 6.721 53.175 1.00 27.81 296 ILE A N 1
ATOM 2335 C CA . ILE A 1 308 ? 42.531 7.837 52.993 1.00 28.34 296 ILE A CA 1
ATOM 2336 C C . ILE A 1 308 ? 43.702 7.519 53.862 1.00 29.00 296 ILE A C 1
ATOM 2337 O O . ILE A 1 308 ? 43.544 7.143 55.005 1.00 29.78 296 ILE A O 1
ATOM 2342 N N . GLU A 1 309 ? 44.905 7.592 53.291 1.00 26.83 297 GLU A N 1
ATOM 2343 C CA . GLU A 1 309 ? 46.104 7.481 54.083 1.00 27.66 297 GLU A CA 1
ATOM 2344 C C . GLU A 1 309 ? 46.940 8.723 53.963 1.00 29.21 297 GLU A C 1
ATOM 2345 O O . GLU A 1 309 ? 46.972 9.370 52.923 1.00 27.24 297 GLU A O 1
ATOM 2351 N N . TYR A 1 310 ? 47.557 9.090 55.071 1.00 27.32 298 TYR A N 1
ATOM 2352 C CA . TYR A 1 310 ? 48.237 10.365 55.144 1.00 27.25 298 TYR A CA 1
ATOM 2353 C C . TYR A 1 310 ? 49.429 10.317 56.054 1.00 27.57 298 TYR A C 1
ATOM 2354 O O . TYR A 1 310 ? 49.547 9.451 56.908 1.00 25.37 298 TYR A O 1
ATOM 2363 N N . VAL A 1 311 ? 50.341 11.266 55.863 1.00 27.13 299 VAL A N 1
ATOM 2364 C CA . VAL A 1 311 ? 51.538 11.338 56.662 1.00 24.64 299 VAL A CA 1
ATOM 2365 C C . VAL A 1 311 ? 51.362 12.406 57.740 1.00 31.59 299 VAL A C 1
ATOM 2366 O O . VAL A 1 311 ? 50.981 13.513 57.433 1.00 28.51 299 VAL A O 1
ATOM 2370 N N . SER A 1 312 ? 51.708 12.049 58.964 1.00 31.14 300 SER A N 1
ATOM 2371 C CA . SER A 1 312 ? 51.566 12.937 60.096 1.00 31.28 300 SER A CA 1
ATOM 2372 C C . SER A 1 312 ? 52.992 13.357 60.489 1.00 30.16 300 SER A C 1
ATOM 2373 O O . SER A 1 312 ? 53.906 13.385 59.643 1.00 27.74 300 SER A O 1
ATOM 2378 N N . PHE A 1 313 ? 53.205 13.722 61.741 1.00 25.63 301 PHE A N 1
ATOM 2379 C CA . PHE A 1 313 ? 54.502 14.184 62.220 1.00 25.37 301 PHE A CA 1
ATOM 2380 C C . PHE A 1 313 ? 55.537 13.079 62.333 1.00 26.26 301 PHE A C 1
ATOM 2381 O O . PHE A 1 313 ? 55.228 11.910 62.624 1.00 28.07 301 PHE A O 1
ATOM 2389 N N . ASN A 1 314 ? 56.808 13.451 62.162 1.00 27.43 302 ASN A N 1
ATOM 2390 C CA . ASN A 1 314 ? 57.924 12.554 62.378 1.00 27.01 302 ASN A CA 1
ATOM 2391 C C . ASN A 1 314 ? 57.828 11.303 61.491 1.00 27.22 302 ASN A C 1
ATOM 2392 O O . ASN A 1 314 ? 58.286 10.247 61.915 1.00 31.18 302 ASN A O 1
ATOM 2397 N N . GLY A 1 315 ? 57.226 11.450 60.317 1.00 27.91 303 GLY A N 1
ATOM 2398 C CA . GLY A 1 315 ? 57.228 10.406 59.336 1.00 31.75 303 GLY A CA 1
ATOM 2399 C C . GLY A 1 315 ? 56.146 9.379 59.581 1.00 35.63 303 GLY A C 1
ATOM 2400 O O . GLY A 1 315 ? 56.035 8.404 58.854 1.00 35.81 303 GLY A O 1
ATOM 2401 N N . ALA A 1 316 ? 55.355 9.574 60.624 1.00 30.38 304 ALA A N 1
ATOM 2402 C CA . ALA A 1 316 ? 54.237 8.667 60.914 1.00 31.59 304 ALA A CA 1
ATOM 2403 C C . ALA A 1 316 ? 53.165 8.637 59.808 1.00 28.58 304 ALA A C 1
ATOM 2404 O O . ALA A 1 316 ? 52.888 9.645 59.203 1.00 31.15 304 ALA A O 1
ATOM 2406 N N . THR A 1 317 ? 52.547 7.463 59.569 1.00 29.44 305 THR A N 1
ATOM 2407 C CA . THR A 1 317 ? 51.527 7.288 58.558 1.00 28.72 305 THR A CA 1
ATOM 2408 C C . THR A 1 317 ? 50.231 6.713 59.217 1.00 25.60 305 THR A C 1
ATOM 2409 O O . THR A 1 317 ? 50.297 5.746 59.975 1.00 28.20 305 THR A O 1
ATOM 2413 N N . ASP A 1 318 ? 49.135 7.400 58.954 1.00 26.18 306 ASP A N 1
ATOM 2414 C CA . ASP A 1 318 ? 47.813 7.124 59.545 1.00 26.56 306 ASP A CA 1
ATOM 2415 C C . ASP A 1 318 ? 46.862 6.739 58.420 1.00 30.05 306 ASP A C 1
ATOM 2416 O O . ASP A 1 318 ? 47.103 7.046 57.260 1.00 27.42 306 ASP A O 1
ATOM 2421 N N . GLU A 1 319 ? 45.752 6.091 58.769 1.00 26.92 307 GLU A N 1
ATOM 2422 C CA . GLU A 1 319 ? 44.784 5.657 57.802 1.00 26.25 307 GLU A CA 1
ATOM 2423 C C . GLU A 1 319 ? 43.388 5.849 58.382 1.00 29.62 307 GLU A C 1
ATOM 2424 O O . GLU A 1 319 ? 43.186 5.467 59.552 1.00 28.71 307 GLU A O 1
ATOM 2430 N N . LEU A 1 320 ? 42.436 6.306 57.550 1.00 29.80 308 LEU A N 1
ATOM 2431 C CA . LEU A 1 320 ? 41.023 6.407 57.907 1.00 29.15 308 LEU A CA 1
ATOM 2432 C C . LEU A 1 320 ? 40.214 5.579 56.935 1.00 35.41 308 LEU A C 1
ATOM 2433 O O . LEU A 1 320 ? 40.466 5.710 55.753 1.00 34.05 308 LEU A O 1
ATOM 2438 N N . MET A 1 321 ? 39.294 4.710 57.430 1.00 33.62 309 MET A N 1
ATOM 2439 C CA . MET A 1 321 ? 38.343 3.956 56.553 1.00 34.50 309 MET A CA 1
ATOM 2440 C C . MET A 1 321 ? 36.912 4.388 56.965 1.00 38.14 309 MET A C 1
ATOM 2441 O O . MET A 1 321 ? 36.539 4.116 58.104 1.00 44.73 309 MET A O 1
ATOM 2449 N N . ILE A 1 322 ? 36.157 5.072 56.101 1.00 36.15 310 ILE A N 1
ATOM 2450 C CA . ILE A 1 322 ? 34.791 5.536 56.365 1.00 33.48 310 ILE A CA 1
ATOM 2451 C C . ILE A 1 322 ? 33.825 4.622 55.588 1.00 34.61 310 ILE A C 1
ATOM 2452 O O . ILE A 1 322 ? 34.012 4.435 54.394 1.00 37.74 310 ILE A O 1
ATOM 2459 N N . ASN A 1 323 ? 32.824 4.066 56.243 1.00 27.89 311 ASN A N 1
ATOM 2460 C CA . ASN A 1 323 ? 31.802 3.300 55.522 1.00 27.24 311 ASN A CA 1
ATOM 2461 C C . ASN A 1 323 ? 30.475 3.976 55.799 1.00 33.46 311 ASN A C 1
ATOM 2462 O O . ASN A 1 323 ? 30.300 4.589 56.818 1.00 32.31 311 ASN A O 1
ATOM 2471 N N . GLY A 1 324 ? 29.505 3.822 54.934 1.00 31.02 312 GLY A N 1
ATOM 2472 C CA . GLY A 1 324 ? 28.211 4.461 55.246 1.00 29.17 312 GLY A CA 1
ATOM 2473 C C . GLY A 1 324 ? 27.111 3.821 54.471 1.00 30.37 312 GLY A C 1
ATOM 2474 O O . GLY A 1 324 ? 27.356 3.176 53.448 1.00 26.98 312 GLY A O 1
ATOM 2475 N N . ARG A 1 325 ? 25.893 4.002 54.963 1.00 26.53 313 ARG A N 1
ATOM 2476 C CA . ARG A 1 325 ? 24.696 3.690 54.183 1.00 27.46 313 ARG A CA 1
ATOM 2477 C C . ARG A 1 325 ? 23.926 4.970 54.205 1.00 30.26 313 ARG A C 1
ATOM 2478 O O . ARG A 1 325 ? 23.471 5.389 55.277 1.00 35.62 313 ARG A O 1
ATOM 2486 N N . ILE A 1 326 ? 23.726 5.525 53.043 1.00 29.22 314 ILE A N 1
ATOM 2487 C CA . ILE A 1 326 ? 23.088 6.833 52.889 1.00 26.72 314 ILE A CA 1
ATOM 2488 C C . ILE A 1 326 ? 21.939 6.812 51.860 1.00 32.80 314 ILE A C 1
ATOM 2489 O O . ILE A 1 326 ? 22.075 6.327 50.735 1.00 34.16 314 ILE A O 1
ATOM 2494 N N . ASN A 1 327 ? 20.794 7.364 52.259 1.00 29.44 315 ASN A N 1
ATOM 2495 C CA . ASN A 1 327 ? 19.648 7.411 51.386 1.00 30.73 315 ASN A CA 1
ATOM 2496 C C . ASN A 1 327 ? 19.808 8.514 50.385 1.00 35.22 315 ASN A C 1
ATOM 2497 O O . ASN A 1 327 ? 19.738 9.715 50.728 1.00 35.25 315 ASN A O 1
ATOM 2502 N N . ASP A 1 328 ? 19.935 8.122 49.107 1.00 34.47 316 ASP A N 1
ATOM 2503 C CA . ASP A 1 328 ? 20.244 9.067 48.038 1.00 38.57 316 ASP A CA 1
ATOM 2504 C C . ASP A 1 328 ? 19.238 10.173 47.807 1.00 29.46 316 ASP A C 1
ATOM 2505 O O . ASP A 1 328 ? 19.566 11.372 47.816 1.00 33.35 316 ASP A O 1
ATOM 2510 N N . SER A 1 329 ? 18.028 9.750 47.485 1.00 35.22 317 SER A N 1
ATOM 2511 C CA . SER A 1 329 ? 17.042 10.689 46.989 1.00 33.06 317 SER A CA 1
ATOM 2512 C C . SER A 1 329 ? 16.590 11.618 48.094 1.00 31.02 317 SER A C 1
ATOM 2513 O O . SER A 1 329 ? 16.398 12.804 47.863 1.00 33.77 317 SER A O 1
ATOM 2518 N N . PRO A 1 330 ? 16.445 11.098 49.330 1.00 29.30 318 PRO A N 1
ATOM 2519 C CA . PRO A 1 330 ? 16.108 12.059 50.416 1.00 28.80 318 PRO A CA 1
ATOM 2520 C C . PRO A 1 330 ? 17.147 13.138 50.630 1.00 30.67 318 PRO A C 1
ATOM 2521 O O . PRO A 1 330 ? 16.791 14.287 50.875 1.00 30.46 318 PRO A O 1
ATOM 2525 N N . ALA A 1 331 ? 18.427 12.800 50.525 1.00 29.59 319 ALA A N 1
ATOM 2526 C CA . ALA A 1 331 ? 19.456 13.814 50.741 1.00 31.34 319 ALA A CA 1
ATOM 2527 C C . ALA A 1 331 ? 19.262 14.989 49.764 1.00 33.04 319 ALA A C 1
ATOM 2528 O O . ALA A 1 331 ? 19.257 16.183 50.143 1.00 34.27 319 ALA A O 1
ATOM 2530 N N . LEU A 1 332 ? 19.084 14.656 48.500 1.00 31.89 320 LEU A N 1
ATOM 2531 C CA . LEU A 1 332 ? 18.988 15.696 47.496 1.00 30.44 320 LEU A CA 1
ATOM 2532 C C . LEU A 1 332 ? 17.631 16.397 47.551 1.00 28.50 320 LEU A C 1
ATOM 2533 O O . LEU A 1 332 ? 17.526 17.626 47.347 1.00 30.22 320 LEU A O 1
ATOM 2538 N N . GLY A 1 333 ? 16.592 15.627 47.798 1.00 3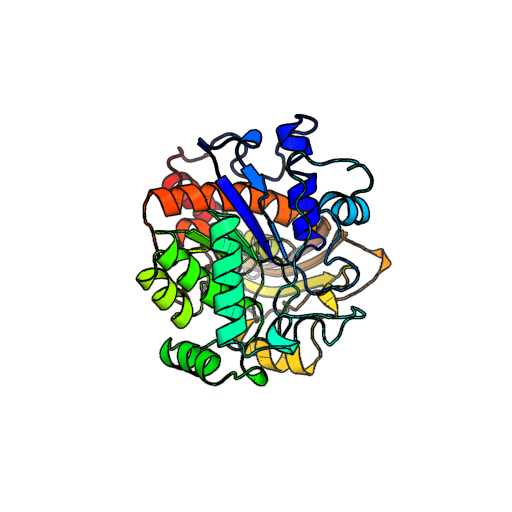0.78 321 GLY A N 1
ATOM 2539 C CA . GLY A 1 333 ? 15.254 16.184 48.029 1.00 30.60 321 GLY A CA 1
ATOM 2540 C C . GLY A 1 333 ? 15.243 17.289 49.074 1.00 30.09 321 GLY A C 1
ATOM 2541 O O . GLY A 1 333 ? 14.658 18.349 48.880 1.00 30.14 321 GLY A O 1
ATOM 2542 N N . GLY A 1 334 ? 15.956 17.088 50.179 1.00 29.07 322 GLY A N 1
ATOM 2543 C CA . GLY A 1 334 ? 16.032 18.087 51.199 1.00 31.57 322 GLY A CA 1
ATOM 2544 C C . GLY A 1 334 ? 16.766 19.328 50.775 1.00 30.49 322 GLY A C 1
ATOM 2545 O O . GLY A 1 334 ? 16.351 20.448 51.092 1.00 29.78 322 GLY A O 1
ATOM 2546 N N . LEU A 1 335 ? 17.850 19.147 50.046 1.00 29.05 323 LEU A N 1
ATOM 2547 C CA . LEU A 1 335 ? 18.581 20.316 49.518 1.00 30.14 323 LEU A CA 1
ATOM 2548 C C . LEU A 1 335 ? 17.693 21.125 48.602 1.00 29.89 323 LEU A C 1
ATOM 2549 O O . LEU A 1 335 ? 17.723 22.371 48.618 1.00 29.04 323 LEU A O 1
ATOM 2554 N N . LEU A 1 336 ? 16.851 20.436 47.850 1.00 28.09 324 LEU A N 1
ATOM 2555 C CA . LEU A 1 336 ? 16.016 21.137 46.871 1.00 29.03 324 LEU A CA 1
ATOM 2556 C C . LEU A 1 336 ? 14.986 22.059 47.560 1.00 29.79 324 LEU A C 1
ATOM 2557 O O . LEU A 1 336 ? 14.570 23.082 46.981 1.00 28.60 324 LEU A O 1
ATOM 2562 N N . VAL A 1 337 ? 14.545 21.688 48.762 1.00 28.62 325 VAL A N 1
ATOM 2563 C CA . VAL A 1 337 ? 13.582 22.502 49.503 1.00 29.18 325 VAL A CA 1
ATOM 2564 C C . VAL A 1 337 ? 14.214 23.882 49.741 1.00 29.56 325 VAL A C 1
ATOM 2565 O O . VAL A 1 337 ? 13.548 24.878 49.695 1.00 30.87 325 VAL A O 1
ATOM 2569 N N . ASP A 1 338 ? 15.507 23.920 50.047 1.00 29.06 326 ASP A N 1
ATOM 2570 C CA . ASP A 1 338 ? 16.213 25.216 50.187 1.00 30.35 326 ASP A CA 1
ATOM 2571 C C . ASP A 1 338 ? 16.450 25.902 48.826 1.00 29.37 326 ASP A C 1
ATOM 2572 O O . ASP A 1 338 ? 16.225 27.108 48.687 1.00 31.35 326 ASP A O 1
ATOM 2577 N N . LEU A 1 339 ? 16.945 25.136 47.858 1.00 30.21 327 LEU A N 1
ATOM 2578 C CA . LEU A 1 339 ? 17.381 25.680 46.561 1.00 26.95 327 LEU A CA 1
ATOM 2579 C C . LEU A 1 339 ? 16.251 26.369 45.814 1.00 27.43 327 LEU A C 1
ATOM 2580 O O . LEU A 1 339 ? 16.463 27.410 45.211 1.00 29.37 327 LEU A O 1
ATOM 2585 N N . VAL A 1 340 ? 15.038 25.828 45.852 1.00 28.71 328 VAL A N 1
ATOM 2586 C CA . VAL A 1 340 ? 13.937 26.530 45.233 1.00 28.81 328 VAL A CA 1
ATOM 2587 C C . VAL A 1 340 ? 13.622 27.868 45.906 1.00 31.21 328 VAL A C 1
ATOM 2588 O O . VAL A 1 340 ? 13.258 28.836 45.236 1.00 29.43 328 VAL A O 1
ATOM 2592 N N . ARG A 1 341 ? 13.739 27.943 47.231 1.00 28.99 329 ARG A N 1
ATOM 2593 C CA . ARG A 1 341 ? 13.458 29.201 47.962 1.00 28.42 329 ARG A CA 1
ATOM 2594 C C . ARG A 1 341 ? 14.602 30.189 47.739 1.00 29.23 329 ARG A C 1
ATOM 2595 O O . ARG A 1 341 ? 14.392 31.372 47.539 1.00 27.89 329 ARG A O 1
ATOM 2603 N N . LEU A 1 342 ? 15.834 29.705 47.779 1.00 28.76 330 LEU A N 1
ATOM 2604 C CA . LEU A 1 342 ? 16.963 30.556 47.447 1.00 28.46 330 LEU A CA 1
ATOM 2605 C C . LEU A 1 342 ? 16.912 31.042 45.995 1.00 28.76 330 LEU A C 1
ATOM 2606 O O . LEU A 1 342 ? 17.404 32.143 45.672 1.00 29.50 330 LEU A O 1
ATOM 2611 N N . GLY A 1 343 ? 16.371 30.237 45.097 1.00 30.52 331 GLY A N 1
ATOM 2612 C CA . GLY A 1 343 ? 16.234 30.677 43.698 1.00 31.02 331 GLY A CA 1
ATOM 2613 C C . GLY A 1 343 ? 15.287 31.858 43.582 1.00 29.91 331 GLY A C 1
ATOM 2614 O O . GLY A 1 343 ? 15.535 32.783 42.823 1.00 31.29 331 GLY A O 1
ATOM 2615 N N . LYS A 1 344 ? 14.183 31.813 44.311 1.00 29.05 332 LYS A N 1
ATOM 2616 C CA . LYS A 1 344 ? 13.235 32.953 44.326 1.00 28.50 332 LYS A CA 1
ATOM 2617 C C . LYS A 1 344 ? 13.868 34.222 44.927 1.00 27.36 332 LYS A C 1
ATOM 2618 O O . LYS A 1 344 ? 13.641 35.325 44.444 1.00 31.66 332 LYS A O 1
ATOM 2624 N N . ILE A 1 345 ? 14.681 34.095 45.992 1.00 27.38 333 ILE A N 1
ATOM 2625 C CA . ILE A 1 345 ? 15.425 35.231 46.503 1.00 29.08 333 ILE A CA 1
ATOM 2626 C C . ILE A 1 345 ? 16.394 35.810 45.462 1.00 28.49 333 ILE A C 1
ATOM 2627 O O . ILE A 1 345 ? 16.465 37.031 45.254 1.00 31.33 333 ILE A O 1
ATOM 2632 N N . ALA A 1 346 ? 17.157 34.942 44.794 1.00 29.31 334 ALA A N 1
ATOM 2633 C CA . ALA A 1 346 ? 18.090 35.417 43.777 1.00 28.18 334 ALA A CA 1
ATOM 2634 C C . ALA A 1 346 ? 17.378 36.098 42.631 1.00 30.98 334 ALA A C 1
ATOM 2635 O O . ALA A 1 346 ? 17.823 37.129 42.119 1.00 31.33 334 ALA A O 1
ATOM 2637 N N . LEU A 1 347 ? 16.253 35.530 42.251 1.00 30.78 335 LEU A N 1
ATOM 2638 C CA . LEU A 1 347 ? 15.385 36.150 41.221 1.00 29.81 335 LEU A CA 1
ATOM 2639 C C . LEU A 1 347 ? 14.863 37.496 41.663 1.00 33.56 335 LEU A C 1
ATOM 2640 O O . LEU A 1 347 ? 14.936 38.484 40.888 1.00 32.47 335 LEU A O 1
ATOM 2645 N N . ASP A 1 348 ? 14.308 37.566 42.876 1.00 31.40 336 ASP A N 1
ATOM 2646 C CA . ASP A 1 348 ? 13.837 38.834 43.458 1.00 33.99 336 ASP A CA 1
ATOM 2647 C C . ASP A 1 348 ? 14.938 39.902 43.464 1.00 31.71 336 ASP A C 1
ATOM 2648 O O . ASP A 1 348 ? 14.691 41.079 43.206 1.00 31.37 336 ASP A O 1
ATOM 2653 N N . ARG A 1 349 ? 16.145 39.495 43.740 1.00 31.65 337 ARG A N 1
ATOM 2654 C CA . ARG A 1 349 ? 17.306 40.391 43.701 1.00 33.58 337 ARG A CA 1
ATOM 2655 C C . ARG A 1 349 ? 17.896 40.654 42.300 1.00 33.48 337 ARG A C 1
ATOM 2656 O O . ARG A 1 349 ? 18.882 41.369 42.175 1.00 31.83 337 ARG A O 1
ATOM 2664 N N . LYS A 1 350 ? 17.338 40.033 41.265 1.00 32.68 338 LYS A N 1
ATOM 2665 C CA . LYS A 1 350 ? 17.862 40.126 39.895 1.00 34.58 338 LYS A CA 1
ATOM 2666 C C . LYS A 1 350 ? 19.323 39.690 39.756 1.00 35.28 338 LYS A C 1
ATOM 2667 O O . LYS A 1 350 ? 20.084 40.263 39.005 1.00 33.05 338 LYS A O 1
ATOM 2673 N N . GLU A 1 351 ? 19.711 38.631 40.458 1.00 32.37 339 GLU A N 1
ATOM 2674 C CA . GLU A 1 351 ? 21.111 38.185 40.404 1.00 34.97 339 GLU A CA 1
ATOM 2675 C C . GLU A 1 351 ? 21.245 37.133 39.283 1.00 36.38 339 GLU A C 1
ATOM 2676 O O . GLU A 1 351 ? 21.460 35.938 39.548 1.00 37.37 339 GLU A O 1
ATOM 2682 N N . PHE A 1 352 ? 21.164 37.583 38.037 1.00 32.09 340 PHE A N 1
ATOM 2683 C CA . PHE A 1 352 ? 21.193 36.695 36.897 1.00 30.68 340 PHE A CA 1
ATOM 2684 C C . PHE A 1 352 ? 22.606 36.216 36.574 1.00 30.26 340 PHE A C 1
ATOM 2685 O O . PHE A 1 352 ? 23.596 36.891 36.861 1.00 33.53 340 PHE A O 1
ATOM 2693 N N . GLY A 1 353 ? 22.681 35.079 35.913 1.00 26.43 341 GLY A N 1
ATOM 2694 C CA . GLY A 1 353 ? 23.939 34.353 35.720 1.00 28.89 341 GLY A CA 1
ATOM 2695 C C . GLY A 1 353 ? 23.973 33.253 36.738 1.00 29.61 341 GLY A C 1
ATOM 2696 O O . GLY A 1 353 ? 22.942 32.703 37.091 1.00 33.90 341 GLY A O 1
ATOM 2697 N N . THR A 1 354 ? 25.134 32.938 37.265 1.00 28.18 342 THR A N 1
ATOM 2698 C CA . THR A 1 354 ? 25.151 31.865 38.316 1.00 31.21 342 THR A CA 1
ATOM 2699 C C . THR A 1 354 ? 25.570 32.472 39.647 1.00 32.86 342 THR A C 1
ATOM 2700 O O . THR A 1 354 ? 26.161 33.563 39.680 1.00 33.21 342 THR A O 1
ATOM 2704 N N . VAL A 1 355 ? 25.186 31.842 40.745 1.00 31.71 343 VAL A N 1
ATOM 2705 C CA . VAL A 1 355 ? 25.397 32.425 42.082 1.00 30.06 343 VAL A CA 1
ATOM 2706 C C . VAL A 1 355 ? 26.332 31.484 42.906 1.00 28.19 343 VAL A C 1
ATOM 2707 O O . VAL A 1 355 ? 25.891 30.582 43.587 1.00 28.39 343 VAL A O 1
ATOM 2711 N N . TYR A 1 356 ? 27.635 31.793 42.899 1.00 29.19 344 TYR A N 1
ATOM 2712 C CA . TYR A 1 356 ? 28.605 30.944 43.610 1.00 28.22 344 TYR A CA 1
ATOM 2713 C C . TYR A 1 356 ? 28.331 30.758 45.112 1.00 27.32 344 TYR A C 1
ATOM 2714 O O . TYR A 1 356 ? 28.492 29.677 45.603 1.00 30.68 344 TYR A O 1
ATOM 2723 N N . PRO A 1 357 ? 27.915 31.807 45.853 1.00 30.16 345 PRO A N 1
ATOM 2724 C CA . PRO A 1 357 ? 27.662 31.622 47.302 1.00 30.84 345 PRO A CA 1
ATOM 2725 C C . PRO A 1 357 ? 26.649 30.523 47.588 1.00 29.44 345 PRO A C 1
ATOM 2726 O O . PRO A 1 357 ? 26.823 29.790 48.560 1.00 32.63 345 PRO A O 1
ATOM 2730 N N . VAL A 1 358 ? 25.675 30.361 46.702 1.00 29.27 346 VAL A N 1
ATOM 2731 C CA . VAL A 1 358 ? 24.742 29.218 46.781 1.00 29.29 346 VAL A CA 1
ATOM 2732 C C . VAL A 1 358 ? 25.374 27.909 46.291 1.00 29.39 346 VAL A C 1
ATOM 2733 O O . VAL A 1 358 ? 25.344 26.883 46.968 1.00 27.78 346 VAL A O 1
ATOM 2737 N N . ASN A 1 359 ? 25.947 27.933 45.093 1.00 27.49 347 ASN A N 1
ATOM 2738 C CA . ASN A 1 359 ? 26.524 26.745 44.488 1.00 27.60 347 ASN A CA 1
ATOM 2739 C C . ASN A 1 359 ? 27.570 26.131 45.401 1.00 26.92 347 ASN A C 1
ATOM 2740 O O . ASN A 1 359 ? 27.635 24.913 45.494 1.00 28.94 347 ASN A O 1
ATOM 2745 N N . ALA A 1 360 ? 28.413 26.955 45.992 1.00 28.39 348 ALA A N 1
ATOM 2746 C CA . ALA A 1 360 ? 29.524 26.406 46.790 1.00 28.12 348 ALA A CA 1
ATOM 2747 C C . ALA A 1 360 ? 29.102 25.469 47.927 1.00 29.05 348 ALA A C 1
ATOM 2748 O O . ALA A 1 360 ? 29.872 24.567 48.321 1.00 31.68 348 ALA A O 1
ATOM 2750 N N . PHE A 1 361 ? 27.932 25.711 48.503 1.00 28.95 349 PHE A N 1
ATOM 2751 C CA . PHE A 1 361 ? 27.441 24.884 49.555 1.00 27.13 349 PHE A CA 1
ATOM 2752 C C . PHE A 1 361 ? 26.638 23.705 49.020 1.00 29.86 349 PHE A C 1
ATOM 2753 O O . PHE A 1 361 ? 26.780 22.592 49.463 1.00 29.59 349 PHE A O 1
ATOM 2761 N N . TYR A 1 362 ? 25.745 23.964 48.070 1.00 27.58 350 TYR A N 1
ATOM 2762 C CA . TYR A 1 362 ? 24.794 22.949 47.649 1.00 26.36 350 TYR A CA 1
ATOM 2763 C C . TYR A 1 362 ? 25.208 21.967 46.532 1.00 29.07 350 TYR A C 1
ATOM 2764 O O . TYR A 1 362 ? 24.535 20.952 46.293 1.00 30.81 350 TYR A O 1
ATOM 2773 N N . MET A 1 363 ? 26.309 22.279 45.864 1.00 29.47 351 MET A N 1
ATOM 2774 C CA . MET A 1 363 ? 26.682 21.603 44.630 1.00 33.25 351 MET A CA 1
ATOM 2775 C C . MET A 1 363 ? 28.063 21.065 44.774 1.00 34.95 351 MET A C 1
ATOM 2776 O O . MET A 1 363 ? 28.945 21.717 45.360 1.00 32.25 351 MET A O 1
ATOM 2781 N N . LYS A 1 364 ? 28.271 19.865 44.222 1.00 35.18 352 LYS A N 1
ATOM 2782 C CA . LYS A 1 364 ? 29.618 19.373 44.242 1.00 40.14 352 LYS A CA 1
ATOM 2783 C C . LYS A 1 364 ? 30.501 19.799 43.111 1.00 36.17 352 LYS A C 1
ATOM 2784 O O . LYS A 1 364 ? 31.683 19.636 43.237 1.00 35.37 352 LYS A O 1
ATOM 2793 N N . ASN A 1 365 ? 29.964 20.427 42.057 1.00 35.57 353 ASN A N 1
ATOM 2794 C CA . ASN A 1 365 ? 30.788 21.138 41.091 1.00 35.58 353 ASN A CA 1
ATOM 2795 C C . ASN A 1 365 ? 30.266 22.531 40.988 1.00 33.83 353 ASN A C 1
ATOM 2796 O O . ASN A 1 365 ? 29.504 22.811 40.073 1.00 32.40 353 ASN A O 1
ATOM 2801 N N . PRO A 1 366 ? 30.588 23.402 41.961 1.00 31.17 354 PRO A N 1
ATOM 2802 C CA . PRO A 1 366 ? 29.964 24.697 41.985 1.00 28.78 354 PRO A CA 1
ATOM 2803 C C . PRO A 1 366 ? 30.340 25.615 40.836 1.00 30.59 354 PRO A C 1
ATOM 2804 O O . PRO A 1 366 ? 31.504 25.866 40.593 1.00 31.70 354 PRO A O 1
ATOM 2808 N N . GLY A 1 367 ? 29.348 26.188 40.172 1.00 28.62 355 GLY A N 1
ATOM 2809 C CA . GLY A 1 367 ? 29.612 27.107 39.122 1.00 29.59 355 GLY A CA 1
ATOM 2810 C C . GLY A 1 367 ? 29.992 28.471 39.661 1.00 29.04 355 GLY A C 1
ATOM 2811 O O . GLY A 1 367 ? 29.658 28.783 40.829 1.00 29.00 355 GLY A O 1
ATOM 2812 N N . PRO A 1 368 ? 30.616 29.314 38.829 1.00 30.62 356 PRO A N 1
ATOM 2813 C CA . PRO A 1 368 ? 30.960 29.157 37.391 1.00 29.45 356 PRO A CA 1
ATOM 2814 C C . PRO A 1 368 ? 32.261 28.412 37.203 1.00 29.57 356 PRO A C 1
ATOM 2815 O O . PRO A 1 368 ? 32.855 27.960 38.184 1.00 28.76 356 PRO A O 1
ATOM 2819 N N . ALA A 1 369 ? 32.666 28.222 35.952 1.00 29.72 357 ALA A N 1
ATOM 2820 C CA . ALA A 1 369 ? 33.835 27.375 35.658 1.00 30.00 357 ALA A CA 1
ATOM 2821 C C . ALA A 1 369 ? 35.089 27.895 36.320 1.00 31.95 357 ALA A C 1
ATOM 2822 O O . ALA A 1 369 ? 36.009 27.147 36.604 1.00 33.86 357 ALA A O 1
ATOM 2824 N N . GLU A 1 370 ? 35.112 29.206 36.546 1.00 33.19 358 GLU A N 1
ATOM 2825 C CA . GLU A 1 370 ? 36.260 29.853 37.172 1.00 35.72 358 GLU A CA 1
ATOM 2826 C C . GLU A 1 370 ? 36.316 29.783 38.701 1.00 35.01 358 GLU A C 1
ATOM 2827 O O . GLU A 1 370 ? 37.248 30.335 39.296 1.00 37.85 358 GLU A O 1
ATOM 2833 N N . GLU A 1 371 ? 35.346 29.118 39.326 1.00 30.78 359 GLU A N 1
ATOM 2834 C CA . GLU A 1 371 ? 35.347 28.951 40.766 1.00 30.69 359 GLU A CA 1
ATOM 2835 C C . GLU A 1 371 ? 35.438 27.484 41.061 1.00 33.61 359 GLU A C 1
ATOM 2836 O O . GLU A 1 371 ? 35.014 26.625 40.251 1.00 34.85 359 GLU A O 1
ATOM 2842 N N . LYS A 1 372 ? 35.932 27.178 42.258 1.00 33.82 360 LYS A N 1
ATOM 2843 C CA . LYS A 1 372 ? 36.188 25.812 42.657 1.00 34.50 360 LYS A CA 1
ATOM 2844 C C . LYS A 1 372 ? 35.577 25.495 44.026 1.00 35.26 360 LYS A C 1
ATOM 2845 O O . LYS A 1 372 ? 35.049 26.385 44.713 1.00 35.17 360 LYS A O 1
ATOM 2851 N N . ASN A 1 373 ? 35.616 24.220 44.396 1.00 32.93 361 ASN A N 1
ATOM 2852 C CA . ASN A 1 373 ? 35.138 23.813 45.698 1.00 32.26 361 ASN A CA 1
ATOM 2853 C C . ASN A 1 373 ? 36.025 24.436 46.812 1.00 33.12 361 ASN A C 1
ATOM 2854 O O . ASN A 1 373 ? 37.232 24.540 46.664 1.00 33.25 361 ASN A O 1
ATOM 2859 N N . ILE A 1 374 ? 35.372 24.760 47.930 1.00 31.78 362 ILE A N 1
ATOM 2860 C CA . ILE A 1 374 ? 36.009 25.209 49.184 1.00 30.94 362 ILE A CA 1
ATOM 2861 C C . ILE A 1 374 ? 35.476 24.282 50.299 1.00 32.81 362 ILE A C 1
ATOM 2862 O O . ILE A 1 374 ? 34.468 23.618 50.101 1.00 32.05 362 ILE A O 1
ATOM 2867 N N . PRO A 1 375 ? 36.151 24.246 51.473 1.00 28.99 363 PRO A N 1
ATOM 2868 C CA . PRO A 1 375 ? 35.540 23.528 52.586 1.00 30.44 363 PRO A CA 1
ATOM 2869 C C . PRO A 1 375 ? 34.084 23.933 52.817 1.00 30.07 363 PRO A C 1
ATOM 2870 O O . PRO A 1 375 ? 33.763 25.092 52.855 1.00 28.78 363 PRO A O 1
ATOM 2874 N N . ARG A 1 376 ? 33.226 22.937 52.968 1.00 33.19 364 ARG A N 1
ATOM 2875 C CA . ARG A 1 376 ? 31.801 23.200 52.969 1.00 34.52 364 ARG A CA 1
ATOM 2876 C C . ARG A 1 376 ? 31.276 23.955 54.197 1.00 32.73 364 ARG A C 1
ATOM 2877 O O . ARG A 1 376 ? 30.248 24.622 54.100 1.00 33.27 364 ARG A O 1
ATOM 2885 N N . ILE A 1 377 ? 31.985 23.918 55.325 1.00 33.14 365 ILE A N 1
ATOM 2886 C CA . ILE A 1 377 ? 31.618 24.753 56.477 1.00 31.62 365 ILE A CA 1
ATOM 2887 C C . ILE A 1 377 ? 31.819 26.224 56.165 1.00 30.03 365 ILE A C 1
ATOM 2888 O O . ILE A 1 377 ? 31.017 27.090 56.555 1.00 31.83 365 ILE A O 1
ATOM 2893 N N . ILE A 1 378 ? 32.918 26.542 55.469 1.00 28.80 366 ILE A N 1
ATOM 2894 C CA . ILE A 1 378 ? 33.143 27.908 54.993 1.00 28.45 366 ILE A CA 1
ATOM 2895 C C . ILE A 1 378 ? 32.067 28.320 53.966 1.00 27.95 366 ILE A C 1
ATOM 2896 O O . ILE A 1 378 ? 31.471 29.407 54.074 1.00 31.05 366 ILE A O 1
ATOM 2901 N N . ALA A 1 379 ? 31.794 27.440 53.007 1.00 28.34 367 ALA A N 1
ATOM 2902 C CA . ALA A 1 379 ? 30.715 27.671 52.052 1.00 26.68 367 ALA A CA 1
ATOM 2903 C C . ALA A 1 379 ? 29.380 27.910 52.764 1.00 29.28 367 ALA A C 1
ATOM 2904 O O . ALA A 1 379 ? 28.638 28.808 52.382 1.00 29.14 367 ALA A O 1
ATOM 2906 N N . TYR A 1 380 ? 29.084 27.117 53.777 1.00 29.32 368 TYR A N 1
ATOM 2907 C CA . TYR A 1 380 ? 27.847 27.272 54.551 1.00 27.98 368 TYR A CA 1
ATOM 2908 C C . TYR A 1 380 ? 27.732 28.638 55.175 1.00 28.37 368 TYR A C 1
ATOM 2909 O O . TYR A 1 380 ? 26.693 29.321 55.065 1.00 31.77 368 TYR A O 1
ATOM 2918 N N . GLU A 1 381 ? 28.795 29.118 55.837 1.00 30.87 369 GLU A N 1
ATOM 2919 C CA . GLU A 1 381 ? 28.672 30.412 56.497 1.00 30.89 369 GLU A CA 1
ATOM 2920 C C . GLU A 1 381 ? 28.503 31.519 55.467 1.00 29.31 369 GLU A C 1
ATOM 2921 O O . GLU A 1 381 ? 27.690 32.434 55.651 1.00 29.33 369 GLU A O 1
ATOM 2927 N N . LYS A 1 382 ? 29.217 31.424 54.352 1.00 31.76 370 LYS A N 1
ATOM 2928 C CA . LYS A 1 382 ? 29.053 32.433 53.284 1.00 30.07 370 LYS A CA 1
ATOM 2929 C C . LYS A 1 382 ? 27.689 32.408 52.590 1.00 29.46 370 LYS A C 1
ATOM 2930 O O . LYS A 1 382 ? 27.172 33.441 52.199 1.00 32.80 370 LYS A O 1
ATOM 2936 N N . MET A 1 383 ? 27.113 31.218 52.498 1.00 29.68 371 MET A N 1
ATOM 2937 C CA . MET A 1 383 ? 25.782 31.041 51.951 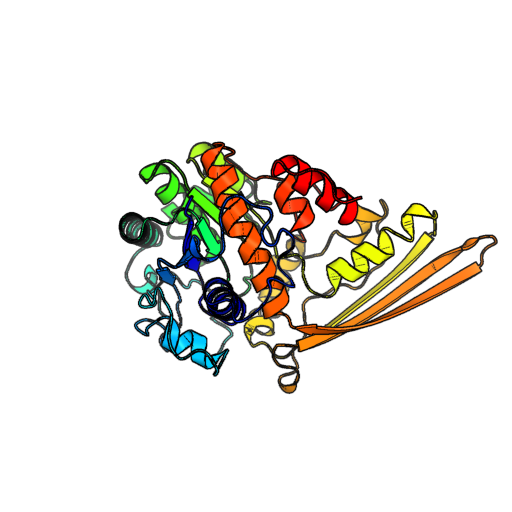1.00 26.99 371 MET A CA 1
ATOM 2938 C C . MET A 1 383 ? 24.786 31.644 52.929 1.00 31.61 371 MET A C 1
ATOM 2939 O O . MET A 1 383 ? 23.919 32.369 52.492 1.00 30.13 371 MET A O 1
ATOM 2944 N N . ARG A 1 384 ? 24.917 31.391 54.236 1.00 29.87 372 ARG A N 1
ATOM 2945 C CA . ARG A 1 384 ? 24.009 32.074 55.207 1.00 29.72 372 ARG A CA 1
ATOM 2946 C C . ARG A 1 384 ? 24.058 33.601 55.040 1.00 34.54 372 ARG A C 1
ATOM 2947 O O . ARG A 1 384 ? 23.031 34.267 55.007 1.00 32.72 372 ARG A O 1
ATOM 2955 N N . ILE A 1 385 ? 25.252 34.163 54.909 1.00 30.40 373 ILE A N 1
ATOM 2956 C CA . ILE A 1 385 ? 25.382 35.603 54.781 1.00 30.47 373 ILE A CA 1
ATOM 2957 C C . ILE A 1 385 ? 24.690 36.069 53.506 1.00 31.61 373 ILE A C 1
ATOM 2958 O O . ILE A 1 385 ? 24.014 37.064 53.530 1.00 31.76 373 ILE A O 1
ATOM 2963 N N . TRP A 1 386 ? 24.872 35.350 52.406 1.00 31.07 374 TRP A N 1
ATOM 2964 C CA . TRP A 1 386 ? 24.203 35.689 51.124 1.00 30.76 374 TRP A CA 1
ATOM 2965 C C . TRP A 1 386 ? 22.682 35.716 51.290 1.00 30.55 374 TRP A C 1
ATOM 2966 O O . TRP A 1 386 ? 21.985 36.587 50.718 1.00 30.77 374 TRP A O 1
ATOM 2977 N N . ALA A 1 387 ? 22.164 34.780 52.077 1.00 32.26 375 ALA A N 1
ATOM 2978 C CA . ALA A 1 387 ? 20.721 34.594 52.261 1.00 32.69 375 ALA A CA 1
ATOM 2979 C C . ALA A 1 387 ? 20.132 35.598 53.200 1.00 34.48 375 ALA A C 1
ATOM 2980 O O . ALA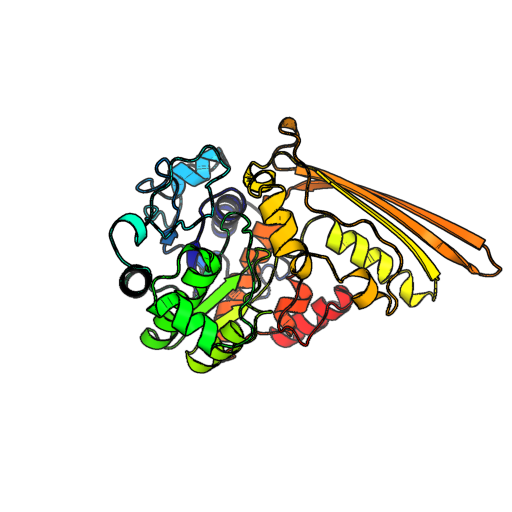 A 1 387 ? 18.933 35.564 53.424 1.00 37.25 375 ALA A O 1
ATOM 2982 N N . GLY A 1 388 ? 20.954 36.450 53.803 1.00 35.41 376 GLY A N 1
ATOM 2983 C CA . GLY A 1 388 ? 20.485 37.429 54.806 1.00 35.95 376 GLY A CA 1
ATOM 2984 C C . GLY A 1 388 ? 20.329 36.891 56.218 1.00 34.73 376 GLY A C 1
ATOM 2985 O O . GLY A 1 388 ? 19.590 37.444 57.022 1.00 37.52 376 GLY A O 1
ATOM 2986 N N . LEU A 1 389 ? 21.035 35.830 56.551 1.00 28.38 377 LEU A N 1
ATOM 2987 C CA . LEU A 1 389 ? 20.979 35.255 57.879 1.00 29.57 377 LEU A CA 1
ATOM 2988 C C . LEU A 1 389 ? 22.244 35.548 58.631 1.00 34.64 377 LEU A C 1
ATOM 2989 O O . LEU A 1 389 ? 23.235 35.940 58.025 1.00 42.51 377 LEU A O 1
ATOM 2994 N N . LYS A 1 390 ? 22.194 35.378 59.953 1.00 36.14 378 LYS A N 1
ATOM 2995 C CA . LYS A 1 390 ? 23.383 35.464 60.814 1.00 39.02 378 LYS A CA 1
ATOM 2996 C C . LYS A 1 390 ? 24.121 34.132 60.709 1.00 41.68 378 LYS A C 1
ATOM 2997 O O . LYS A 1 390 ? 23.473 33.107 60.506 1.00 40.54 378 LYS A O 1
ATOM 2999 N N . PRO A 1 391 ? 25.473 34.132 60.805 1.00 44.78 379 PRO A N 1
ATOM 3000 C CA . PRO A 1 391 ? 26.202 32.839 60.746 1.00 43.11 379 PRO A CA 1
ATOM 3001 C C . PRO A 1 391 ? 25.884 31.954 61.971 1.00 43.87 379 PRO A C 1
ATOM 3002 O O . PRO A 1 391 ? 25.379 32.468 62.974 1.00 45.89 379 PRO A O 1
ATOM 3006 N N . LYS A 1 392 ? 26.134 30.654 61.866 1.00 44.40 380 LYS A N 1
ATOM 3007 C CA . LYS A 1 392 ? 25.617 29.669 62.822 1.00 45.88 380 LYS A CA 1
ATOM 3008 C C . LYS A 1 392 ? 26.474 29.597 64.079 1.00 50.71 380 LYS A C 1
ATOM 3009 O O . LYS A 1 392 ? 25.953 29.483 65.190 1.00 55.39 380 LYS A O 1
ATOM 3015 N N . TRP A 1 393 ? 27.782 29.657 63.927 1.00 52.22 381 TRP A N 1
ATOM 3016 C CA . TRP A 1 393 ? 28.649 29.508 65.092 1.00 53.44 381 TRP A CA 1
ATOM 3017 C C . TRP A 1 393 ? 29.390 30.823 65.387 1.00 55.69 381 TRP A C 1
ATOM 3018 O O . TRP A 1 393 ? 30.415 31.131 64.760 1.00 61.55 381 TRP A O 1
#

Sequence (382 aa):
HMVKVLILGQGYVASTFVAGLLEKLRKGEIEPYGVPLARELPIGFEDIKIVGSYDVDRAKIGKKKLSEVVKQYWNDVDSLTSDPEIRKGVHLLGSVRNLPIEAEGLEDSMTLKEAVDTLVKEWTELDPDVIVNTCTTEAFVPFGNKEDLLKAIENNDKERLTATQVYAYAAALYANKRGGAAFVNVIPTFIANDPAFVELAKENNLVVFGDDGATGATPFTADVLSHHLAQRNRYVKDVAQFNIGGNMDFLALTDDGKNKSKEFTKSSIVKDILGYDAPHYIKPTGYLEPLGDKKFIAIHIEYVSFNGATDELMINGRINDSPALGGLLVDLVRLGKIALDRKEFGTVYPVNAFYMKNPGPAEEKNIPRIIAYEKMRIWAGLKPKW

Nearest PDB structures (foldseek):
  3cin-assembly1_A  TM=1.003E+00  e=2.141E-85  Thermotoga maritima MSB8
  3qvx-assembly1_A  TM=8.720E-01  e=3.937E-27  Archaeoglobus fulgidus
  7nwr-assembly1_B  TM=8.567E-01  e=1.076E-23  Bacteroides thetaiotaomicron
  1gr0-assembly1_A  TM=8.119E-01  e=1.142E-23  Mycobacterium tuberculosis
  1la2-assembly1_C  TM=7.522E-01  e=1.405E-18  Saccharomyces cerevisiae

Organism: Thermotoga maritima (strain ATCC 43589 / DSM 3109 / JCM 10099 / NBRC 100826 / MSB8) (NCBI:txid243274)

Solvent-accessible surface area: 16317 Å² total; per-residue (Å²): 159,94,0,37,0,0,0,0,9,0,19,71,32,1,0,14,3,5,5,22,1,12,52,10,56,114,59,102,67,97,14,189,57,10,42,0,30,136,82,11,83,3,20,2,121,39,1,92,4,15,2,0,1,19,13,20,134,66,23,37,44,78,51,0,16,92,0,0,74,116,59,80,113,91,10,113,64,17,100,24,48,32,87,3,107,73,0,1,32,9,39,13,12,171,69,14,122,35,108,44,46,2,14,5,92,89,55,55,0,101,91,0,1,80,40,0,15,71,52,0,61,145,41,51,0,9,0,0,1,0,21,21,26,33,9,28,1,48,26,20,37,99,43,105,69,0,68,113,5,2,98,106,52,58,82,102,73,8,12,2,0,0,0,4,2,25,0,0,0,47,0,0,80,94,73,55,2,0,1,0,0,0,5,13,35,0,32,1,0,8,0,57,0,4,12,77,11,0,126,99,26,54,3,0,1,1,0,0,28,3,14,22,8,3,16,15,96,0,6,70,28,0,18,86,0,42,144,117,139,64,120,0,56,42,2,40,6,101,14,26,0,12,21,85,49,37,86,5,33,62,112,112,9,70,110,118,0,56,142,49,67,106,37,63,4,1,115,22,21,20,56,68,90,1,91,70,121,26,104,89,18,29,85,90,107,111,37,27,15,83,23,65,2,26,5,48,0,45,12,45,36,179,144,62,48,84,52,91,68,144,46,107,19,112,38,67,18,1,47,43,18,3,10,17,0,5,0,0,0,0,0,0,38,20,0,18,83,98,147,59,47,0,26,7,41,47,0,0,2,35,0,0,54,45,1,0,25,57,135,74,105,5,37,42,32,125,88,1,24,33,120,0,16,108,31,10,64,35,73,75,123,205

B-factor: mean 34.69, std 7.97, range [15.28, 81.58]

Secondary structure (DSSP, 8-state):
--EEEEEE--SHHHHHHHHHHHHHHTTSS--TT-TTTT-SSS-GGGEEEEEEEE-BTTTTTSBHHHHHHHH-TT----SS-PBPEE---TTTTTTSS--B--GGGSS-HHHHHHHHHHHHHHH--SEEEE-PPP------SSHHHHHHHHHTT-TTT--HHHHHHHHHHHHHHHHT-EEEEE-SSS-STT-HHHHHHHHHTTEEEE-SSBS-SHHHHHHHHHHHHHHTTPEEEEEEEEEEE--GGGGSS-HHHHHHHHHHHS--HHHHHHSS---EE--PPEE-GGGTTEEEEEEEEEEE-GGG-EEEEEEEEEEEHHHHHHHHHHHHHHHHHHHHHTT--EE-HHHHHHHBSS-SSTT-----HHHHHHHHHHHTT-----

CATH classification: 3.40.50.720 (+1 more: 3.30.360.10)

Foldseek 3Di:
DAFEEAEEALDLLNLLLQVVLQCQLVVVDALPLQVCGQVAPQGSVRYHYLAAEDFFPVQAQDWSQVSSCVNVVPRPDGPHIDGYHYAAALQFCVQDPGDGDHPCVPHFLLVRLVVVLVVCVVSPGQEYEYPGFAFLADADLALVVLVVCRVVSVSVHDGRVSSVLLSVLQSQQVNVAHEYEEQHQDDQLARVSNLVSFLVRRYEYWDDHFPDDDLLVVLQVLLVCLVQVWAWQEKEKAKAAADSSLRRADPVSCVSCVVRNPAPSNCLRNVDCHYYHDDGYHHDRVRHQWMWMWMKIWTAHPPRDIDIDIDIDTHRHSNSLSSNVSVVSSVRVVCSVVSVIRYDQLSNQQTYRATDHSPDGHYNNLVSQQSNCVVSVHHGDD

Radius of gyration: 20.23 Å; Cα contacts (8 Å, |Δi|>4): 843; chains: 1; bounding box: 61×45×52 Å